Protein AF-A0A7V9RBT1-F1 (afdb_monomer_lite)

Foldseek 3Di:
DLQWWKKKKWWWAKDWDAPDPDDDFPVVLLVQLVVLLCVVFPWDQDDPDNQWIQTPQRKIWGWADDPPDDRGTTIMIMFHTDRALVRNLVRVVVVVVSSVVSQVVSQVVRRTHMDIHRWAADPVGHGHTMKMKIWAFFADDPLLVLLVVLLVVLVVLLVQLLVVVVVCCVVVVVVVVVVVVVLVVLCVDPVSVVVVPPPPPPCVVVVVCVVVVVVNQVSVCSRVQSVQVSCCRRTCVLVLQQCLLVLLLLLVQQAQWDADPNAIFSHSCLVFAPEQGDRGPDDGFHQWYCVQVVVLSCCVSVVNVVSVVCSSDRIDMTMGSPDIRDPDSSSSSCSRNLSVLSSVCSVVCVCVDRDGDDPSSVSSRVSRRPPNVSSVVNVVVSD

pLDDT: mean 89.79, std 10.11, range [48.28, 98.25]

Secondary structure (DSSP, 8-state):
---SEEEEEEEEEEEEEESSSSPPPHHHHHHHHHHHHHHHS-EEE-SS-TT-EEETTS-EEEEEE-TT-TT-EEEEEEPPPEESHHHHHHHHHHHHHHHHHHHHHHHHHTTEEEEEE-SSB-TT--B---EEEEEEE---HHHHHHHHHHHHHHHHHHHHHHHHHHHHHHHHHHHHHHHHHHHHHHHTSGGGTTTTTTTTTSSHHHHHHHHHHHHHHHHHHHHHHHHHHHHHHHTTHHHHHHHHHHHHHTHHHH---EEETTEEES-TTGGGEEEEE--SSS--EEEEE-HHHHHHHGGGGGT-HHHHHGGGSSEEEEEE---PPPSSHHHHHHHHHHHHHHHHHHHHT--SS----SSHHHHHHHHHTT-HHHHHHHHTTT-

Structure (mmCIF, N/CA/C/O backbone):
data_AF-A0A7V9RBT1-F1
#
_entry.id   AF-A0A7V9RBT1-F1
#
loop_
_atom_site.group_PDB
_atom_site.id
_atom_site.type_symbol
_atom_site.label_atom_id
_atom_site.label_alt_id
_atom_site.label_comp_id
_atom_site.label_asym_id
_atom_site.label_entity_id
_atom_site.label_seq_id
_atom_site.pdbx_PDB_ins_code
_atom_site.Cartn_x
_atom_site.Cartn_y
_atom_site.Cartn_z
_atom_site.occupancy
_atom_site.B_iso_or_equiv
_atom_site.auth_seq_id
_atom_site.auth_comp_id
_atom_site.auth_asym_id
_atom_site.auth_atom_id
_atom_site.pdbx_PDB_model_num
ATOM 1 N N . MET A 1 1 ? -22.708 0.827 7.005 1.00 68.75 1 MET A N 1
ATOM 2 C CA . MET A 1 1 ? -21.621 -0.171 7.068 1.00 68.75 1 MET A CA 1
ATOM 3 C C . MET A 1 1 ? -21.050 -0.279 5.662 1.00 68.75 1 MET A C 1
ATOM 5 O O . MET A 1 1 ? -21.849 -0.284 4.736 1.00 68.75 1 MET A O 1
ATOM 9 N N . PHE A 1 2 ? -19.728 -0.251 5.491 1.00 82.75 2 PHE A N 1
ATOM 10 C CA . PHE A 1 2 ? -19.035 -0.218 4.183 1.00 82.75 2 PHE A CA 1
ATOM 11 C C . PHE A 1 2 ? -19.177 1.056 3.333 1.00 82.75 2 PHE A C 1
ATOM 13 O O . PHE A 1 2 ? -18.767 1.063 2.176 1.00 82.75 2 PHE A O 1
ATOM 20 N N . ASP A 1 3 ? -19.667 2.159 3.898 1.00 84.88 3 ASP A N 1
ATOM 21 C CA . ASP A 1 3 ? -19.761 3.444 3.189 1.00 84.88 3 ASP A CA 1
ATOM 22 C C . ASP A 1 3 ? -18.487 4.290 3.378 1.00 84.88 3 ASP A C 1
ATOM 24 O O . ASP A 1 3 ? -18.515 5.418 3.870 1.00 84.88 3 ASP A O 1
ATOM 28 N N . ARG A 1 4 ? -17.329 3.701 3.062 1.00 93.19 4 ARG A N 1
ATOM 29 C CA . ARG A 1 4 ? -16.025 4.383 3.061 1.00 93.19 4 ARG A CA 1
ATOM 30 C C . ARG A 1 4 ? -15.315 4.129 1.743 1.00 93.19 4 ARG A C 1
ATOM 32 O O . ARG A 1 4 ? -15.460 3.050 1.170 1.00 93.19 4 ARG A O 1
ATOM 39 N N . LEU A 1 5 ? -14.517 5.097 1.299 1.00 96.44 5 LEU A N 1
ATOM 40 C CA . LEU A 1 5 ? -13.631 4.871 0.161 1.00 96.44 5 LEU A CA 1
ATOM 41 C C . LEU A 1 5 ? -12.523 3.895 0.556 1.00 96.44 5 LEU A C 1
ATOM 43 O O . LEU A 1 5 ? -11.929 4.012 1.633 1.00 96.44 5 LEU A O 1
ATOM 47 N N . LEU A 1 6 ? -12.231 2.943 -0.320 1.00 96.88 6 LEU A N 1
ATOM 48 C CA . LEU A 1 6 ? -11.135 2.001 -0.144 1.00 96.88 6 LEU A CA 1
ATOM 49 C C . LEU A 1 6 ? -10.519 1.600 -1.484 1.00 96.88 6 LEU A C 1
ATOM 51 O O . LEU A 1 6 ? -11.135 1.761 -2.535 1.00 96.88 6 LEU A O 1
ATOM 55 N N . GLY A 1 7 ? -9.291 1.094 -1.443 1.00 97.50 7 GLY A N 1
ATOM 56 C CA . GLY A 1 7 ? -8.581 0.640 -2.633 1.00 97.50 7 GLY A CA 1
ATOM 57 C C . GLY A 1 7 ? -7.401 -0.262 -2.296 1.00 97.50 7 GLY A C 1
ATOM 58 O O . GLY A 1 7 ? -6.869 -0.218 -1.183 1.00 97.50 7 GLY A O 1
ATOM 59 N N . LEU A 1 8 ? -6.991 -1.073 -3.264 1.00 97.25 8 LEU A N 1
ATOM 60 C CA . LEU A 1 8 ? -5.874 -2.007 -3.144 1.00 97.25 8 LEU A CA 1
ATOM 61 C C . LEU A 1 8 ? -4.762 -1.611 -4.113 1.00 97.25 8 LEU A C 1
ATOM 63 O O . LEU A 1 8 ? -5.028 -1.304 -5.273 1.00 97.25 8 LEU A O 1
ATOM 67 N N . GLU A 1 9 ? -3.523 -1.646 -3.636 1.00 96.25 9 GLU A N 1
ATOM 68 C CA . GLU A 1 9 ? -2.307 -1.551 -4.451 1.00 96.25 9 GLU A CA 1
ATOM 69 C C . GLU A 1 9 ? -1.670 -2.950 -4.424 1.00 96.25 9 GLU A C 1
ATOM 71 O O . GLU A 1 9 ? -1.458 -3.505 -3.350 1.00 96.25 9 GLU A O 1
ATOM 76 N N . THR A 1 10 ? -1.459 -3.583 -5.578 1.00 95.56 10 THR A N 1
ATOM 77 C CA . THR A 1 10 ? -0.919 -4.950 -5.696 1.00 95.56 10 THR A CA 1
ATOM 78 C C . THR A 1 10 ? 0.333 -4.920 -6.554 1.00 95.56 10 THR A C 1
ATOM 80 O O . THR A 1 10 ? 0.263 -4.536 -7.718 1.00 95.56 10 THR A O 1
ATOM 83 N N . GLU A 1 11 ? 1.459 -5.332 -5.983 1.00 94.81 11 GLU A N 1
ATOM 84 C CA . GLU A 1 11 ? 2.729 -5.472 -6.694 1.00 94.81 11 GLU A CA 1
ATOM 85 C C . GLU A 1 11 ? 2.916 -6.936 -7.122 1.00 94.81 11 GLU A C 1
ATOM 87 O O . GLU A 1 11 ? 2.595 -7.852 -6.362 1.00 94.81 11 GLU A O 1
ATOM 92 N N . TYR A 1 12 ? 3.435 -7.148 -8.329 1.00 95.06 12 TYR A N 1
ATOM 93 C CA . TYR A 1 12 ? 3.667 -8.451 -8.940 1.00 95.06 12 TYR A CA 1
ATOM 94 C C . TYR A 1 12 ? 5.139 -8.595 -9.310 1.00 95.06 12 TYR A C 1
ATOM 96 O O . TYR A 1 12 ? 5.696 -7.751 -10.025 1.00 95.06 12 TYR A O 1
ATOM 104 N N . ALA A 1 13 ? 5.754 -9.692 -8.871 1.00 93.31 13 ALA A N 1
ATOM 105 C CA . ALA A 1 13 ? 7.105 -10.034 -9.288 1.00 93.31 13 ALA A CA 1
ATOM 106 C C . ALA A 1 13 ? 7.115 -10.558 -10.723 1.00 93.31 13 ALA A C 1
ATOM 108 O O . ALA A 1 13 ? 6.221 -11.292 -11.150 1.00 93.31 13 ALA A O 1
ATOM 109 N N . ILE A 1 14 ? 8.135 -10.155 -11.476 1.00 93.12 14 ILE A N 1
ATOM 110 C CA . ILE A 1 14 ? 8.285 -10.507 -12.883 1.00 93.12 14 ILE A CA 1
ATOM 111 C C . ILE A 1 14 ? 9.183 -11.734 -12.979 1.00 93.12 14 ILE A C 1
ATOM 113 O O . ILE A 1 14 ? 10.349 -11.696 -12.596 1.00 93.12 14 ILE A O 1
ATOM 117 N N . ARG A 1 15 ? 8.658 -12.815 -13.551 1.00 92.56 15 ARG A N 1
ATOM 118 C CA . ARG A 1 15 ? 9.449 -13.957 -14.005 1.00 92.56 15 ARG A CA 1
ATOM 119 C C . ARG A 1 15 ? 9.447 -13.956 -15.525 1.00 92.56 15 ARG A C 1
ATOM 121 O O . ARG A 1 15 ? 8.386 -13.998 -16.142 1.00 92.56 15 ARG A O 1
ATOM 128 N N . PHE A 1 16 ? 10.631 -13.934 -16.125 1.00 93.25 16 PHE A N 1
ATOM 129 C CA . PHE A 1 16 ? 10.784 -14.004 -17.573 1.00 93.25 16 PHE A CA 1
ATOM 130 C C . PHE A 1 16 ? 11.716 -15.150 -17.951 1.00 93.25 16 PHE A C 1
ATOM 132 O O . PHE A 1 16 ? 12.832 -15.240 -17.443 1.00 93.25 16 PHE A O 1
ATOM 139 N N . VAL A 1 17 ? 11.257 -16.021 -18.846 1.00 92.81 17 VAL A N 1
ATOM 140 C CA . VAL A 1 17 ? 12.057 -17.105 -19.422 1.00 92.81 17 VAL A CA 1
ATOM 141 C C . VAL A 1 17 ? 12.370 -16.721 -20.858 1.00 92.81 17 VAL A C 1
ATOM 143 O O . VAL A 1 17 ? 11.496 -16.731 -21.719 1.00 92.81 17 VAL A O 1
ATOM 146 N N . SER A 1 18 ? 13.612 -16.321 -21.110 1.00 90.06 18 SER A N 1
ATOM 147 C CA . SER A 1 18 ? 14.052 -15.894 -22.437 1.00 90.06 18 SER A CA 1
ATOM 148 C C . SER A 1 18 ? 14.423 -17.097 -23.299 1.00 90.06 18 SER A C 1
ATOM 150 O O . SER A 1 18 ? 15.162 -17.968 -22.850 1.00 90.06 18 SER A O 1
ATOM 152 N N . ALA A 1 19 ? 13.970 -17.112 -24.556 1.00 86.00 19 ALA A N 1
ATOM 153 C CA . ALA A 1 19 ? 14.481 -18.041 -25.569 1.00 86.00 19 ALA A CA 1
ATOM 154 C C . ALA A 1 19 ? 15.833 -17.580 -26.156 1.00 86.00 19 ALA A C 1
ATOM 156 O O . ALA A 1 19 ? 16.440 -18.277 -26.964 1.00 86.00 19 ALA A O 1
ATOM 157 N N . ARG A 1 20 ? 16.289 -16.379 -25.779 1.00 83.69 20 ARG A N 1
ATOM 158 C CA . ARG A 1 20 ? 17.568 -15.765 -26.164 1.00 83.69 20 ARG A CA 1
ATOM 159 C C . ARG A 1 20 ? 18.547 -15.790 -24.990 1.00 83.69 20 ARG A C 1
ATOM 161 O O . ARG A 1 20 ? 18.115 -15.719 -23.841 1.00 83.69 20 ARG A O 1
ATOM 168 N N . ASP A 1 21 ? 19.846 -15.715 -25.275 1.00 79.38 21 ASP A N 1
ATOM 169 C CA . ASP A 1 21 ? 20.905 -15.714 -24.248 1.00 79.38 21 ASP A CA 1
ATOM 170 C C . ASP A 1 21 ? 20.832 -14.536 -23.261 1.00 79.38 21 ASP A C 1
ATOM 172 O O . ASP A 1 21 ? 21.331 -14.625 -22.140 1.00 79.38 21 ASP A O 1
ATOM 176 N N . LYS A 1 22 ? 20.221 -13.409 -23.656 1.00 84.56 22 LYS A N 1
ATOM 177 C CA . LYS A 1 22 ? 20.141 -12.200 -22.826 1.00 84.56 22 LYS A CA 1
ATOM 178 C C . LYS A 1 22 ? 18.721 -11.937 -22.336 1.00 84.56 22 LYS A C 1
ATOM 180 O O . LYS A 1 22 ? 17.819 -11.710 -23.140 1.00 84.56 22 LYS A O 1
ATOM 185 N N . LEU A 1 23 ? 18.562 -11.873 -21.014 1.00 87.69 23 LEU A N 1
ATOM 186 C CA . LEU A 1 23 ? 17.312 -11.481 -20.363 1.00 87.69 23 LEU A CA 1
ATOM 187 C C . LEU A 1 23 ? 17.017 -9.979 -20.566 1.00 87.69 23 LEU A C 1
ATOM 189 O O . LEU A 1 23 ? 17.927 -9.151 -20.422 1.00 87.69 23 LEU A O 1
ATOM 193 N N . PRO A 1 24 ? 15.764 -9.603 -20.885 1.00 89.88 24 PRO A N 1
ATOM 194 C CA . PRO A 1 24 ? 15.337 -8.209 -20.854 1.00 89.88 24 PRO A CA 1
ATOM 195 C C . PRO A 1 24 ? 15.298 -7.683 -19.412 1.00 89.88 24 PRO A C 1
ATOM 197 O O . PRO A 1 24 ? 15.112 -8.441 -18.463 1.00 89.88 24 PRO A O 1
ATOM 200 N N . THR A 1 25 ? 15.462 -6.370 -19.239 1.00 90.38 25 THR A N 1
ATOM 201 C CA . THR A 1 25 ? 15.338 -5.736 -17.918 1.00 90.38 25 THR A CA 1
ATOM 202 C C . THR A 1 25 ? 13.875 -5.679 -17.479 1.00 90.38 25 THR A C 1
ATOM 204 O O . THR A 1 25 ? 12.984 -5.540 -18.323 1.00 90.38 25 THR A O 1
ATOM 207 N N . SER A 1 26 ? 13.613 -5.683 -16.168 1.00 90.88 26 SER A N 1
ATOM 208 C CA . SER A 1 26 ? 12.257 -5.546 -15.606 1.00 90.88 26 SER A CA 1
ATOM 209 C C . SER A 1 26 ? 11.557 -4.282 -16.116 1.00 90.88 26 SER A C 1
ATOM 211 O O . SER A 1 26 ? 10.374 -4.295 -16.451 1.00 90.88 26 SER A O 1
ATOM 213 N N . SER A 1 27 ? 12.321 -3.203 -16.289 1.00 90.69 27 SER A N 1
ATOM 214 C CA . SER A 1 27 ? 11.844 -1.954 -16.881 1.00 90.69 27 SER A CA 1
ATOM 215 C C . SER A 1 27 ? 11.438 -2.078 -18.354 1.00 90.69 27 SER A C 1
ATOM 217 O O . SER A 1 27 ? 10.425 -1.505 -18.742 1.00 90.69 27 SER A O 1
ATOM 219 N N . ALA A 1 28 ? 12.180 -2.834 -19.169 1.00 91.81 28 ALA A N 1
ATOM 220 C CA . ALA A 1 28 ? 11.839 -3.060 -20.573 1.00 91.81 28 ALA A CA 1
ATOM 221 C C . ALA A 1 28 ? 10.601 -3.957 -20.704 1.00 91.81 28 ALA A C 1
ATOM 223 O O . ALA A 1 28 ? 9.736 -3.686 -21.535 1.00 91.81 28 ALA A O 1
ATOM 224 N N . ILE A 1 29 ? 10.491 -4.977 -19.844 1.00 94.62 29 ILE A N 1
ATOM 225 C CA . ILE A 1 29 ? 9.296 -5.825 -19.747 1.00 94.62 29 ILE A CA 1
ATOM 226 C C . ILE A 1 29 ? 8.075 -4.975 -19.389 1.00 94.62 29 ILE A C 1
ATOM 228 O O . ILE A 1 29 ? 7.046 -5.068 -20.055 1.00 94.62 29 ILE A O 1
ATOM 232 N N . TYR A 1 30 ? 8.191 -4.106 -18.382 1.00 95.50 30 TYR A N 1
ATOM 233 C CA . TYR A 1 30 ? 7.116 -3.192 -18.004 1.00 95.50 30 TYR A CA 1
ATOM 234 C C . TYR A 1 30 ? 6.744 -2.223 -19.130 1.00 95.50 30 TYR A C 1
ATOM 236 O O . TYR A 1 30 ? 5.563 -2.015 -19.401 1.00 95.50 30 TYR A O 1
ATOM 244 N N . ASP A 1 31 ? 7.738 -1.617 -19.782 1.00 94.75 31 ASP A N 1
ATOM 245 C CA . ASP A 1 31 ? 7.496 -0.645 -20.845 1.00 94.75 31 ASP A CA 1
ATOM 246 C C . ASP A 1 31 ? 6.751 -1.306 -22.026 1.00 94.75 31 ASP A C 1
ATOM 248 O O . ASP A 1 31 ? 5.891 -0.667 -22.633 1.00 94.75 31 ASP A O 1
ATOM 252 N N . GLU A 1 32 ? 7.007 -2.588 -22.319 1.00 96.62 32 GLU A N 1
ATOM 253 C CA . GLU A 1 32 ? 6.244 -3.363 -23.308 1.00 96.62 32 GLU A CA 1
ATOM 254 C C . GLU A 1 32 ? 4.847 -3.753 -22.804 1.00 96.62 32 GLU A C 1
ATOM 256 O O . GLU A 1 32 ? 3.857 -3.557 -23.510 1.00 96.62 32 GLU A O 1
ATOM 261 N N . LEU A 1 33 ? 4.732 -4.201 -21.551 1.00 97.38 33 LEU A N 1
ATOM 262 C CA . LEU A 1 33 ? 3.447 -4.479 -20.904 1.00 97.38 33 LEU A CA 1
ATOM 263 C C . LEU A 1 33 ? 2.515 -3.263 -20.942 1.00 97.38 33 LEU A C 1
ATOM 265 O O . LEU A 1 33 ? 1.349 -3.390 -21.308 1.00 97.38 33 LEU A O 1
ATOM 269 N N . ALA A 1 34 ? 3.023 -2.074 -20.623 1.00 96.81 34 ALA A N 1
ATOM 270 C CA . ALA A 1 34 ? 2.248 -0.841 -20.639 1.00 96.81 34 ALA A CA 1
ATOM 271 C C . ALA A 1 34 ? 1.763 -0.465 -22.052 1.00 96.81 34 ALA A C 1
ATOM 273 O O . ALA A 1 34 ? 0.676 0.104 -22.187 1.00 96.81 34 ALA A O 1
ATOM 274 N N . LYS A 1 35 ? 2.532 -0.786 -23.107 1.00 96.69 35 LYS A N 1
ATOM 275 C CA . LYS A 1 35 ? 2.088 -0.604 -24.500 1.00 96.69 35 LYS A CA 1
ATOM 276 C C . LYS A 1 35 ? 0.953 -1.559 -24.840 1.00 96.69 35 LYS A C 1
ATOM 278 O O . LYS A 1 35 ? -0.075 -1.093 -25.319 1.00 96.69 35 LYS A O 1
ATOM 283 N N . VAL A 1 36 ? 1.118 -2.853 -24.556 1.00 97.69 36 VAL A N 1
ATOM 284 C CA . VAL A 1 36 ? 0.092 -3.878 -24.811 1.00 97.69 36 VAL A CA 1
ATOM 285 C C . VAL A 1 36 ? -1.188 -3.568 -24.038 1.00 97.69 36 VAL A C 1
ATOM 287 O O . VAL A 1 36 ? -2.277 -3.591 -24.597 1.00 97.69 36 VAL A O 1
ATOM 290 N N . VAL A 1 37 ? -1.092 -3.185 -22.765 1.00 97.88 37 VAL A N 1
ATOM 291 C CA . VAL A 1 37 ? -2.268 -2.748 -21.998 1.00 97.88 37 VAL A CA 1
ATOM 292 C C . VAL A 1 37 ? -2.958 -1.556 -22.672 1.00 97.88 37 VAL A C 1
ATOM 294 O O . VAL A 1 37 ? -4.184 -1.523 -22.741 1.00 97.88 37 VAL A O 1
ATOM 297 N N . GLY A 1 38 ? -2.191 -0.617 -23.232 1.00 97.19 38 GLY A N 1
ATOM 298 C CA . GLY A 1 38 ? -2.718 0.516 -23.994 1.00 97.19 38 GLY A CA 1
ATOM 299 C C . GLY A 1 38 ? -3.403 0.158 -25.319 1.00 97.19 38 GLY A C 1
ATOM 300 O O . GLY A 1 38 ? -4.153 0.990 -25.827 1.00 97.19 38 GLY A O 1
ATOM 301 N N . THR A 1 39 ? -3.179 -1.039 -25.876 1.00 97.50 39 THR A N 1
ATOM 302 C CA . THR A 1 39 ? -3.941 -1.544 -27.036 1.00 97.50 39 THR A CA 1
ATOM 303 C C . THR A 1 39 ? -5.214 -2.276 -26.614 1.00 97.50 39 THR A C 1
ATOM 305 O O . THR A 1 39 ? -6.186 -2.285 -27.364 1.00 97.50 39 THR A O 1
ATOM 308 N N . LEU A 1 40 ? -5.231 -2.857 -25.409 1.00 97.38 40 LEU A N 1
ATOM 309 C CA . LEU A 1 40 ? -6.379 -3.581 -24.859 1.00 97.38 40 LEU A CA 1
ATOM 310 C C . LEU A 1 40 ? -7.431 -2.655 -24.239 1.00 97.38 40 LEU A C 1
ATOM 312 O O . LEU A 1 40 ? -8.627 -2.918 -24.355 1.00 97.38 40 LEU A O 1
ATOM 316 N N . VAL A 1 41 ? -7.001 -1.589 -23.560 1.00 97.50 41 VAL A N 1
ATOM 317 C CA . VAL A 1 41 ? -7.886 -0.620 -22.900 1.00 97.50 41 VAL A CA 1
ATOM 318 C C . VAL A 1 41 ? -7.375 0.805 -23.078 1.00 97.50 41 VAL A C 1
ATOM 320 O O . VAL A 1 41 ? -6.178 1.049 -23.226 1.00 97.50 41 VAL A O 1
ATOM 323 N N . ALA A 1 42 ? -8.283 1.782 -23.006 1.00 97.44 42 ALA A N 1
ATOM 324 C CA . ALA A 1 42 ? -7.879 3.181 -23.005 1.00 97.44 42 ALA A CA 1
ATOM 325 C C . ALA A 1 42 ? -7.037 3.489 -21.757 1.00 97.44 42 ALA A C 1
ATOM 327 O O . ALA A 1 42 ? -7.397 3.116 -20.638 1.00 97.44 42 ALA A O 1
ATOM 328 N N . THR A 1 43 ? -5.923 4.196 -21.954 1.00 96.88 43 THR A N 1
ATOM 329 C CA . THR A 1 43 ? -5.038 4.612 -20.863 1.00 96.88 43 THR A CA 1
ATOM 330 C C . THR A 1 43 ? -4.703 6.096 -20.937 1.00 96.88 43 THR A C 1
ATOM 332 O O . THR A 1 43 ? -4.680 6.710 -22.008 1.00 96.88 43 THR A O 1
ATOM 335 N N . ARG A 1 44 ? -4.416 6.695 -19.781 1.00 95.50 44 ARG A N 1
ATOM 336 C CA . ARG A 1 44 ? -3.897 8.061 -19.657 1.00 95.50 44 ARG A CA 1
ATOM 337 C C . ARG A 1 44 ? -2.606 8.053 -18.843 1.00 95.50 44 ARG A C 1
ATOM 339 O O . ARG A 1 44 ? -2.521 7.313 -17.870 1.00 95.50 44 ARG A O 1
ATOM 346 N N . PRO A 1 45 ? -1.591 8.853 -19.205 1.00 93.00 45 PRO A N 1
ATOM 347 C CA . PRO A 1 45 ? -0.391 8.961 -18.387 1.00 93.00 45 PRO A CA 1
ATOM 348 C C . PRO A 1 45 ? -0.732 9.549 -17.014 1.00 93.00 45 PRO A C 1
ATOM 350 O O . PRO A 1 45 ? -1.514 10.497 -16.906 1.00 93.00 45 PRO A O 1
ATOM 353 N N . GLY A 1 46 ? -0.137 8.979 -15.971 1.00 86.50 46 GLY A N 1
ATOM 354 C CA . GLY A 1 46 ? -0.196 9.518 -14.623 1.00 86.50 46 GLY A CA 1
ATOM 355 C C . GLY A 1 46 ? 0.671 10.763 -14.456 1.00 86.50 46 GLY A C 1
ATOM 356 O O . GLY A 1 46 ? 1.463 11.133 -15.325 1.00 86.50 46 GLY A O 1
ATOM 357 N N . ARG A 1 47 ? 0.512 11.439 -13.315 1.00 77.81 47 ARG A N 1
ATOM 358 C CA . ARG A 1 47 ? 1.256 12.678 -13.009 1.00 77.81 47 ARG A CA 1
ATOM 359 C C . ARG A 1 47 ? 2.515 12.427 -12.181 1.00 77.81 47 ARG A C 1
ATOM 361 O O . ARG A 1 47 ? 3.354 13.317 -12.075 1.00 77.81 47 ARG A O 1
ATOM 368 N N . ARG A 1 48 ? 2.630 11.255 -11.542 1.00 67.69 48 ARG A N 1
ATOM 369 C CA . ARG A 1 48 ? 3.695 10.964 -10.569 1.00 67.69 48 ARG A CA 1
ATOM 370 C C . ARG A 1 48 ? 5.005 10.581 -11.242 1.00 67.69 48 ARG A C 1
ATOM 372 O O . ARG A 1 48 ? 6.053 11.098 -10.865 1.00 67.69 48 ARG A O 1
ATOM 379 N N . THR A 1 49 ? 4.943 9.665 -12.203 1.00 73.94 49 THR A N 1
ATOM 380 C CA . THR A 1 49 ? 6.104 9.132 -12.920 1.00 73.94 49 THR A CA 1
ATOM 381 C C . THR A 1 49 ? 5.762 8.950 -14.396 1.00 73.94 49 THR A C 1
ATOM 383 O O . THR A 1 49 ? 4.596 8.826 -14.768 1.00 73.94 49 THR A O 1
ATOM 386 N N . LYS A 1 50 ? 6.787 8.889 -15.257 1.00 76.62 50 LYS A N 1
ATOM 387 C CA . LYS A 1 50 ? 6.605 8.589 -16.691 1.00 76.62 50 LYS A CA 1
ATOM 388 C C . LYS A 1 50 ? 6.046 7.181 -16.942 1.00 76.62 50 LYS A C 1
ATOM 390 O O . LYS A 1 50 ? 5.530 6.916 -18.022 1.00 76.62 50 LYS A O 1
ATOM 395 N N . ARG A 1 51 ? 6.168 6.295 -15.951 1.00 86.88 51 ARG A N 1
ATOM 396 C CA . ARG A 1 51 ? 5.729 4.899 -15.993 1.00 86.88 51 ARG A CA 1
ATOM 397 C C . ARG A 1 51 ? 4.395 4.678 -15.291 1.00 86.88 51 ARG A C 1
ATOM 399 O O . ARG A 1 51 ? 4.046 3.541 -15.042 1.00 86.88 51 ARG A O 1
ATOM 406 N N . GLU A 1 52 ? 3.641 5.723 -14.975 1.00 92.75 52 GLU A N 1
ATOM 407 C CA . GLU A 1 52 ? 2.298 5.593 -14.409 1.00 92.75 52 GLU A CA 1
ATOM 408 C C . GLU A 1 52 ? 1.244 5.701 -15.522 1.00 92.75 52 GLU A C 1
ATOM 410 O O . GLU A 1 52 ? 1.316 6.592 -16.375 1.00 92.75 52 GLU A O 1
ATOM 415 N N . ARG A 1 53 ? 0.262 4.798 -15.527 1.00 95.38 53 ARG A N 1
ATOM 416 C CA . ARG A 1 53 ? -0.851 4.758 -16.481 1.00 95.38 53 ARG A CA 1
ATOM 417 C C . ARG A 1 53 ? -2.164 4.567 -15.725 1.00 95.38 53 ARG A C 1
ATOM 419 O O . ARG A 1 53 ? -2.365 3.543 -15.087 1.00 95.38 53 ARG A O 1
ATOM 426 N N . PHE A 1 54 ? -3.070 5.530 -15.830 1.00 97.19 54 PHE A N 1
ATOM 427 C CA . PHE A 1 54 ? -4.463 5.351 -15.436 1.00 97.19 54 PHE A CA 1
ATOM 428 C C . PHE A 1 54 ? -5.203 4.568 -16.514 1.00 97.19 54 PHE A C 1
ATOM 430 O O . PHE A 1 54 ? -5.040 4.845 -17.705 1.00 97.19 54 PHE A O 1
ATOM 437 N N . LEU A 1 55 ? -6.007 3.603 -16.091 1.00 97.44 55 LEU A N 1
ATOM 438 C CA . LEU A 1 55 ? -6.801 2.722 -16.935 1.00 97.44 55 LEU A CA 1
ATOM 439 C C . LEU A 1 55 ? -8.222 3.283 -17.109 1.00 97.44 55 LEU A C 1
ATOM 441 O O . LEU A 1 55 ? -8.700 4.065 -16.288 1.00 97.44 55 LEU A O 1
ATOM 445 N N . ALA A 1 56 ? -8.926 2.856 -18.159 1.00 96.19 56 ALA A N 1
ATOM 446 C CA . ALA A 1 56 ? -10.302 3.282 -18.447 1.00 96.19 56 ALA A CA 1
ATOM 447 C C . ALA A 1 56 ? -11.292 3.004 -17.301 1.00 96.19 56 ALA A C 1
ATOM 449 O O . ALA A 1 56 ? -12.279 3.716 -17.150 1.00 96.19 56 ALA A O 1
ATOM 450 N N . ASN A 1 57 ? -11.014 1.981 -16.491 1.00 95.50 57 ASN A N 1
ATOM 451 C CA . ASN A 1 57 ? -11.806 1.604 -15.323 1.00 95.50 57 ASN A CA 1
ATOM 452 C C . ASN A 1 57 ? -11.470 2.434 -14.061 1.00 95.50 57 ASN A C 1
ATOM 454 O O . ASN A 1 57 ? -11.954 2.112 -12.983 1.00 95.50 57 ASN A O 1
ATOM 458 N N . GLY A 1 58 ? -10.612 3.456 -14.172 1.00 95.94 58 GLY A N 1
ATOM 459 C CA . GLY A 1 58 ? -10.132 4.282 -13.057 1.00 95.94 58 GLY A CA 1
ATOM 460 C C . GLY A 1 58 ? -8.967 3.675 -12.266 1.00 95.94 58 GLY A C 1
ATOM 461 O O . GLY A 1 58 ? -8.400 4.351 -11.411 1.00 95.94 58 GLY A O 1
ATOM 462 N N . GLY A 1 59 ? -8.581 2.430 -12.555 1.00 96.62 59 GLY A N 1
ATOM 463 C CA . GLY A 1 59 ? -7.425 1.781 -11.949 1.00 96.62 59 GLY A CA 1
ATOM 464 C C . GLY A 1 59 ? -6.089 2.370 -12.405 1.00 96.62 59 GLY A C 1
ATOM 465 O O . GLY A 1 59 ? -6.010 3.224 -13.291 1.00 96.62 59 GLY A O 1
ATOM 466 N N . LEU A 1 60 ? -5.018 1.871 -11.802 1.00 96.38 60 LEU A N 1
ATOM 467 C CA . LEU A 1 60 ? -3.644 2.289 -12.049 1.00 96.38 60 LEU A CA 1
ATOM 468 C C . LEU A 1 60 ? -2.800 1.096 -12.493 1.00 96.38 60 LEU A C 1
ATOM 470 O O . LEU A 1 60 ? -2.939 0.010 -11.941 1.00 96.38 60 LEU A O 1
ATOM 474 N N . LEU A 1 61 ? -1.894 1.327 -13.436 1.00 97.19 61 LEU A N 1
ATOM 475 C CA . LEU A 1 61 ? -0.752 0.477 -13.751 1.00 97.19 61 LEU A CA 1
ATOM 476 C C . LEU A 1 61 ? 0.523 1.314 -13.576 1.00 97.19 61 LEU A C 1
ATOM 478 O O . LEU A 1 61 ? 0.637 2.407 -14.142 1.00 97.19 61 LEU A O 1
ATOM 482 N N . SER A 1 62 ? 1.473 0.828 -12.785 1.00 95.31 62 SER A N 1
ATOM 483 C CA . SER A 1 62 ? 2.743 1.503 -12.517 1.00 95.31 62 SER A CA 1
ATOM 484 C C . SER A 1 62 ? 3.917 0.533 -12.452 1.00 95.31 62 SER A C 1
ATOM 486 O O . SER A 1 62 ? 3.754 -0.676 -12.313 1.00 95.31 62 SER A O 1
ATOM 488 N N . TYR A 1 63 ? 5.119 1.090 -12.578 1.00 93.38 63 TYR A N 1
ATOM 489 C CA . TYR A 1 63 ? 6.371 0.392 -12.312 1.00 93.38 63 TYR A CA 1
ATOM 490 C C . TYR A 1 63 ? 6.918 0.848 -10.964 1.00 93.38 63 TYR A C 1
ATOM 492 O O . TYR A 1 63 ? 7.144 2.051 -10.786 1.00 93.38 63 TYR A O 1
ATOM 500 N N . GLU A 1 64 ? 7.140 -0.095 -10.052 1.00 88.06 64 GLU A N 1
ATOM 501 C CA . GLU A 1 64 ? 7.724 0.172 -8.737 1.00 88.06 64 GLU A CA 1
ATOM 502 C C . GLU A 1 64 ? 9.187 -0.288 -8.722 1.00 88.06 64 GLU A C 1
ATOM 504 O O . GLU A 1 64 ? 9.500 -1.462 -8.922 1.00 88.06 64 GLU A O 1
ATOM 509 N N . GLU A 1 65 ? 10.106 0.656 -8.522 1.00 81.81 65 GLU A N 1
ATOM 510 C CA . GLU A 1 65 ? 11.549 0.396 -8.537 1.00 81.81 65 GLU A CA 1
ATOM 511 C C . GLU A 1 65 ? 12.019 -0.238 -7.221 1.00 81.81 65 GLU A C 1
ATOM 513 O O . GLU A 1 65 ? 11.848 0.338 -6.139 1.00 81.81 65 GLU A O 1
ATOM 518 N N . GLN A 1 66 ? 12.693 -1.389 -7.309 1.00 70.75 66 GLN A N 1
ATOM 519 C CA . GLN A 1 66 ? 13.279 -2.030 -6.134 1.00 70.75 66 GLN A CA 1
ATOM 520 C C . GLN A 1 66 ? 14.648 -1.406 -5.797 1.00 70.75 66 GLN A C 1
ATOM 522 O O . GLN A 1 66 ? 15.482 -1.194 -6.677 1.00 70.75 66 GLN A O 1
ATOM 527 N N . PRO A 1 67 ? 14.929 -1.085 -4.520 1.00 54.12 67 PRO A N 1
ATOM 528 C CA . PRO A 1 67 ? 16.199 -0.482 -4.107 1.00 54.12 67 PRO A CA 1
ATOM 529 C C . PRO A 1 67 ? 17.436 -1.355 -4.337 1.00 54.12 67 PRO A C 1
ATOM 531 O O . PRO A 1 67 ? 18.547 -0.827 -4.305 1.00 54.12 67 PRO A O 1
ATOM 534 N N . GLN A 1 68 ? 17.265 -2.670 -4.465 1.00 54.19 68 GLN A N 1
ATOM 535 C CA . GLN A 1 68 ? 18.353 -3.644 -4.463 1.00 54.19 68 GLN A CA 1
ATOM 536 C C . GLN A 1 68 ? 19.041 -3.784 -5.829 1.00 54.19 68 GLN A C 1
ATOM 538 O O . GLN A 1 68 ? 20.154 -4.302 -5.875 1.00 54.19 68 GLN A O 1
ATOM 543 N N . GLY A 1 69 ? 18.454 -3.267 -6.917 1.00 51.53 69 GLY A N 1
ATOM 544 C CA . GLY A 1 69 ? 19.032 -3.393 -8.255 1.00 51.53 69 GLY A CA 1
ATOM 545 C C . GLY A 1 69 ? 18.618 -2.281 -9.216 1.00 51.53 69 GLY A C 1
ATOM 546 O O . GLY A 1 69 ? 17.437 -2.007 -9.412 1.00 51.53 69 GLY A O 1
ATOM 547 N N . ILE A 1 70 ? 19.599 -1.655 -9.876 1.00 48.28 70 ILE A N 1
ATOM 548 C CA . ILE A 1 70 ? 19.332 -0.769 -11.016 1.00 48.28 70 ILE A CA 1
ATOM 549 C C . ILE A 1 70 ? 18.768 -1.633 -12.149 1.00 48.28 70 ILE A C 1
ATOM 551 O O . ILE A 1 70 ? 19.485 -2.452 -12.716 1.00 48.28 70 ILE A O 1
ATOM 555 N N . GLY A 1 71 ? 17.494 -1.433 -12.486 1.00 54.75 71 GLY A N 1
ATOM 556 C CA . GLY A 1 71 ? 16.811 -2.188 -13.541 1.00 54.75 71 GLY A CA 1
ATOM 557 C C . GLY A 1 71 ? 15.954 -3.353 -13.048 1.00 54.75 71 GLY A C 1
ATOM 558 O O . GLY A 1 71 ? 15.315 -3.986 -13.887 1.00 54.75 71 GLY A O 1
ATOM 559 N N . ASP A 1 72 ? 15.896 -3.574 -11.731 1.00 73.50 72 ASP A N 1
ATOM 560 C CA . ASP A 1 72 ? 14.949 -4.484 -11.093 1.00 73.50 72 ASP A CA 1
ATOM 561 C C . ASP A 1 72 ? 13.742 -3.711 -10.531 1.00 73.50 72 ASP A C 1
ATOM 563 O O . ASP A 1 72 ? 13.827 -2.527 -10.183 1.00 73.50 72 ASP A O 1
ATOM 567 N N . GLY A 1 73 ? 12.577 -4.342 -10.521 1.00 86.56 73 GLY A N 1
ATOM 568 C CA . GLY A 1 73 ? 11.324 -3.684 -10.185 1.00 86.56 73 GLY A CA 1
ATOM 569 C C . GLY A 1 73 ? 10.110 -4.559 -10.425 1.00 86.56 73 GLY A C 1
ATOM 570 O O . GLY A 1 73 ? 10.183 -5.623 -11.038 1.00 86.56 73 GLY A O 1
ATOM 571 N N . LEU A 1 74 ? 8.979 -4.082 -9.924 1.00 92.25 74 LEU A N 1
ATOM 572 C CA . LEU A 1 74 ? 7.715 -4.798 -9.927 1.00 92.25 74 LEU A CA 1
ATOM 573 C C . LEU A 1 74 ? 6.711 -4.103 -10.838 1.00 92.25 74 LEU A C 1
ATOM 575 O O . LEU A 1 74 ? 6.725 -2.879 -11.005 1.00 92.25 74 LEU A O 1
ATOM 579 N N . VAL A 1 75 ? 5.800 -4.898 -11.391 1.00 95.62 75 VAL A N 1
ATOM 580 C CA . VAL A 1 75 ? 4.554 -4.362 -11.941 1.00 95.62 75 VAL A CA 1
ATOM 581 C C . VAL A 1 75 ? 3.642 -4.067 -10.761 1.00 95.62 75 VAL A C 1
ATOM 583 O O . VAL A 1 75 ? 3.446 -4.931 -9.920 1.00 95.62 75 VAL A O 1
ATOM 586 N N . GLU A 1 76 ? 3.059 -2.882 -10.687 1.00 96.06 76 GLU A N 1
ATOM 587 C CA . GLU A 1 76 ? 2.082 -2.530 -9.659 1.00 96.06 76 GLU A CA 1
ATOM 588 C C . GLU A 1 76 ? 0.748 -2.188 -10.322 1.00 96.06 76 GLU A C 1
ATOM 590 O O . GLU A 1 76 ? 0.703 -1.482 -11.332 1.00 96.06 76 GLU A O 1
ATOM 595 N N . THR A 1 77 ? -0.350 -2.674 -9.747 1.00 97.06 77 THR A N 1
ATOM 596 C CA . THR A 1 77 ? -1.698 -2.236 -10.112 1.00 97.06 77 THR A CA 1
ATOM 597 C C . THR A 1 77 ? -2.429 -1.650 -8.919 1.00 97.06 77 THR A C 1
ATOM 599 O O . THR A 1 77 ? -2.425 -2.251 -7.847 1.00 97.06 77 THR A O 1
ATOM 602 N N . GLY A 1 78 ? -3.130 -0.539 -9.127 1.00 96.94 78 GLY A N 1
ATOM 603 C CA . GLY A 1 78 ? -4.062 0.042 -8.164 1.00 96.94 78 GLY A CA 1
ATOM 604 C C . GLY A 1 78 ? -5.509 -0.141 -8.617 1.00 96.94 78 GLY A C 1
ATOM 605 O O . GLY A 1 78 ? -5.816 0.032 -9.798 1.00 96.94 78 GLY A O 1
ATOM 606 N N . THR A 1 79 ? -6.416 -0.481 -7.706 1.00 98.25 79 THR A N 1
ATOM 607 C CA . THR A 1 79 ? -7.858 -0.371 -7.986 1.00 98.25 79 THR A CA 1
ATOM 608 C C . THR A 1 79 ? -8.267 1.108 -8.047 1.00 98.25 79 THR A C 1
ATOM 610 O O . THR A 1 79 ? -7.607 1.934 -7.408 1.00 98.25 79 THR A O 1
ATOM 613 N N . PRO A 1 80 ? -9.358 1.466 -8.752 1.00 97.44 80 PRO A N 1
ATOM 614 C CA . PRO A 1 80 ? -10.010 2.751 -8.514 1.00 97.44 80 PRO A CA 1
ATOM 615 C C . PRO A 1 80 ? -10.471 2.861 -7.053 1.00 97.44 80 PRO A C 1
ATOM 617 O O . PRO A 1 80 ? -10.498 1.872 -6.306 1.00 97.44 80 PRO A O 1
ATOM 620 N N . GLU A 1 81 ? -10.865 4.062 -6.641 1.00 97.00 81 GLU A N 1
ATOM 621 C CA . GLU A 1 81 ? -11.571 4.257 -5.381 1.00 97.00 81 GLU A CA 1
ATOM 622 C C . GLU A 1 81 ? -12.918 3.522 -5.408 1.00 97.00 81 GLU A C 1
ATOM 624 O O . GLU A 1 81 ? -13.791 3.824 -6.217 1.00 97.00 81 GLU A O 1
ATOM 629 N N . CYS A 1 82 ? -13.086 2.562 -4.501 1.00 97.31 82 CYS A N 1
ATOM 630 C CA . CYS A 1 82 ? -14.277 1.723 -4.397 1.00 97.31 82 CYS A CA 1
ATOM 631 C C . CYS A 1 82 ? -15.072 2.050 -3.125 1.00 97.31 82 CYS A C 1
ATOM 633 O O . CYS A 1 82 ? -14.509 2.503 -2.122 1.00 97.31 82 CYS A O 1
ATOM 635 N N . ARG A 1 83 ? -16.372 1.756 -3.138 1.00 95.06 83 ARG A N 1
ATOM 636 C CA . ARG A 1 83 ? -17.276 1.750 -1.984 1.00 95.06 83 ARG A CA 1
ATOM 637 C C . ARG A 1 83 ? -17.679 0.319 -1.652 1.00 95.06 83 ARG A C 1
ATOM 639 O O . ARG A 1 83 ? -18.706 -0.201 -2.079 1.00 95.06 83 ARG A O 1
ATOM 646 N N . GLY A 1 84 ? -16.854 -0.298 -0.817 1.00 93.00 84 GLY A N 1
ATOM 647 C CA . GLY A 1 84 ? -17.133 -1.589 -0.206 1.00 93.00 84 GLY A CA 1
ATOM 648 C C . GLY A 1 84 ? -16.309 -2.754 -0.770 1.00 93.00 84 GLY A C 1
ATOM 649 O O . GLY A 1 84 ? -15.645 -2.629 -1.802 1.00 93.00 84 GLY A O 1
ATOM 650 N N . PRO A 1 85 ? -16.315 -3.902 -0.069 1.00 95.44 85 PRO A N 1
ATOM 651 C CA . PRO A 1 85 ? -15.409 -5.007 -0.371 1.00 95.44 85 PRO A CA 1
ATOM 652 C C . PRO A 1 85 ? -15.679 -5.662 -1.731 1.00 95.44 85 PRO A C 1
ATOM 654 O O . PRO A 1 85 ? -14.745 -5.886 -2.490 1.00 95.44 85 PRO A O 1
ATOM 657 N N . SER A 1 86 ? -16.938 -5.927 -2.091 1.00 95.81 86 SER A N 1
ATOM 658 C CA . SER A 1 86 ? -17.261 -6.602 -3.361 1.00 95.81 86 SER A CA 1
ATOM 659 C C . SER A 1 86 ? -16.759 -5.831 -4.582 1.00 95.81 86 SER A C 1
ATOM 661 O O . SER A 1 86 ? -16.234 -6.430 -5.517 1.00 95.81 86 SER A O 1
ATOM 663 N N . GLU A 1 87 ? -16.888 -4.503 -4.558 1.00 96.75 87 GLU A N 1
ATOM 664 C CA . GLU A 1 87 ? -16.454 -3.642 -5.656 1.00 96.75 87 GLU A CA 1
ATOM 665 C C . GLU A 1 87 ? -14.927 -3.637 -5.796 1.00 96.75 87 GLU A C 1
ATOM 667 O O . GLU A 1 87 ? -14.412 -3.803 -6.901 1.00 96.75 87 GLU A O 1
ATOM 672 N N . VAL A 1 88 ? -14.178 -3.540 -4.690 1.00 97.19 88 VAL A N 1
ATOM 673 C CA . VAL A 1 88 ? -12.710 -3.554 -4.788 1.00 97.19 88 VAL A CA 1
ATOM 674 C C . VAL A 1 88 ? -12.173 -4.898 -5.267 1.00 97.19 88 VAL A C 1
ATOM 676 O O . VAL A 1 88 ? -11.223 -4.929 -6.050 1.00 97.19 88 VAL A O 1
ATOM 679 N N . ILE A 1 89 ? -12.802 -6.008 -4.861 1.00 97.00 89 ILE A N 1
ATOM 680 C CA . ILE A 1 89 ? -12.438 -7.338 -5.360 1.00 97.00 89 ILE A CA 1
ATOM 681 C C . ILE A 1 89 ? -12.738 -7.439 -6.856 1.00 97.00 89 ILE A C 1
ATOM 683 O O . ILE A 1 89 ? -11.888 -7.918 -7.604 1.00 97.00 89 ILE A O 1
ATOM 687 N N . LEU A 1 90 ? -13.887 -6.935 -7.318 1.00 97.62 90 LEU A N 1
ATOM 688 C CA . LEU A 1 90 ? -14.224 -6.897 -8.743 1.00 97.62 90 LEU A CA 1
ATOM 689 C C . LEU A 1 90 ? -13.140 -6.175 -9.556 1.00 97.62 90 LEU A C 1
ATOM 691 O O . LEU A 1 90 ? -12.653 -6.722 -10.546 1.00 97.62 90 LEU A O 1
ATOM 695 N N . TYR A 1 91 ? -12.715 -4.984 -9.127 1.00 98.12 91 TYR A N 1
ATOM 696 C CA . TYR A 1 91 ? -11.682 -4.235 -9.844 1.00 98.12 91 TYR A CA 1
ATOM 697 C C . TYR A 1 91 ? -10.287 -4.856 -9.735 1.00 98.12 91 TYR A C 1
ATOM 699 O O . TYR A 1 91 ? -9.542 -4.821 -10.714 1.00 98.12 91 TYR A O 1
ATOM 707 N N . GLN A 1 92 ? -9.928 -5.468 -8.601 1.00 96.94 92 GLN A N 1
ATOM 708 C CA . GLN A 1 92 ? -8.672 -6.216 -8.500 1.00 96.94 92 GLN A CA 1
ATOM 709 C C . GLN A 1 92 ? -8.659 -7.375 -9.509 1.00 96.94 92 GLN A C 1
ATOM 711 O O . GLN A 1 92 ? -7.692 -7.529 -10.254 1.00 96.94 92 GLN A O 1
ATOM 716 N N . ARG A 1 93 ? -9.761 -8.131 -9.614 1.00 96.88 93 ARG A N 1
ATOM 717 C CA . ARG A 1 93 ? -9.908 -9.212 -10.602 1.00 96.88 93 ARG A CA 1
ATOM 718 C C . ARG A 1 93 ? -9.878 -8.702 -12.038 1.00 96.88 93 ARG A C 1
ATOM 720 O O . ARG A 1 93 ? -9.261 -9.345 -12.880 1.00 96.88 93 ARG A O 1
ATOM 727 N N . ALA A 1 94 ? -10.502 -7.559 -12.315 1.00 97.56 94 ALA A N 1
ATOM 728 C CA . ALA A 1 94 ? -10.463 -6.942 -13.637 1.00 97.56 94 ALA A CA 1
ATOM 729 C C . ALA A 1 94 ? -9.032 -6.541 -14.037 1.00 97.56 94 ALA A C 1
ATOM 731 O O . ALA A 1 94 ? -8.624 -6.767 -15.175 1.00 97.56 94 ALA A O 1
ATOM 732 N N . ASN A 1 95 ? -8.254 -5.992 -13.098 1.00 97.00 95 ASN A N 1
ATOM 733 C CA . ASN A 1 95 ? -6.851 -5.653 -13.326 1.00 97.00 95 ASN A CA 1
ATOM 734 C C . ASN A 1 95 ? -5.995 -6.910 -13.559 1.00 97.00 95 ASN A C 1
ATOM 736 O O . ASN A 1 95 ? -5.196 -6.933 -14.491 1.00 97.00 95 ASN A O 1
ATOM 740 N N . GLU A 1 96 ? -6.176 -7.965 -12.761 1.00 96.12 96 GLU A N 1
ATOM 741 C CA . GLU A 1 96 ? -5.462 -9.237 -12.944 1.00 96.12 96 GLU A CA 1
ATOM 742 C C . GLU A 1 96 ? -5.767 -9.885 -14.294 1.00 96.12 96 GLU A C 1
ATOM 744 O O . GLU A 1 96 ? -4.861 -10.332 -14.993 1.00 96.12 96 GLU A O 1
ATOM 749 N N . ASP A 1 97 ? -7.037 -9.910 -14.687 1.00 97.00 97 ASP A N 1
ATOM 750 C CA . ASP A 1 97 ? -7.450 -10.475 -15.965 1.00 97.00 97 ASP A CA 1
ATOM 751 C C . ASP A 1 97 ? -6.875 -9.677 -17.152 1.00 97.00 97 ASP A C 1
ATOM 753 O O . ASP A 1 97 ? -6.363 -10.259 -18.110 1.00 97.00 97 ASP A O 1
ATOM 757 N N . LEU A 1 98 ? -6.838 -8.344 -17.051 1.00 98.06 98 LEU A N 1
ATOM 758 C CA . LEU A 1 98 ? -6.154 -7.489 -18.024 1.00 98.06 98 LEU A CA 1
ATOM 759 C C . LEU A 1 98 ? -4.653 -7.807 -18.119 1.00 98.06 98 LEU A C 1
ATOM 761 O O . LEU A 1 98 ? -4.119 -7.897 -19.227 1.00 98.06 98 LEU A O 1
ATOM 765 N N . LEU A 1 99 ? -3.977 -8.008 -16.983 1.00 97.81 99 LEU A N 1
ATOM 766 C CA . LEU A 1 99 ? -2.568 -8.406 -16.957 1.00 97.81 99 LEU A CA 1
ATOM 767 C C . LEU A 1 99 ? -2.355 -9.774 -17.615 1.00 97.81 99 LEU A C 1
ATOM 769 O O . LEU A 1 99 ? -1.433 -9.913 -18.413 1.00 97.81 99 LEU A O 1
ATOM 773 N N . VAL A 1 100 ? -3.217 -10.760 -17.349 1.00 96.94 100 VAL A N 1
ATOM 774 C CA . VAL A 1 100 ? -3.159 -12.090 -17.985 1.00 96.94 100 VAL A CA 1
ATOM 775 C C . VAL A 1 100 ? -3.266 -11.987 -19.502 1.00 96.94 100 VAL A C 1
ATOM 777 O O . VAL A 1 100 ? -2.428 -12.540 -20.219 1.00 96.94 100 VAL A O 1
ATOM 780 N N . ARG A 1 101 ? -4.236 -11.216 -20.005 1.00 97.06 101 ARG A N 1
ATOM 781 C CA . ARG A 1 101 ? -4.375 -10.969 -21.446 1.00 97.06 101 ARG A CA 1
ATOM 782 C C . ARG A 1 101 ? -3.134 -10.289 -22.023 1.00 97.06 101 ARG A C 1
ATOM 784 O O . ARG A 1 101 ? -2.665 -10.688 -23.087 1.00 97.06 101 ARG A O 1
ATOM 791 N N . ALA A 1 102 ? -2.573 -9.304 -21.323 1.00 97.75 102 ALA A N 1
ATOM 792 C CA . ALA A 1 102 ? -1.396 -8.582 -21.791 1.00 97.75 102 ALA A CA 1
ATOM 793 C C . ALA A 1 102 ? -0.127 -9.459 -21.808 1.00 97.75 102 ALA A C 1
ATOM 795 O O . ALA A 1 102 ? 0.605 -9.449 -22.798 1.00 97.75 102 ALA A O 1
ATOM 796 N N . MET A 1 103 ? 0.107 -10.277 -20.773 1.00 96.25 103 MET A N 1
ATOM 797 C CA . MET A 1 103 ? 1.266 -11.183 -20.688 1.00 96.25 103 MET A CA 1
ATOM 798 C C . MET A 1 103 ? 1.370 -12.122 -21.895 1.00 96.25 103 MET A C 1
ATOM 800 O O . MET A 1 103 ? 2.476 -12.357 -22.385 1.00 96.25 103 MET A O 1
ATOM 804 N N . SER A 1 104 ? 0.227 -12.600 -22.405 1.00 93.94 104 SER A N 1
ATOM 805 C CA . SER A 1 104 ? 0.171 -13.492 -23.574 1.00 93.94 104 SER A CA 1
ATOM 806 C C . SER A 1 104 ? 0.754 -12.876 -24.853 1.00 93.94 104 SER A C 1
ATOM 808 O O . SER A 1 104 ? 1.180 -13.606 -25.744 1.00 93.94 104 SER A O 1
ATOM 810 N N . GLN A 1 105 ? 0.819 -11.542 -24.932 1.00 96.00 105 GLN A N 1
ATOM 811 C CA . GLN A 1 105 ? 1.398 -10.811 -26.062 1.00 96.00 105 GLN A CA 1
ATOM 812 C C . GLN A 1 105 ? 2.822 -10.322 -25.760 1.00 96.00 105 GLN A C 1
ATOM 814 O O . GLN A 1 105 ? 3.680 -10.349 -26.640 1.00 96.00 105 GLN A O 1
ATOM 819 N N . VAL A 1 106 ? 3.097 -9.915 -24.513 1.00 96.31 106 VAL A N 1
ATOM 820 C CA . VAL A 1 106 ? 4.408 -9.377 -24.103 1.00 96.31 106 VAL A CA 1
ATOM 821 C C . VAL A 1 106 ? 5.512 -10.427 -24.186 1.00 96.31 106 VAL A C 1
ATOM 823 O O . VAL A 1 106 ? 6.589 -10.128 -24.698 1.00 96.31 106 VAL A O 1
ATOM 826 N N . GLY A 1 107 ? 5.258 -11.648 -23.700 1.00 93.25 107 GLY A N 1
ATOM 827 C CA . GLY A 1 107 ? 6.240 -12.735 -23.745 1.00 93.25 107 GLY A CA 1
ATOM 828 C C . GLY A 1 107 ? 6.783 -12.951 -25.164 1.00 93.25 107 GLY A C 1
ATOM 829 O O . GLY A 1 107 ? 7.977 -12.722 -25.397 1.00 93.25 107 GLY A O 1
ATOM 830 N N . PRO A 1 108 ? 5.915 -13.293 -26.137 1.00 93.69 108 PRO A N 1
ATOM 831 C CA . PRO A 1 108 ? 6.317 -13.477 -27.529 1.00 93.69 108 PRO A CA 1
ATOM 832 C C . PRO A 1 108 ? 6.997 -12.247 -28.141 1.00 93.69 108 PRO A C 1
ATOM 834 O O . PRO A 1 108 ? 8.013 -12.393 -28.821 1.00 93.69 108 PRO A O 1
ATOM 837 N N . ALA A 1 109 ? 6.499 -11.035 -27.863 1.00 93.06 109 ALA A N 1
ATOM 838 C CA . ALA A 1 109 ? 7.084 -9.792 -28.377 1.00 93.06 109 ALA A CA 1
ATOM 839 C C . ALA A 1 109 ? 8.539 -9.581 -27.918 1.00 93.06 109 ALA A C 1
ATOM 841 O O . ALA A 1 109 ? 9.365 -9.053 -28.664 1.00 93.06 109 ALA A O 1
ATOM 842 N N . LEU A 1 110 ? 8.874 -10.039 -26.710 1.00 93.81 110 LEU A N 1
ATOM 843 C CA . LEU A 1 110 ? 10.225 -9.971 -26.152 1.00 93.81 110 LEU A CA 1
ATOM 844 C C . LEU A 1 110 ? 11.053 -11.245 -26.397 1.00 93.81 110 LEU A C 1
ATOM 846 O O . LEU A 1 110 ? 12.214 -11.304 -25.992 1.00 93.81 110 LEU A O 1
ATOM 850 N N . GLY A 1 111 ? 10.507 -12.236 -27.109 1.00 93.75 111 GLY A N 1
ATOM 851 C CA . GLY A 1 111 ? 11.197 -13.482 -27.442 1.00 93.75 111 GLY A CA 1
ATOM 852 C C . GLY A 1 111 ? 11.327 -14.448 -26.262 1.00 93.75 111 GLY A C 1
ATOM 853 O O . GLY A 1 111 ? 12.382 -15.060 -26.090 1.00 93.75 111 GLY A O 1
ATOM 854 N N . GLY A 1 112 ? 10.286 -14.569 -25.439 1.00 94.06 112 GLY A N 1
ATOM 855 C CA . GLY A 1 112 ? 10.261 -15.490 -24.306 1.00 94.06 112 GLY A CA 1
ATOM 856 C C . GLY A 1 112 ? 8.866 -15.703 -23.723 1.00 94.06 112 GLY A C 1
ATOM 857 O O . GLY A 1 112 ? 7.852 -15.442 -24.365 1.00 94.06 112 GLY A O 1
ATOM 858 N N . GLU A 1 113 ? 8.819 -16.162 -22.480 1.00 94.31 113 GLU A N 1
ATOM 859 C CA . GLU A 1 113 ? 7.593 -16.315 -21.702 1.00 94.31 113 GLU A CA 1
ATOM 860 C C . GLU A 1 113 ? 7.633 -15.410 -20.475 1.00 94.31 113 GLU A C 1
ATOM 862 O O . GLU A 1 113 ? 8.625 -15.365 -19.746 1.00 94.31 113 GLU A O 1
ATOM 867 N N . MET A 1 114 ? 6.534 -14.696 -20.237 1.00 94.44 114 MET A N 1
ATOM 868 C CA . MET A 1 114 ? 6.371 -13.807 -19.093 1.00 94.44 114 MET A CA 1
ATOM 869 C C . MET A 1 114 ? 5.357 -14.397 -18.116 1.00 94.44 114 MET A C 1
ATOM 871 O O . MET A 1 114 ? 4.274 -14.827 -18.505 1.00 94.44 114 MET A O 1
ATOM 875 N N . THR A 1 115 ? 5.684 -14.361 -16.830 1.00 95.12 115 THR A N 1
ATOM 876 C CA . THR A 1 115 ? 4.768 -14.680 -15.736 1.00 95.12 115 THR A CA 1
ATOM 877 C C . THR A 1 115 ? 4.837 -13.574 -14.692 1.00 95.12 115 THR A C 1
ATOM 879 O O . THR A 1 115 ? 5.922 -13.132 -14.316 1.00 95.12 115 THR A O 1
ATOM 882 N N . LEU A 1 116 ? 3.677 -13.145 -14.206 1.00 95.62 116 LEU A N 1
ATOM 883 C CA . LEU A 1 116 ? 3.556 -12.246 -13.066 1.00 95.62 116 LEU A CA 1
ATOM 884 C C . LEU A 1 116 ? 3.145 -13.050 -11.837 1.00 95.62 116 LEU A C 1
ATOM 886 O O . LEU A 1 116 ? 2.153 -13.778 -11.862 1.00 95.62 116 LEU A O 1
ATOM 890 N N . LEU A 1 117 ? 3.925 -12.928 -10.770 1.00 94.31 117 LEU A N 1
ATOM 891 C CA . LEU A 1 117 ? 3.699 -13.620 -9.510 1.00 94.31 117 LEU A CA 1
ATOM 892 C C . LEU A 1 117 ? 2.979 -12.672 -8.553 1.00 94.31 117 LEU A C 1
ATOM 894 O O . LEU A 1 117 ? 3.523 -11.639 -8.164 1.00 94.31 117 LEU A O 1
ATOM 898 N N . LYS A 1 118 ? 1.740 -13.018 -8.192 1.00 95.25 118 LYS A N 1
ATOM 899 C CA . LYS A 1 118 ? 0.970 -12.320 -7.158 1.00 95.25 118 LYS A CA 1
ATOM 900 C C . LYS A 1 118 ? 1.293 -12.940 -5.800 1.00 95.25 118 LYS A C 1
ATOM 902 O O . LYS A 1 118 ? 0.599 -13.839 -5.335 1.00 95.25 118 LYS A O 1
ATOM 907 N N . ASN A 1 119 ? 2.361 -12.456 -5.189 1.00 93.06 119 ASN A N 1
ATOM 908 C CA . ASN A 1 119 ? 2.819 -12.854 -3.865 1.00 93.06 119 ASN A CA 1
ATOM 909 C C . ASN A 1 119 ? 3.475 -11.652 -3.161 1.00 93.06 119 ASN A C 1
ATOM 911 O O . ASN A 1 119 ? 3.390 -10.518 -3.642 1.00 93.06 119 ASN A O 1
ATOM 915 N N . CYS A 1 120 ? 4.074 -11.873 -1.996 1.00 92.12 120 CYS A N 1
ATOM 916 C CA . CYS A 1 120 ? 4.711 -10.825 -1.200 1.00 92.12 120 CYS A CA 1
ATOM 917 C C . CYS A 1 120 ? 6.188 -11.089 -0.906 1.00 92.12 120 CYS A C 1
ATOM 919 O O . CYS A 1 120 ? 6.814 -10.245 -0.263 1.00 92.12 120 CYS A O 1
ATOM 921 N N . ARG A 1 121 ? 6.757 -12.231 -1.308 1.00 88.44 121 ARG A N 1
ATOM 922 C CA . ARG A 1 121 ? 8.137 -12.590 -0.965 1.00 88.44 121 ARG A CA 1
ATOM 923 C C . ARG A 1 121 ? 8.826 -13.411 -2.053 1.00 88.44 121 ARG A C 1
ATOM 925 O O . ARG A 1 121 ? 8.245 -14.355 -2.570 1.00 88.44 121 ARG A O 1
ATOM 932 N N . ASP A 1 122 ? 10.078 -13.093 -2.372 1.00 87.94 122 ASP A N 1
ATOM 933 C CA . ASP A 1 122 ? 10.894 -13.911 -3.281 1.00 87.94 122 ASP A CA 1
ATOM 934 C C . ASP A 1 122 ? 11.764 -14.950 -2.545 1.00 87.94 122 ASP A C 1
ATOM 936 O O . ASP A 1 122 ? 11.825 -15.006 -1.312 1.00 87.94 122 ASP A O 1
ATOM 940 N N . ALA A 1 123 ? 12.456 -15.782 -3.327 1.00 84.94 123 ALA A N 1
ATOM 941 C CA . ALA A 1 123 ? 13.356 -16.813 -2.815 1.00 84.94 123 ALA A CA 1
ATOM 942 C C . ALA A 1 123 ? 14.580 -16.244 -2.071 1.00 84.94 123 ALA A C 1
ATOM 944 O O . ALA A 1 123 ? 15.152 -16.929 -1.228 1.00 84.94 123 ALA A O 1
ATOM 945 N N . GLU A 1 124 ? 14.964 -14.993 -2.341 1.00 84.31 124 GLU A N 1
ATOM 946 C CA . GLU A 1 124 ? 16.071 -14.299 -1.668 1.00 84.31 124 GLU A CA 1
ATOM 947 C C . GLU A 1 124 ? 15.629 -13.656 -0.340 1.00 84.31 124 GLU A C 1
ATOM 949 O O . GLU A 1 124 ? 16.444 -13.168 0.446 1.00 84.31 124 GLU A O 1
ATOM 954 N N . GLY A 1 125 ? 14.328 -13.697 -0.045 1.00 82.69 125 GLY A N 1
ATOM 955 C CA . GLY A 1 125 ? 13.741 -13.153 1.169 1.00 82.69 125 GLY A CA 1
ATOM 956 C C . GLY A 1 125 ? 13.414 -11.666 1.091 1.00 82.69 125 GLY A C 1
ATOM 957 O O . GLY A 1 125 ? 13.068 -11.075 2.120 1.00 82.69 125 GLY A O 1
ATOM 958 N N . HIS A 1 126 ? 13.472 -11.051 -0.090 1.00 85.56 126 HIS A N 1
ATOM 959 C CA . HIS A 1 126 ? 12.932 -9.713 -0.281 1.00 85.56 126 HIS A CA 1
ATOM 960 C C . HIS A 1 126 ? 11.417 -9.742 -0.155 1.00 85.56 126 HIS A C 1
ATOM 962 O O . HIS A 1 126 ? 10.758 -10.709 -0.530 1.00 85.56 126 HIS A O 1
ATOM 968 N N . THR A 1 127 ? 10.856 -8.670 0.399 1.00 87.12 127 THR A N 1
ATOM 969 C CA . THR A 1 127 ? 9.421 -8.569 0.658 1.00 87.12 127 THR A CA 1
ATOM 970 C C . THR A 1 127 ? 8.839 -7.357 -0.053 1.00 87.12 127 THR A C 1
ATOM 972 O O . THR A 1 127 ? 9.380 -6.255 0.047 1.00 87.12 127 THR A O 1
ATOM 975 N N . TYR A 1 128 ? 7.717 -7.574 -0.721 1.00 86.69 128 TYR A N 1
ATOM 976 C CA . TYR A 1 128 ? 6.973 -6.620 -1.537 1.00 86.69 128 TYR A CA 1
ATOM 977 C C . TYR A 1 128 ? 5.470 -6.922 -1.425 1.00 86.69 128 TYR A C 1
ATOM 979 O O . TYR A 1 128 ? 5.039 -7.617 -0.501 1.00 86.69 128 TYR A O 1
ATOM 987 N N . GLY A 1 129 ? 4.642 -6.385 -2.315 1.00 75.69 129 GLY A N 1
ATOM 988 C CA . GLY A 1 129 ? 3.272 -6.864 -2.506 1.00 75.69 129 GLY A CA 1
ATOM 989 C C . GLY A 1 129 ? 2.204 -5.984 -1.862 1.00 75.69 129 GLY A C 1
ATOM 990 O O . GLY A 1 129 ? 2.435 -4.820 -1.548 1.00 75.69 129 GLY A O 1
ATOM 991 N N . ALA A 1 130 ? 1.027 -6.559 -1.612 1.00 84.62 130 ALA A N 1
ATOM 992 C CA . ALA A 1 130 ? -0.221 -5.820 -1.428 1.00 84.62 130 ALA A CA 1
ATOM 993 C C . ALA A 1 130 ? -0.233 -4.751 -0.318 1.00 84.62 130 ALA A C 1
ATOM 995 O O . ALA A 1 130 ? 0.268 -4.952 0.793 1.00 84.62 130 ALA A O 1
ATOM 996 N N . GLN A 1 131 ? -0.880 -3.626 -0.603 1.00 94.88 131 GLN A N 1
ATOM 997 C CA . GLN A 1 131 ? -1.170 -2.559 0.347 1.00 94.88 131 GLN A CA 1
ATOM 998 C C . GLN A 1 131 ? -2.672 -2.276 0.321 1.00 94.88 131 GLN A C 1
ATOM 1000 O O . GLN A 1 131 ? -3.302 -2.265 -0.739 1.00 94.88 131 GLN A O 1
ATOM 1005 N N . GLU A 1 132 ? -3.251 -2.026 1.492 1.00 97.31 132 GLU A N 1
ATOM 1006 C CA . GLU A 1 132 ? -4.672 -1.697 1.614 1.00 97.31 132 GLU A CA 1
ATOM 1007 C C . GLU A 1 132 ? -4.826 -0.224 1.977 1.00 97.31 132 GLU A C 1
ATOM 1009 O O . GLU A 1 132 ? -4.141 0.282 2.866 1.00 97.31 132 GLU A O 1
ATOM 1014 N N . ASN A 1 133 ? -5.743 0.472 1.318 1.00 97.81 133 ASN A N 1
ATOM 1015 C CA . ASN A 1 133 ? -6.037 1.871 1.580 1.00 97.81 133 ASN A CA 1
ATOM 1016 C C . ASN A 1 133 ? -7.488 2.011 2.034 1.00 97.81 133 ASN A C 1
ATOM 1018 O O . ASN A 1 133 ? -8.397 1.579 1.333 1.00 97.81 133 ASN A O 1
ATOM 1022 N N . TYR A 1 134 ? -7.698 2.670 3.171 1.00 97.88 134 TYR A N 1
ATOM 1023 C CA . TYR A 1 134 ? -9.023 2.952 3.717 1.00 97.88 134 TYR A CA 1
ATOM 1024 C C . TYR A 1 134 ? -9.155 4.442 4.021 1.00 97.88 134 TYR A C 1
ATOM 1026 O O . TYR A 1 134 ? -8.276 5.039 4.645 1.00 97.88 134 TYR A O 1
ATOM 1034 N N . GLU A 1 135 ? -10.265 5.057 3.627 1.00 97.50 135 GLU A N 1
ATOM 1035 C CA . GLU A 1 135 ? -10.651 6.368 4.130 1.00 97.50 135 GLU A CA 1
ATOM 1036 C C . GLU A 1 135 ? -11.104 6.229 5.581 1.00 97.50 135 GLU A C 1
ATOM 1038 O O . GLU A 1 135 ? -12.080 5.545 5.892 1.00 97.50 135 GLU A O 1
ATOM 1043 N N . VAL A 1 136 ? -10.394 6.898 6.482 1.00 96.94 136 VAL A N 1
ATOM 1044 C CA . VAL A 1 136 ? -10.596 6.781 7.925 1.00 96.94 136 VAL A CA 1
ATOM 1045 C C . VAL A 1 136 ? -10.587 8.161 8.552 1.00 96.94 136 VAL A C 1
ATOM 1047 O O . VAL A 1 136 ? -9.890 9.074 8.105 1.00 96.94 136 VAL A O 1
ATOM 1050 N N . GLU A 1 137 ? -11.342 8.323 9.627 1.00 95.69 137 GLU A N 1
ATOM 1051 C CA . GLU A 1 137 ? -11.217 9.492 10.471 1.00 95.69 137 GLU A CA 1
ATOM 1052 C C . GLU A 1 137 ? -9.819 9.598 11.097 1.00 95.69 137 GLU A C 1
ATOM 1054 O O . GLU A 1 137 ? -9.371 8.758 11.881 1.00 95.69 137 GLU A O 1
ATOM 1059 N N . LEU A 1 138 ? -9.132 10.691 10.779 1.00 96.62 138 LEU A N 1
ATOM 1060 C CA . LEU A 1 138 ? -7.784 10.956 11.249 1.00 96.62 138 LEU A CA 1
ATOM 1061 C C . LEU A 1 138 ? -7.752 11.186 12.765 1.00 96.62 138 LEU A C 1
ATOM 1063 O O . LEU A 1 138 ? -6.960 10.566 13.471 1.00 96.62 138 LEU A O 1
ATOM 1067 N N . ALA A 1 139 ? -8.569 12.111 13.266 1.00 95.44 139 ALA A N 1
ATOM 1068 C CA . ALA A 1 139 ? -8.618 12.501 14.672 1.00 95.44 139 ALA A CA 1
ATOM 1069 C C . ALA A 1 139 ? -9.898 13.300 14.983 1.00 95.44 139 ALA A C 1
ATOM 1071 O O . ALA A 1 139 ? -10.525 13.857 14.081 1.00 95.44 139 ALA A O 1
ATOM 1072 N N . ARG A 1 140 ? -10.243 13.414 16.275 1.00 93.31 140 ARG A N 1
ATOM 1073 C CA . ARG A 1 140 ? -11.343 14.246 16.803 1.00 93.31 140 ARG A CA 1
ATOM 1074 C C . ARG A 1 140 ? -10.842 15.214 17.878 1.00 93.31 140 ARG A C 1
ATOM 1076 O O . ARG A 1 140 ? -9.839 14.942 18.544 1.00 93.31 140 ARG A O 1
ATOM 1083 N N . GLY A 1 141 ? -11.568 16.317 18.068 1.00 95.19 141 GLY A N 1
ATOM 1084 C CA . GLY A 1 141 ? -11.356 17.272 19.163 1.00 95.19 141 GLY A CA 1
ATOM 1085 C C . GLY A 1 141 ? -9.919 17.795 19.242 1.00 95.19 141 GLY A C 1
ATOM 1086 O O . GLY A 1 141 ? -9.323 18.153 18.225 1.00 95.19 141 GLY A O 1
ATOM 1087 N N . GLY A 1 142 ? -9.343 17.788 20.448 1.00 96.75 142 GLY A N 1
ATOM 1088 C CA . GLY A 1 142 ? -7.988 18.289 20.700 1.00 96.75 142 GLY A CA 1
ATOM 1089 C C . GLY A 1 142 ? -6.894 17.613 19.865 1.00 96.75 142 GLY A C 1
ATOM 1090 O O . GLY A 1 142 ? -5.937 18.271 19.473 1.00 96.75 142 GLY A O 1
ATOM 1091 N N . TRP A 1 143 ? -7.052 16.335 19.499 1.00 96.75 143 TRP A N 1
ATOM 1092 C CA . TRP A 1 143 ? -6.079 15.643 18.642 1.00 96.75 143 TRP A CA 1
ATOM 1093 C C . TRP A 1 143 ? -6.105 16.135 17.192 1.00 96.75 143 TRP A C 1
ATOM 1095 O O . TRP A 1 143 ? -5.059 16.184 16.549 1.00 96.75 143 TRP A O 1
ATOM 1105 N N . LEU A 1 144 ? -7.276 16.526 16.675 1.00 97.25 144 LEU A N 1
ATOM 1106 C CA . LEU A 1 144 ? -7.382 17.126 15.341 1.00 97.25 144 LEU A CA 1
ATOM 1107 C C . LEU A 1 144 ? -6.791 18.538 15.330 1.00 97.25 144 LEU A C 1
ATOM 1109 O O . LEU A 1 144 ? -6.107 18.910 14.378 1.00 97.25 144 LEU A O 1
ATOM 1113 N N . PHE A 1 145 ? -7.011 19.304 16.402 1.00 97.88 145 PHE A N 1
ATOM 1114 C CA . PHE A 1 145 ? -6.355 20.596 16.586 1.00 97.88 145 PHE A CA 1
ATOM 1115 C C . PHE A 1 145 ? -4.829 20.441 16.639 1.00 97.88 145 PHE A C 1
ATOM 1117 O O . PHE A 1 145 ? -4.131 21.092 15.867 1.00 97.88 145 PHE A O 1
ATOM 1124 N N . ALA A 1 146 ? -4.316 19.523 17.467 1.00 98.00 146 ALA A N 1
ATOM 1125 C CA . ALA A 1 146 ? -2.884 19.249 17.582 1.00 98.00 146 ALA A CA 1
ATOM 1126 C C . ALA A 1 146 ? -2.260 18.811 16.247 1.00 98.00 146 ALA A C 1
ATOM 1128 O O . ALA A 1 146 ? -1.170 19.261 15.905 1.00 98.00 146 ALA A O 1
ATOM 1129 N N . TRP A 1 147 ? -2.965 17.990 15.459 1.00 97.94 147 TRP A N 1
ATOM 1130 C CA . TRP A 1 147 ? -2.543 17.632 14.103 1.00 97.94 147 TRP A CA 1
ATOM 1131 C C . TRP A 1 147 ? -2.394 18.865 13.205 1.00 97.94 147 TRP A C 1
ATOM 1133 O O . TRP A 1 147 ? -1.331 19.075 12.626 1.00 97.94 147 TRP A O 1
ATOM 1143 N N . ARG A 1 148 ? -3.432 19.706 13.118 1.00 98.06 148 ARG A N 1
ATOM 1144 C CA . ARG A 1 148 ? -3.434 20.909 12.267 1.00 98.06 148 ARG A CA 1
ATOM 1145 C C . ARG A 1 148 ? -2.380 21.927 12.704 1.00 98.06 148 ARG A C 1
ATOM 1147 O O . ARG A 1 148 ? -1.646 22.436 11.863 1.00 98.06 148 ARG A O 1
ATOM 1154 N N . ALA A 1 149 ? -2.272 22.181 14.006 1.00 98.25 149 ALA A N 1
ATOM 1155 C CA . ALA A 1 149 ? -1.244 23.050 14.571 1.00 98.25 149 ALA A CA 1
ATOM 1156 C C . ALA A 1 149 ? 0.164 22.503 14.285 1.00 98.25 149 ALA A C 1
ATOM 1158 O O . ALA A 1 149 ? 1.046 23.251 13.870 1.00 98.25 149 ALA A O 1
ATOM 1159 N N . GLY A 1 150 ? 0.357 21.188 14.420 1.00 97.88 150 GLY A N 1
ATOM 1160 C CA . GLY A 1 150 ? 1.607 20.518 14.074 1.00 97.88 150 GLY A CA 1
ATOM 1161 C C . GLY A 1 150 ? 1.968 20.647 12.593 1.00 97.88 150 GLY A C 1
ATOM 1162 O O . GLY A 1 150 ? 3.124 20.907 12.283 1.00 97.88 150 GLY A O 1
ATOM 1163 N N . LEU A 1 151 ? 1.001 20.534 11.675 1.00 97.06 151 LEU A N 1
ATOM 1164 C CA . LEU A 1 151 ? 1.239 20.756 10.242 1.00 97.06 151 LEU A CA 1
ATOM 1165 C C . LEU A 1 151 ? 1.706 22.184 9.947 1.00 97.06 151 LEU A C 1
ATOM 1167 O O . LEU A 1 151 ? 2.623 22.363 9.154 1.00 97.06 151 LEU A O 1
ATOM 1171 N N . ILE A 1 152 ? 1.113 23.188 10.599 1.00 96.94 152 ILE A N 1
ATOM 1172 C CA . ILE A 1 152 ? 1.539 24.590 10.465 1.00 96.94 152 ILE A CA 1
ATOM 1173 C C . ILE A 1 152 ? 2.962 24.764 11.008 1.00 96.94 152 ILE A C 1
ATOM 1175 O O . ILE A 1 152 ? 3.809 25.350 10.338 1.00 96.94 152 ILE A O 1
ATOM 1179 N N . ALA A 1 153 ? 3.256 24.190 12.177 1.00 96.81 153 ALA A N 1
ATOM 1180 C CA . ALA A 1 153 ? 4.586 24.232 12.783 1.00 96.81 153 ALA A CA 1
ATOM 1181 C C . ALA A 1 153 ? 5.664 23.508 11.948 1.00 96.81 153 ALA A C 1
ATOM 1183 O O . ALA A 1 153 ? 6.846 23.821 12.069 1.00 96.81 153 ALA A O 1
ATOM 1184 N N . LEU A 1 154 ? 5.276 22.567 11.080 1.00 96.00 154 LEU A N 1
ATOM 1185 C CA . LEU A 1 154 ? 6.185 21.908 10.138 1.00 96.00 154 LEU A CA 1
ATOM 1186 C C . LEU A 1 154 ? 6.562 22.795 8.943 1.00 96.00 154 LEU A C 1
ATOM 1188 O O . LEU A 1 154 ? 7.605 22.554 8.340 1.00 96.00 154 LEU A O 1
ATOM 1192 N N . VAL A 1 155 ? 5.764 23.811 8.588 1.00 94.88 155 VAL A N 1
ATOM 1193 C CA . VAL A 1 155 ? 6.010 24.636 7.389 1.00 94.88 155 VAL A CA 1
ATOM 1194 C C . VAL A 1 155 ? 7.379 25.333 7.428 1.00 94.88 155 VAL A C 1
ATOM 1196 O O . VAL A 1 155 ? 8.119 25.186 6.454 1.00 94.88 155 VAL A O 1
ATOM 1199 N N . PRO A 1 156 ? 7.797 26.009 8.519 1.00 95.06 156 PRO A N 1
ATOM 1200 C CA . PRO A 1 156 ? 9.134 26.601 8.590 1.00 95.06 156 PRO A CA 1
ATOM 1201 C C . PRO A 1 156 ? 10.254 25.568 8.419 1.00 95.06 156 PRO A C 1
ATOM 1203 O O . PRO A 1 156 ? 11.229 25.834 7.722 1.00 95.06 156 PRO A O 1
ATOM 1206 N N . LEU A 1 157 ? 10.098 24.366 8.988 1.00 93.94 157 LEU A N 1
ATOM 1207 C CA . LEU A 1 157 ? 11.079 23.284 8.842 1.00 93.94 157 LEU A CA 1
ATOM 1208 C C . LEU A 1 157 ? 11.166 22.796 7.392 1.00 93.94 157 LEU A C 1
ATOM 1210 O O . LEU A 1 157 ? 12.263 22.557 6.898 1.00 93.94 157 LEU A O 1
ATOM 1214 N N . MET A 1 158 ? 10.032 22.700 6.692 1.00 92.56 158 MET A N 1
ATOM 1215 C CA . MET A 1 158 ? 10.005 22.377 5.263 1.00 92.56 158 MET A CA 1
ATOM 1216 C C . MET A 1 158 ? 10.722 23.445 4.430 1.00 92.56 158 MET A C 1
ATOM 1218 O O . MET A 1 158 ? 11.511 23.099 3.553 1.00 92.56 158 MET A O 1
ATOM 1222 N N . VAL A 1 159 ? 10.486 24.732 4.712 1.00 92.88 159 VAL A N 1
ATOM 1223 C CA . VAL A 1 159 ? 11.158 25.845 4.019 1.00 92.88 159 VAL A CA 1
ATOM 1224 C C . VAL A 1 159 ? 12.668 25.780 4.242 1.00 92.88 159 VAL A C 1
ATOM 1226 O O . VAL A 1 159 ? 13.425 25.842 3.276 1.00 92.88 159 VAL A O 1
ATOM 1229 N N . VAL A 1 160 ? 13.110 25.574 5.486 1.00 94.19 160 VAL A N 1
ATOM 1230 C CA . VAL A 1 160 ? 14.533 25.408 5.815 1.00 94.19 160 VAL A CA 1
ATOM 1231 C C . VAL A 1 160 ? 15.132 24.208 5.078 1.00 94.19 160 VAL A C 1
ATOM 1233 O O . VAL A 1 160 ? 16.174 24.361 4.444 1.00 94.19 160 VAL A O 1
ATOM 1236 N N . SER A 1 161 ? 14.473 23.041 5.082 1.00 92.44 161 SER A N 1
ATOM 1237 C CA . SER A 1 161 ? 14.935 21.860 4.334 1.00 92.44 161 SER A CA 1
ATOM 1238 C C . SER A 1 161 ? 15.099 22.155 2.837 1.00 92.44 161 SER A C 1
ATOM 1240 O O . SER A 1 161 ? 16.105 21.768 2.248 1.00 92.44 161 SER A O 1
ATOM 1242 N N . VAL A 1 162 ? 14.151 22.868 2.218 1.00 92.00 162 VAL A N 1
ATOM 1243 C CA . VAL A 1 162 ? 14.213 23.227 0.790 1.00 92.00 162 VAL A CA 1
ATOM 1244 C C . VAL A 1 162 ? 15.351 24.207 0.506 1.00 92.00 162 VAL A C 1
ATOM 1246 O O . VAL A 1 162 ? 16.116 23.983 -0.429 1.00 92.00 162 VAL A O 1
ATOM 1249 N N . VAL A 1 163 ? 15.502 25.264 1.309 1.00 93.19 163 VAL A N 1
ATOM 1250 C CA . VAL A 1 163 ? 16.581 26.253 1.140 1.00 93.19 163 VAL A CA 1
ATOM 1251 C C . VAL A 1 163 ? 17.951 25.593 1.290 1.00 93.19 163 VAL A C 1
ATOM 1253 O O . VAL A 1 163 ? 18.813 25.777 0.433 1.00 93.19 163 VAL A O 1
ATOM 1256 N N . LEU A 1 164 ? 18.140 24.771 2.327 1.00 93.62 164 LEU A N 1
ATOM 1257 C CA . LEU A 1 164 ? 19.380 24.020 2.524 1.00 93.62 164 LEU A CA 1
ATOM 1258 C C . LEU A 1 164 ? 19.663 23.086 1.346 1.00 93.62 164 LEU A C 1
ATOM 1260 O O . LEU A 1 164 ? 20.796 23.038 0.871 1.00 93.62 164 LEU A O 1
ATOM 1264 N N . MET A 1 165 ? 18.641 22.393 0.834 1.00 89.81 165 MET A N 1
ATOM 1265 C CA . MET A 1 165 ? 18.793 21.526 -0.332 1.00 89.81 165 MET A CA 1
ATOM 1266 C C . MET A 1 165 ? 19.250 22.310 -1.568 1.00 89.81 165 MET A C 1
ATOM 1268 O O . MET A 1 165 ? 20.168 21.876 -2.258 1.00 89.81 165 MET A O 1
ATOM 1272 N N . TRP A 1 166 ? 18.675 23.488 -1.825 1.00 90.81 166 TRP A N 1
ATOM 1273 C CA . TRP A 1 166 ? 19.107 24.347 -2.932 1.00 90.81 166 TRP A CA 1
ATOM 1274 C C . TRP A 1 166 ? 20.538 24.856 -2.768 1.00 90.81 166 TRP A C 1
ATOM 1276 O O . TRP A 1 166 ? 21.277 24.865 -3.748 1.00 90.81 166 TRP A O 1
ATOM 1286 N N . ILE A 1 167 ? 20.954 25.220 -1.551 1.00 91.38 167 ILE A N 1
ATOM 1287 C CA . ILE A 1 167 ? 22.345 25.606 -1.262 1.00 91.38 167 ILE A CA 1
ATOM 1288 C C . ILE A 1 167 ? 23.293 24.441 -1.569 1.00 91.38 167 ILE A C 1
ATOM 1290 O O . ILE A 1 167 ? 24.313 24.634 -2.230 1.00 91.38 167 ILE A O 1
ATOM 1294 N N . ILE A 1 168 ? 22.943 23.225 -1.140 1.00 87.94 168 ILE A N 1
ATOM 1295 C CA . ILE A 1 168 ? 23.743 22.022 -1.399 1.00 87.94 168 ILE A CA 1
ATOM 1296 C C . ILE A 1 168 ? 23.824 21.738 -2.896 1.00 87.94 168 ILE A C 1
ATOM 1298 O O . ILE A 1 168 ? 24.920 21.535 -3.409 1.00 87.94 168 ILE A O 1
ATOM 1302 N N . ILE A 1 169 ? 22.699 21.768 -3.614 1.00 86.25 169 ILE A N 1
ATOM 1303 C CA . ILE A 1 169 ? 22.673 21.560 -5.068 1.00 86.25 169 ILE A CA 1
ATOM 1304 C C . ILE A 1 169 ? 23.529 22.622 -5.772 1.00 86.25 169 ILE A C 1
ATOM 1306 O O . ILE A 1 169 ? 24.356 22.272 -6.614 1.00 86.25 169 ILE A O 1
ATOM 1310 N N . ALA A 1 170 ? 23.388 23.897 -5.403 1.00 88.81 170 ALA A N 1
ATOM 1311 C CA . ALA A 1 170 ? 24.152 24.998 -5.985 1.00 88.81 170 ALA A CA 1
ATOM 1312 C C . ALA A 1 170 ? 25.662 24.875 -5.724 1.00 88.81 170 ALA A C 1
ATOM 1314 O O . ALA A 1 170 ? 26.454 25.192 -6.607 1.00 88.81 170 ALA A O 1
ATOM 1315 N N . ALA A 1 171 ? 26.067 24.378 -4.553 1.00 86.75 171 ALA A N 1
ATOM 1316 C CA . ALA A 1 171 ? 27.469 24.103 -4.243 1.00 86.75 171 ALA A CA 1
ATOM 1317 C C . ALA A 1 171 ? 28.001 22.859 -4.978 1.00 86.75 171 ALA A C 1
ATOM 1319 O O . ALA A 1 171 ? 29.149 22.831 -5.411 1.00 86.75 171 ALA A O 1
ATOM 1320 N N . MET A 1 172 ? 27.164 21.832 -5.140 1.00 82.44 172 MET A N 1
ATOM 1321 C CA . MET A 1 172 ? 27.558 20.519 -5.650 1.00 82.44 172 MET A CA 1
ATOM 1322 C C . MET A 1 172 ? 27.655 20.463 -7.175 1.00 82.44 172 MET A C 1
ATOM 1324 O O . MET A 1 172 ? 28.554 19.813 -7.709 1.00 82.44 172 MET A O 1
ATOM 1328 N N . VAL A 1 173 ? 26.746 21.135 -7.887 1.00 84.38 173 VAL A N 1
ATOM 1329 C CA . VAL A 1 173 ? 26.698 21.127 -9.357 1.00 84.38 173 VAL A CA 1
ATOM 1330 C C . VAL A 1 173 ? 28.022 21.604 -9.981 1.00 84.38 173 VAL A C 1
ATOM 1332 O O . VAL A 1 173 ? 28.554 20.868 -10.816 1.00 84.38 173 VAL A O 1
ATOM 1335 N N . PRO A 1 174 ? 28.631 22.733 -9.562 1.00 87.12 174 PRO A N 1
ATOM 1336 C CA . PRO A 1 174 ? 29.939 23.161 -10.061 1.00 87.12 174 PRO A CA 1
ATOM 1337 C C . PRO A 1 174 ? 31.052 22.155 -9.762 1.00 87.12 174 PRO A C 1
ATOM 1339 O O . PRO A 1 174 ? 31.894 21.905 -10.621 1.00 87.12 174 PRO A O 1
ATOM 1342 N N . THR A 1 175 ? 31.044 21.536 -8.576 1.00 80.62 175 THR A N 1
ATOM 1343 C CA . THR A 1 175 ? 32.031 20.510 -8.209 1.00 80.62 175 THR A CA 1
ATOM 1344 C C . THR A 1 175 ? 31.915 19.279 -9.105 1.00 80.62 175 THR A C 1
ATOM 1346 O O . THR A 1 175 ? 32.927 18.776 -9.588 1.00 80.62 175 THR A O 1
ATOM 1349 N N . MET A 1 176 ? 30.694 18.809 -9.380 1.00 78.19 176 MET A N 1
ATOM 1350 C CA . MET A 1 176 ? 30.471 17.670 -10.275 1.00 78.19 176 MET A CA 1
ATOM 1351 C C . MET A 1 176 ? 30.830 17.996 -11.728 1.00 78.19 176 MET A C 1
ATOM 1353 O O . MET A 1 176 ? 31.466 17.178 -12.389 1.00 78.19 176 MET A O 1
ATOM 1357 N N . LEU A 1 177 ? 30.480 19.190 -12.216 1.00 82.88 177 LEU A N 1
ATOM 1358 C CA . LEU A 1 177 ? 30.876 19.676 -13.543 1.00 82.88 177 LEU A CA 1
ATOM 1359 C C . LEU A 1 177 ? 32.398 19.768 -13.671 1.00 82.88 177 LEU A C 1
ATOM 1361 O O . LEU A 1 177 ? 32.956 19.255 -14.636 1.00 82.88 177 LEU A O 1
ATOM 1365 N N . GLY A 1 178 ? 33.077 20.351 -12.682 1.00 83.06 178 GLY A N 1
ATOM 1366 C CA . GLY A 1 178 ? 34.536 20.436 -12.646 1.00 83.06 178 GLY A CA 1
ATOM 1367 C C . GLY A 1 178 ? 35.203 19.059 -12.645 1.00 83.06 178 GLY A C 1
ATOM 1368 O O . GLY A 1 178 ? 36.162 18.844 -13.383 1.00 83.06 178 GLY A O 1
ATOM 1369 N N . LEU A 1 179 ? 34.655 18.100 -11.889 1.00 79.25 179 LEU A N 1
ATOM 1370 C CA . LEU A 1 179 ? 35.132 16.717 -11.882 1.00 79.25 179 LEU A CA 1
ATOM 1371 C C . LEU A 1 179 ? 34.943 16.048 -13.251 1.00 79.25 179 LEU A C 1
ATOM 1373 O O . LEU A 1 179 ? 35.872 15.426 -13.756 1.00 79.25 179 LEU A O 1
ATOM 1377 N N . LEU A 1 180 ? 33.769 16.197 -13.872 1.00 78.44 180 LEU A N 1
ATOM 1378 C CA . LEU A 1 180 ? 33.476 15.640 -15.197 1.00 78.44 180 LEU A CA 1
ATOM 1379 C C . LEU A 1 180 ? 34.385 16.233 -16.279 1.00 78.44 180 LEU A C 1
ATOM 1381 O O . LEU A 1 180 ? 34.934 15.484 -17.086 1.00 78.44 180 LEU A O 1
ATOM 1385 N N . VAL A 1 181 ? 34.589 17.553 -16.269 1.00 84.00 181 VAL A N 1
ATOM 1386 C CA . VAL A 1 181 ? 35.522 18.236 -17.178 1.00 84.00 181 VAL A CA 1
ATOM 1387 C C . VAL A 1 181 ? 36.950 17.752 -16.936 1.00 84.00 181 VAL A C 1
ATOM 1389 O O . VAL A 1 181 ? 37.639 17.404 -17.890 1.00 84.00 181 VAL A O 1
ATOM 1392 N N . GLY A 1 182 ? 37.385 17.651 -15.677 1.00 80.75 182 GLY A N 1
ATOM 1393 C CA . GLY A 1 182 ? 38.714 17.149 -15.323 1.00 80.75 182 GLY A CA 1
ATOM 1394 C C . GLY A 1 182 ? 38.954 15.707 -15.778 1.00 80.75 182 GLY A C 1
ATOM 1395 O O . GLY A 1 182 ? 40.001 15.413 -16.350 1.00 80.75 182 GLY A O 1
ATOM 1396 N N . ILE A 1 183 ? 37.970 14.820 -15.601 1.00 76.81 183 ILE A N 1
ATOM 1397 C CA . ILE A 1 183 ? 38.011 13.433 -16.094 1.00 76.81 183 ILE A CA 1
ATOM 1398 C C . ILE A 1 183 ? 38.053 13.405 -17.630 1.00 76.81 183 ILE A C 1
ATOM 1400 O O . ILE A 1 183 ? 38.837 12.652 -18.209 1.00 76.81 183 ILE A O 1
ATOM 1404 N N . GLY A 1 184 ? 37.248 14.241 -18.294 1.00 76.69 184 GLY A N 1
ATOM 1405 C CA . GLY A 1 184 ? 37.242 14.370 -19.752 1.00 76.69 184 GLY A CA 1
ATOM 1406 C C . GLY A 1 184 ? 38.598 14.813 -20.304 1.00 76.69 184 GLY A C 1
ATOM 1407 O O . GLY A 1 184 ? 39.116 14.188 -21.228 1.00 76.69 184 GLY A O 1
ATOM 1408 N N . LEU A 1 185 ? 39.213 15.827 -19.689 1.00 81.62 185 LEU A N 1
ATOM 1409 C CA . LEU A 1 185 ? 40.551 16.312 -20.042 1.00 81.62 185 LEU A CA 1
ATOM 1410 C C . LEU A 1 185 ? 41.637 15.260 -19.766 1.00 81.62 185 LEU A C 1
ATOM 1412 O O . LEU A 1 185 ? 42.508 15.047 -20.606 1.00 81.62 185 LEU A O 1
ATOM 1416 N N . ALA A 1 186 ? 41.564 14.547 -18.638 1.00 76.56 186 ALA A N 1
ATOM 1417 C CA . ALA A 1 186 ? 42.481 13.451 -18.316 1.00 76.56 186 ALA A CA 1
ATOM 1418 C C . ALA A 1 186 ? 42.406 12.301 -19.338 1.00 76.56 186 ALA A C 1
ATOM 1420 O O . ALA A 1 186 ? 43.426 11.701 -19.671 1.00 76.56 186 ALA A O 1
ATOM 1421 N N . GLY A 1 187 ? 41.221 12.024 -19.893 1.00 74.12 187 GLY A N 1
ATOM 1422 C CA . GLY A 1 187 ? 41.030 11.024 -20.948 1.00 74.12 187 GLY A CA 1
ATOM 1423 C C . GLY A 1 187 ? 41.734 11.350 -22.273 1.00 74.12 187 GLY A C 1
ATOM 1424 O O . GLY A 1 187 ? 42.012 10.434 -23.053 1.00 74.12 187 GLY A O 1
ATOM 1425 N N . LEU A 1 188 ? 42.064 12.625 -22.515 1.00 79.06 188 LEU A N 1
ATOM 1426 C CA . LEU A 1 188 ? 42.818 13.074 -23.691 1.00 79.06 188 LEU A CA 1
ATOM 1427 C C . LEU A 1 188 ? 44.331 12.831 -23.549 1.00 79.06 188 LEU A C 1
ATOM 1429 O O . LEU A 1 188 ? 45.040 12.806 -24.554 1.00 79.06 188 LEU A O 1
ATOM 1433 N N . VAL A 1 189 ? 44.833 12.606 -22.329 1.00 80.88 189 VAL A N 1
ATOM 1434 C CA . VAL A 1 189 ? 46.256 12.361 -22.052 1.00 80.88 189 VAL A CA 1
ATOM 1435 C C . VAL A 1 189 ? 46.541 10.850 -22.080 1.00 80.88 189 VAL A C 1
ATOM 1437 O O . VAL A 1 189 ? 46.006 10.113 -21.246 1.00 80.88 189 VAL A O 1
ATOM 1440 N N . PRO A 1 190 ? 47.411 10.341 -22.981 1.00 74.12 190 PRO A N 1
ATOM 1441 C CA . PRO A 1 190 ? 47.656 8.901 -23.136 1.00 74.12 190 PRO A CA 1
ATOM 1442 C C . PRO A 1 190 ? 48.052 8.174 -21.840 1.00 74.12 190 PRO A C 1
ATOM 1444 O O . PRO A 1 190 ? 47.606 7.050 -21.619 1.00 74.12 190 PRO A O 1
ATOM 1447 N N . GLY A 1 191 ? 48.820 8.829 -20.960 1.00 72.44 191 GLY A N 1
ATOM 1448 C CA . GLY A 1 191 ? 49.259 8.285 -19.666 1.00 72.44 191 GLY A CA 1
ATOM 1449 C C . GLY A 1 191 ? 48.207 8.300 -18.546 1.00 72.44 191 GLY A C 1
ATOM 1450 O O . GLY A 1 191 ? 48.440 7.712 -17.494 1.00 72.44 191 GLY A O 1
ATOM 1451 N N . MET A 1 192 ? 47.048 8.938 -18.746 1.00 68.12 192 MET A N 1
ATOM 1452 C CA . MET A 1 192 ? 45.991 9.082 -17.728 1.00 68.12 192 MET A CA 1
ATOM 1453 C C . MET A 1 192 ? 44.693 8.339 -18.081 1.00 68.12 192 MET A C 1
ATOM 1455 O O . MET A 1 192 ? 43.722 8.397 -17.332 1.00 68.12 192 MET A O 1
ATOM 1459 N N . LYS A 1 193 ? 44.675 7.551 -19.165 1.00 66.19 193 LYS A N 1
ATOM 1460 C CA . LYS A 1 193 ? 43.516 6.729 -19.574 1.00 66.19 193 LYS A CA 1
ATOM 1461 C C . LYS A 1 193 ? 43.103 5.653 -18.558 1.00 66.19 193 LYS A C 1
ATOM 1463 O O . LYS A 1 193 ? 42.018 5.092 -18.660 1.00 66.19 193 LYS A O 1
ATOM 1468 N N . TRP A 1 194 ? 43.948 5.352 -17.573 1.00 65.50 194 TRP A N 1
ATOM 1469 C CA . TRP A 1 194 ? 43.593 4.476 -16.454 1.00 65.50 194 TRP A CA 1
ATOM 1470 C C . TRP A 1 194 ? 42.600 5.141 -15.482 1.00 65.50 194 TRP A C 1
ATOM 1472 O O . TRP A 1 194 ? 41.848 4.435 -14.823 1.00 65.50 194 TRP A O 1
ATOM 1482 N N . LEU A 1 195 ? 42.549 6.482 -15.434 1.00 60.22 195 LEU A N 1
ATOM 1483 C CA . LEU A 1 195 ? 41.632 7.253 -14.583 1.00 60.22 195 LEU A CA 1
ATOM 1484 C C . LEU A 1 195 ? 40.180 7.211 -15.092 1.00 60.22 195 LEU A C 1
ATOM 1486 O O . LEU A 1 195 ? 39.245 7.403 -14.318 1.00 60.22 195 LEU A O 1
ATOM 1490 N N . THR A 1 196 ? 39.993 6.978 -16.395 1.00 62.44 196 THR A N 1
ATOM 1491 C CA . THR A 1 196 ? 38.683 6.870 -17.060 1.00 62.44 196 THR A CA 1
ATOM 1492 C C . THR A 1 196 ? 38.202 5.428 -17.209 1.00 62.44 196 THR A C 1
ATOM 1494 O O . THR A 1 196 ? 37.012 5.198 -17.437 1.00 62.44 196 THR A O 1
ATOM 1497 N N . ARG A 1 197 ? 39.099 4.446 -17.059 1.00 55.78 197 ARG A N 1
ATOM 1498 C CA . ARG A 1 197 ? 38.757 3.020 -17.028 1.00 55.78 197 ARG A CA 1
ATOM 1499 C C . ARG A 1 197 ? 38.028 2.717 -15.709 1.00 55.78 197 ARG A C 1
ATOM 1501 O O . ARG A 1 197 ? 38.480 3.104 -14.639 1.00 55.78 197 ARG A O 1
ATOM 1508 N N . ASP A 1 198 ? 36.877 2.055 -15.799 1.00 54.44 198 ASP A N 1
ATOM 1509 C CA . ASP A 1 198 ? 36.095 1.511 -14.669 1.00 54.44 198 ASP A CA 1
ATOM 1510 C C . ASP A 1 198 ? 35.210 2.474 -13.854 1.00 54.44 198 ASP A C 1
ATOM 1512 O O . ASP A 1 198 ? 34.692 2.091 -12.802 1.00 54.44 198 ASP A O 1
ATOM 1516 N N . ILE A 1 199 ? 34.922 3.685 -14.347 1.00 56.19 199 ILE A N 1
ATOM 1517 C CA . ILE A 1 199 ? 34.008 4.625 -13.657 1.00 56.19 199 ILE A CA 1
ATOM 1518 C C . ILE A 1 199 ? 32.582 4.040 -13.477 1.00 56.19 199 ILE A C 1
ATOM 1520 O O . ILE A 1 199 ? 31.863 4.442 -12.565 1.00 56.19 199 ILE A O 1
ATOM 1524 N N . GLY A 1 200 ? 32.176 3.035 -14.263 1.00 49.28 200 GLY A N 1
ATOM 1525 C CA . GLY A 1 200 ? 30.846 2.410 -14.172 1.00 49.28 200 GLY A CA 1
ATOM 1526 C C . GLY A 1 200 ? 30.762 1.036 -13.488 1.00 49.28 200 GLY A C 1
ATOM 1527 O O . GLY A 1 200 ? 29.668 0.647 -13.095 1.00 49.28 200 GLY A O 1
ATOM 1528 N N . ALA A 1 201 ? 31.868 0.296 -13.339 1.00 49.75 201 ALA A N 1
ATOM 1529 C CA . ALA A 1 201 ? 31.809 -1.151 -13.071 1.00 49.75 201 ALA A CA 1
ATOM 1530 C C . ALA A 1 201 ? 31.818 -1.543 -11.574 1.00 49.75 201 ALA A C 1
ATOM 1532 O O . ALA A 1 201 ? 31.180 -2.518 -11.197 1.00 49.75 201 ALA A O 1
ATOM 1533 N N . ASP A 1 202 ? 32.462 -0.756 -10.699 1.00 52.25 202 ASP A N 1
ATOM 1534 C CA . ASP A 1 202 ? 32.776 -1.174 -9.310 1.00 52.25 202 ASP A CA 1
ATOM 1535 C C . ASP A 1 202 ? 31.930 -0.507 -8.207 1.00 52.25 202 ASP A C 1
ATOM 1537 O O . ASP A 1 202 ? 32.330 -0.448 -7.031 1.00 52.25 202 ASP A O 1
ATOM 1541 N N . GLY A 1 203 ? 30.822 0.153 -8.563 1.00 57.12 203 GLY A N 1
ATOM 1542 C CA . GLY A 1 203 ? 30.052 0.957 -7.600 1.00 57.12 203 GLY A CA 1
ATOM 1543 C C . GLY A 1 203 ? 30.880 2.071 -6.927 1.00 57.12 203 GLY A C 1
ATOM 1544 O O . GLY A 1 203 ? 30.509 2.586 -5.869 1.00 57.12 203 GLY A O 1
ATOM 1545 N N . ARG A 1 204 ? 32.031 2.438 -7.514 1.00 61.50 204 ARG A N 1
ATOM 1546 C CA . ARG A 1 204 ? 32.947 3.494 -7.044 1.00 61.50 204 ARG A CA 1
ATOM 1547 C C . ARG A 1 204 ? 32.228 4.844 -6.984 1.00 61.50 204 ARG A C 1
ATOM 1549 O O . ARG A 1 204 ? 32.316 5.539 -5.977 1.00 61.50 204 ARG A O 1
ATOM 1556 N N . VAL A 1 205 ? 31.419 5.135 -8.003 1.00 61.03 205 VAL A N 1
ATOM 1557 C CA . VAL A 1 205 ? 30.550 6.319 -8.065 1.00 61.03 205 VAL A CA 1
ATOM 1558 C C . VAL A 1 205 ? 29.521 6.315 -6.934 1.00 61.03 205 VAL A C 1
ATOM 1560 O O . VAL A 1 205 ? 29.403 7.303 -6.220 1.00 61.03 205 VAL A O 1
ATOM 1563 N N . LEU A 1 206 ? 28.839 5.193 -6.676 1.00 62.81 206 LEU A N 1
ATOM 1564 C CA . LEU A 1 206 ? 27.874 5.103 -5.572 1.00 62.81 206 LEU A CA 1
ATOM 1565 C C . LEU A 1 206 ? 28.543 5.339 -4.208 1.00 62.81 206 LEU A C 1
ATOM 1567 O O . LEU A 1 206 ? 27.987 6.028 -3.356 1.00 62.81 206 LEU A O 1
ATOM 1571 N N . ARG A 1 207 ? 29.763 4.820 -4.007 1.00 67.75 207 ARG A N 1
ATOM 1572 C CA . ARG A 1 207 ? 30.570 5.090 -2.804 1.00 67.75 207 ARG A CA 1
ATOM 1573 C C . ARG A 1 207 ? 30.974 6.561 -2.682 1.00 67.75 207 ARG A C 1
ATOM 1575 O O . ARG A 1 207 ? 30.930 7.081 -1.573 1.00 67.75 207 ARG A O 1
ATOM 1582 N N . MET A 1 208 ? 31.309 7.230 -3.785 1.00 65.69 208 MET A N 1
ATOM 1583 C CA . MET A 1 208 ? 31.592 8.672 -3.808 1.00 65.69 208 MET A CA 1
ATOM 1584 C C . MET A 1 208 ? 30.347 9.527 -3.532 1.00 65.69 208 MET A C 1
ATOM 1586 O O . MET A 1 208 ? 30.460 10.573 -2.904 1.00 65.69 208 MET A O 1
ATOM 1590 N N . LEU A 1 209 ? 29.159 9.068 -3.940 1.00 69.56 209 LEU A N 1
ATOM 1591 C CA . LEU A 1 209 ? 27.881 9.755 -3.710 1.00 69.56 209 LEU A CA 1
ATOM 1592 C C . LEU A 1 209 ? 27.278 9.480 -2.319 1.00 69.56 209 LEU A C 1
ATOM 1594 O O . LEU A 1 209 ? 26.378 10.197 -1.886 1.00 69.56 209 LEU A O 1
ATOM 1598 N N . ARG A 1 210 ? 27.766 8.476 -1.574 1.00 75.69 210 ARG A N 1
ATOM 1599 C CA . ARG A 1 210 ? 27.258 8.138 -0.227 1.00 75.69 210 ARG A CA 1
ATOM 1600 C C . ARG A 1 210 ? 27.196 9.325 0.744 1.00 75.69 210 ARG A C 1
ATOM 1602 O O . ARG A 1 210 ? 26.165 9.454 1.403 1.00 75.69 210 ARG A O 1
ATOM 1609 N N . PRO A 1 211 ? 28.227 10.183 0.873 1.00 79.31 211 PRO A N 1
ATOM 1610 C CA . PRO A 1 211 ? 28.154 11.357 1.740 1.00 79.31 211 PRO A CA 1
ATOM 1611 C C . PRO A 1 211 ? 27.025 12.308 1.333 1.00 79.31 211 PRO A C 1
ATOM 1613 O O . PRO A 1 211 ? 26.346 12.848 2.197 1.00 79.31 211 PRO A O 1
ATOM 1616 N N . MET A 1 212 ? 26.771 12.461 0.031 1.00 74.50 212 MET A N 1
ATOM 1617 C CA . MET A 1 212 ? 25.696 13.315 -0.486 1.00 74.50 212 MET A CA 1
ATOM 1618 C C . MET A 1 212 ? 24.322 12.759 -0.119 1.00 74.50 212 MET A C 1
ATOM 1620 O O . MET A 1 212 ? 23.472 13.496 0.368 1.00 74.50 212 MET A O 1
ATOM 1624 N N . ILE A 1 213 ? 24.140 11.444 -0.255 1.00 77.19 213 ILE A N 1
ATOM 1625 C CA . ILE A 1 213 ? 22.928 10.750 0.194 1.00 77.19 213 ILE A CA 1
ATOM 1626 C C . ILE A 1 213 ? 22.715 10.967 1.703 1.00 77.19 213 ILE A C 1
ATOM 1628 O O . ILE A 1 213 ? 21.601 11.232 2.145 1.00 77.19 213 ILE A O 1
ATOM 1632 N N . TRP A 1 214 ? 23.777 10.901 2.513 1.00 83.75 214 TRP A N 1
ATOM 1633 C CA . TRP A 1 214 ? 23.699 11.188 3.951 1.00 83.75 214 TRP A CA 1
ATOM 1634 C C . TRP A 1 214 ? 23.300 12.632 4.251 1.00 83.75 214 TRP A C 1
ATOM 1636 O O . TRP A 1 214 ? 22.449 12.858 5.110 1.00 83.75 214 TRP A O 1
ATOM 1646 N N . VAL A 1 215 ? 23.879 13.600 3.540 1.00 85.31 215 VAL A N 1
ATOM 1647 C CA . VAL A 1 215 ? 23.510 15.016 3.659 1.00 85.31 215 VAL A CA 1
ATOM 1648 C C . VAL A 1 215 ? 22.036 15.214 3.302 1.00 85.31 215 VAL A C 1
ATOM 1650 O O . VAL A 1 215 ? 21.310 15.854 4.061 1.00 85.31 215 VAL A O 1
ATOM 1653 N N . GLU A 1 216 ? 21.565 14.605 2.213 1.00 84.12 216 GLU A N 1
ATOM 1654 C CA . GLU A 1 216 ? 20.153 14.622 1.827 1.00 84.12 216 GLU A CA 1
ATOM 1655 C C . GLU A 1 216 ? 19.255 14.067 2.945 1.00 84.12 216 GLU A C 1
ATOM 1657 O O . GLU A 1 216 ? 18.279 14.715 3.333 1.00 84.12 216 GLU A O 1
ATOM 1662 N N . TYR A 1 217 ? 19.610 12.916 3.527 1.00 86.06 217 TYR A N 1
ATOM 1663 C CA . TYR A 1 217 ? 18.875 12.337 4.656 1.00 86.06 217 TYR A CA 1
ATOM 1664 C C . TYR A 1 217 ? 18.840 13.254 5.880 1.00 86.06 217 TYR A C 1
ATOM 1666 O O . TYR A 1 217 ? 17.812 13.312 6.556 1.00 86.06 217 TYR A O 1
ATOM 1674 N N . ILE A 1 218 ? 19.931 13.962 6.181 1.00 88.81 218 ILE A N 1
ATOM 1675 C CA . ILE A 1 218 ? 20.000 14.897 7.311 1.00 88.81 218 ILE A CA 1
ATOM 1676 C C . ILE A 1 218 ? 19.081 16.097 7.060 1.00 88.81 218 ILE A C 1
ATOM 1678 O O . ILE A 1 218 ? 18.258 16.428 7.915 1.00 88.81 218 ILE A O 1
ATOM 1682 N N . VAL A 1 219 ? 19.173 16.711 5.878 1.00 91.25 219 VAL A N 1
ATOM 1683 C CA . VAL A 1 219 ? 18.395 17.905 5.513 1.00 91.25 219 VAL A CA 1
ATOM 1684 C C . VAL A 1 219 ? 16.899 17.615 5.495 1.00 91.25 219 VAL A C 1
ATOM 1686 O O . VAL A 1 219 ? 16.119 18.361 6.093 1.00 91.25 219 VAL A O 1
ATOM 1689 N N . TRP A 1 220 ? 16.483 16.515 4.863 1.00 89.75 220 TRP A N 1
ATOM 1690 C CA . TRP A 1 220 ? 15.082 16.094 4.898 1.00 89.75 220 TRP A CA 1
ATOM 1691 C C . TRP A 1 220 ? 14.674 15.588 6.280 1.00 89.75 220 TRP A C 1
ATOM 1693 O O . TRP A 1 220 ? 13.535 15.790 6.697 1.00 89.75 220 TRP A O 1
ATOM 1703 N N . GLY A 1 221 ? 15.595 14.996 7.041 1.00 90.50 221 GLY A N 1
ATOM 1704 C CA . GLY A 1 221 ? 15.366 14.547 8.413 1.00 90.50 221 GLY A CA 1
ATOM 1705 C C . GLY A 1 221 ? 14.782 15.631 9.324 1.00 90.50 221 GLY A C 1
ATOM 1706 O O . GLY A 1 221 ? 13.912 15.315 10.140 1.00 90.50 221 GLY A O 1
ATOM 1707 N N . LEU A 1 222 ? 15.176 16.896 9.124 1.00 91.44 222 LEU A N 1
ATOM 1708 C CA . LEU A 1 222 ? 14.691 18.058 9.885 1.00 91.44 222 LEU A CA 1
ATOM 1709 C C . LEU A 1 222 ? 13.167 18.218 9.854 1.00 91.44 222 LEU A C 1
ATOM 1711 O O . LEU A 1 222 ? 12.575 18.599 10.858 1.00 91.44 222 LEU A O 1
ATOM 1715 N N . SER A 1 223 ? 12.521 17.908 8.732 1.00 90.88 223 SER A N 1
ATOM 1716 C CA . SER A 1 223 ? 11.064 17.999 8.576 1.00 90.88 223 SER A CA 1
ATOM 1717 C C . SER A 1 223 ? 10.385 16.628 8.649 1.00 90.88 223 SER A C 1
ATOM 1719 O O . SER A 1 223 ? 9.294 16.482 9.209 1.00 90.88 223 SER A O 1
ATOM 1721 N N . CYS A 1 224 ? 11.055 15.583 8.163 1.00 91.00 224 CYS A N 1
ATOM 1722 C CA . CYS A 1 224 ? 10.507 14.234 8.093 1.00 91.00 224 CYS A CA 1
ATOM 1723 C C . CYS A 1 224 ? 10.342 13.581 9.467 1.00 91.00 224 CYS A C 1
ATOM 1725 O O . CYS A 1 224 ? 9.317 12.948 9.730 1.00 91.00 224 CYS A O 1
ATOM 1727 N N . VAL A 1 225 ? 11.335 13.714 10.352 1.00 92.19 225 VAL A N 1
ATOM 1728 C CA . VAL A 1 225 ? 11.289 13.088 11.682 1.00 92.19 225 VAL A CA 1
ATOM 1729 C C . VAL A 1 225 ? 10.195 13.723 12.553 1.00 92.19 225 VAL A C 1
ATOM 1731 O O . VAL A 1 225 ? 9.381 12.967 13.100 1.00 92.19 225 VAL A O 1
ATOM 1734 N N . PRO A 1 226 ? 10.069 15.065 12.636 1.00 94.75 226 PRO A N 1
ATOM 1735 C CA . PRO A 1 226 ? 8.955 15.691 13.346 1.00 94.75 226 PRO A CA 1
ATOM 1736 C C . PRO A 1 226 ? 7.587 15.325 12.760 1.00 94.75 226 PRO A C 1
ATOM 1738 O O . PRO A 1 226 ? 6.654 15.061 13.519 1.00 94.75 226 PRO A O 1
ATOM 1741 N N . PHE A 1 227 ? 7.461 15.198 11.433 1.00 95.25 227 PHE A N 1
ATOM 1742 C CA . PHE A 1 227 ? 6.223 14.710 10.822 1.00 95.25 227 PHE A CA 1
ATOM 1743 C C . PHE A 1 227 ? 5.879 13.276 11.248 1.00 95.25 227 PHE A C 1
ATOM 1745 O O . PHE A 1 227 ? 4.736 12.994 11.611 1.00 95.25 227 PHE A O 1
ATOM 1752 N N . MET A 1 228 ? 6.851 12.358 11.258 1.00 93.94 228 MET A N 1
ATOM 1753 C CA . MET A 1 228 ? 6.623 10.985 11.729 1.00 93.94 228 MET A CA 1
ATOM 1754 C C . MET A 1 228 ? 6.207 10.953 13.203 1.00 93.94 228 MET A C 1
ATOM 1756 O O . MET A 1 228 ? 5.375 10.127 13.595 1.00 93.94 228 MET A O 1
ATOM 1760 N N . TRP A 1 229 ? 6.747 11.854 14.026 1.00 95.38 229 TRP A N 1
ATOM 1761 C CA . TRP A 1 229 ? 6.319 12.013 15.413 1.00 95.38 229 TRP A CA 1
ATOM 1762 C C . TRP A 1 229 ? 4.873 12.519 15.503 1.00 95.38 229 TRP A C 1
ATOM 1764 O O . TRP A 1 229 ? 4.056 11.889 16.177 1.00 95.38 229 TRP A O 1
ATOM 1774 N N . LEU A 1 230 ? 4.523 13.564 14.746 1.00 96.56 230 LEU A N 1
ATOM 1775 C CA . LEU A 1 230 ? 3.167 14.115 14.664 1.00 96.56 230 LEU A CA 1
ATOM 1776 C C . LEU A 1 230 ? 2.142 13.057 14.217 1.00 96.56 230 LEU A C 1
ATOM 1778 O O . LEU A 1 230 ? 1.102 12.878 14.856 1.00 96.56 230 LEU A O 1
ATOM 1782 N N . TYR A 1 231 ? 2.466 12.291 13.172 1.00 96.31 231 TYR A N 1
ATOM 1783 C CA . TYR A 1 231 ? 1.668 11.162 12.686 1.00 96.31 231 TYR A CA 1
ATOM 1784 C C . TYR A 1 231 ? 1.455 10.099 13.772 1.00 96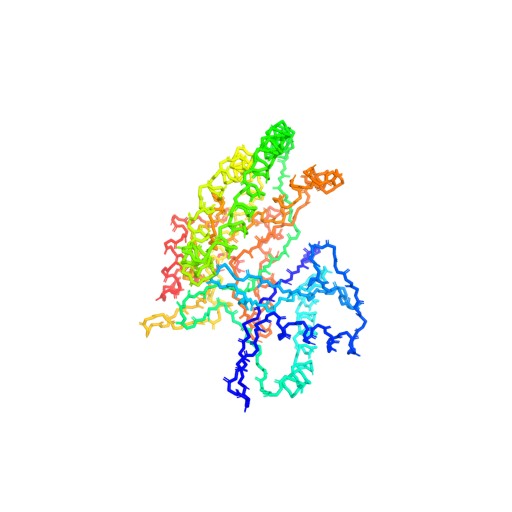.31 231 TYR A C 1
ATOM 1786 O O . TYR A 1 231 ? 0.347 9.604 13.985 1.00 96.31 231 TYR A O 1
ATOM 1794 N N . ARG A 1 232 ? 2.503 9.729 14.510 1.00 95.19 232 ARG A N 1
ATOM 1795 C CA . ARG A 1 232 ? 2.396 8.742 15.595 1.00 95.19 232 ARG A CA 1
ATOM 1796 C C . ARG A 1 232 ? 1.605 9.260 16.794 1.00 95.19 232 ARG A C 1
ATOM 1798 O O . ARG A 1 232 ? 0.914 8.471 17.433 1.00 95.19 232 ARG A O 1
ATOM 1805 N N . ALA A 1 233 ? 1.690 10.551 17.086 1.00 95.19 233 ALA A N 1
ATOM 1806 C CA . ALA A 1 233 ? 0.962 11.164 18.186 1.00 95.19 233 ALA A CA 1
ATOM 1807 C C . ALA A 1 233 ? -0.539 11.291 17.878 1.00 95.19 233 ALA A C 1
ATOM 1809 O O . ALA A 1 233 ? -1.362 10.878 18.699 1.00 95.19 233 ALA A O 1
ATOM 1810 N N . CYS A 1 234 ? -0.888 11.800 16.689 1.00 96.25 234 CYS A N 1
ATOM 1811 C CA . CYS A 1 234 ? -2.242 12.282 16.397 1.00 96.25 234 CYS A CA 1
ATOM 1812 C C . CYS A 1 234 ? -3.021 11.409 15.400 1.00 96.25 234 CYS A C 1
ATOM 1814 O O . CYS A 1 234 ? -4.192 11.116 15.636 1.00 96.25 234 CYS A O 1
ATOM 1816 N N . ALA A 1 235 ? -2.395 10.979 14.300 1.00 96.50 235 ALA A N 1
ATOM 1817 C CA . ALA A 1 235 ? -3.109 10.385 13.168 1.00 96.50 235 ALA A CA 1
ATOM 1818 C C . ALA A 1 235 ? -3.683 8.997 13.489 1.00 96.50 235 ALA A C 1
ATOM 1820 O O . ALA A 1 235 ? -2.990 8.130 14.020 1.00 96.50 235 ALA A O 1
ATOM 1821 N N . PHE A 1 236 ? -4.950 8.769 13.158 1.00 97.19 236 PHE A N 1
ATOM 1822 C CA . PHE A 1 236 ? -5.664 7.496 13.281 1.00 97.19 236 PHE A CA 1
ATOM 1823 C C . PHE A 1 236 ? -5.527 6.845 14.668 1.00 97.19 236 PHE A C 1
ATOM 1825 O O . PHE A 1 236 ? -5.493 5.626 14.795 1.00 97.19 236 PHE A O 1
ATOM 1832 N N . ARG A 1 237 ? -5.362 7.626 15.745 1.00 93.94 237 ARG A N 1
ATOM 1833 C CA . ARG A 1 237 ? -4.942 7.091 17.056 1.00 93.94 237 ARG A CA 1
ATOM 1834 C C . ARG A 1 237 ? -5.952 6.107 17.657 1.00 93.94 237 ARG A C 1
ATOM 1836 O O . ARG A 1 237 ? -5.540 5.157 18.323 1.00 93.94 237 ARG A O 1
ATOM 1843 N N . ALA A 1 238 ? -7.249 6.365 17.497 1.00 93.00 238 ALA A N 1
ATOM 1844 C CA . ALA A 1 238 ? -8.305 5.461 17.957 1.00 93.00 238 ALA A CA 1
ATOM 1845 C C . ALA A 1 238 ? -8.323 4.185 17.107 1.00 93.00 238 ALA A C 1
ATOM 1847 O O . ALA A 1 238 ? -8.161 3.092 17.644 1.00 93.00 238 ALA A O 1
ATOM 1848 N N . VAL A 1 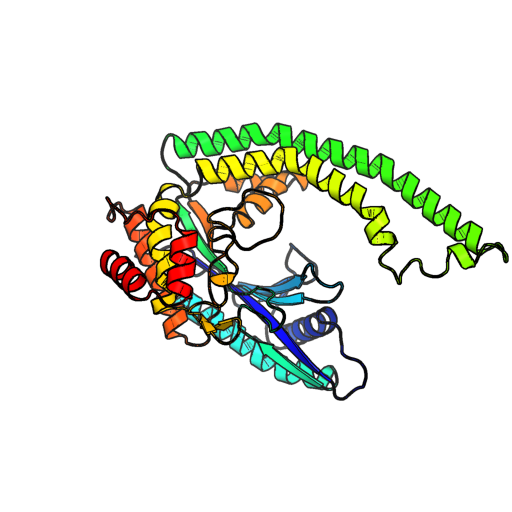239 ? -8.371 4.352 15.782 1.00 95.62 239 VAL A N 1
ATOM 1849 C CA . VAL A 1 239 ? -8.406 3.245 14.819 1.00 95.62 239 VAL A CA 1
ATOM 1850 C C . VAL A 1 239 ? -7.176 2.357 14.933 1.00 95.62 239 VAL A C 1
ATOM 1852 O O . VAL A 1 239 ? -7.329 1.168 15.149 1.00 95.62 239 VAL A O 1
ATOM 1855 N N . ARG A 1 240 ? -5.951 2.896 14.940 1.00 95.62 240 ARG A N 1
ATOM 1856 C CA . ARG A 1 240 ? -4.733 2.087 15.132 1.00 95.62 240 ARG A CA 1
ATOM 1857 C C . ARG A 1 240 ? -4.755 1.288 16.433 1.00 95.62 240 ARG A C 1
ATOM 1859 O O . ARG A 1 240 ? -4.319 0.145 16.439 1.00 95.62 240 ARG A O 1
ATOM 1866 N N . ARG A 1 241 ? -5.241 1.865 17.539 1.00 93.62 241 ARG A N 1
ATOM 1867 C CA . ARG A 1 241 ? -5.297 1.153 18.827 1.00 93.62 241 ARG A CA 1
ATOM 1868 C C . ARG A 1 241 ? -6.274 -0.018 18.790 1.00 93.62 241 ARG A C 1
ATOM 1870 O O . ARG A 1 241 ? -5.904 -1.085 19.263 1.00 93.62 241 ARG A O 1
ATOM 1877 N N . GLY A 1 242 ? -7.459 0.180 18.217 1.00 95.38 242 GLY A N 1
ATOM 1878 C CA . GLY A 1 242 ? -8.452 -0.886 18.075 1.00 95.38 242 GLY A CA 1
ATOM 1879 C C . GLY A 1 242 ? -8.119 -1.893 16.975 1.00 95.38 242 GLY A C 1
ATOM 1880 O O . GLY A 1 242 ? -8.499 -3.044 17.074 1.00 95.38 242 GLY A O 1
ATOM 1881 N N . LEU A 1 243 ? -7.376 -1.495 15.943 1.00 96.62 243 LEU A N 1
ATOM 1882 C CA . LEU A 1 243 ? -7.144 -2.333 14.768 1.00 96.62 243 LEU A CA 1
ATOM 1883 C C . LEU A 1 243 ? -5.894 -3.217 14.894 1.00 96.62 243 LEU A C 1
ATOM 1885 O O . LEU A 1 243 ? -5.828 -4.265 14.269 1.00 96.62 243 LEU A O 1
ATOM 1889 N N . VAL A 1 244 ? -4.896 -2.842 15.706 1.00 97.25 244 VAL A N 1
ATOM 1890 C CA . VAL A 1 244 ? -3.648 -3.624 15.861 1.00 97.25 244 VAL A CA 1
ATOM 1891 C C . VAL A 1 244 ? -3.875 -5.084 16.286 1.00 97.25 244 VAL A C 1
ATOM 1893 O O . VAL A 1 244 ? -3.309 -5.953 15.627 1.00 97.25 244 VAL A O 1
ATOM 1896 N N . PRO A 1 245 ? -4.652 -5.400 17.344 1.00 96.62 245 PRO A N 1
ATOM 1897 C CA . PRO A 1 245 ? -4.868 -6.788 17.771 1.00 96.62 245 PRO A CA 1
ATOM 1898 C C . PRO A 1 245 ? -5.586 -7.622 16.709 1.00 96.62 245 PRO A C 1
ATOM 1900 O O . PRO A 1 245 ? -5.256 -8.789 16.504 1.00 96.62 245 PRO A O 1
ATOM 1903 N N . PHE A 1 246 ? -6.538 -6.998 16.013 1.00 97.19 246 PHE A N 1
ATOM 1904 C CA . PHE A 1 246 ? -7.218 -7.600 14.879 1.00 97.19 246 PHE A CA 1
ATOM 1905 C C . PHE A 1 246 ? -6.231 -7.894 13.744 1.00 97.19 246 PHE A C 1
ATOM 1907 O O . PHE A 1 246 ? -6.116 -9.036 13.315 1.00 97.19 246 PHE A O 1
ATOM 1914 N N . LEU A 1 247 ? -5.438 -6.908 13.310 1.00 97.19 247 LEU A N 1
ATOM 1915 C CA . LEU A 1 247 ? -4.503 -7.089 12.198 1.00 97.19 247 LEU A CA 1
ATOM 1916 C C . LEU A 1 247 ? -3.457 -8.159 12.485 1.00 97.19 247 LEU A C 1
ATOM 1918 O O . LEU A 1 247 ? -3.211 -8.972 11.608 1.00 97.19 247 LEU A O 1
ATOM 1922 N N . ILE A 1 248 ? -2.864 -8.206 13.685 1.00 96.50 248 ILE A N 1
ATOM 1923 C CA . ILE A 1 248 ? -1.835 -9.219 13.988 1.00 96.50 248 ILE A CA 1
ATOM 1924 C C . ILE A 1 248 ? -2.376 -10.655 13.996 1.00 96.50 248 ILE A C 1
ATOM 1926 O O . ILE A 1 248 ? -1.593 -11.581 13.814 1.00 96.50 248 ILE A O 1
ATOM 1930 N N . SER A 1 249 ? -3.679 -10.839 14.223 1.00 96.69 249 SER A N 1
ATOM 1931 C CA . SER A 1 249 ? -4.334 -12.153 14.243 1.00 96.69 249 SER A CA 1
ATOM 1932 C C . SER A 1 249 ? -5.050 -12.488 12.934 1.00 96.69 249 SER A C 1
ATOM 1934 O O . SER A 1 249 ? -5.258 -13.662 12.646 1.00 96.69 249 SER A O 1
ATOM 1936 N N . ARG A 1 250 ? -5.330 -11.486 12.090 1.00 96.56 250 ARG A N 1
ATOM 1937 C CA . ARG A 1 250 ? -5.956 -11.624 10.766 1.00 96.56 250 ARG A CA 1
ATOM 1938 C C . ARG A 1 250 ? -5.276 -12.634 9.822 1.00 96.56 250 ARG A C 1
ATOM 1940 O O . ARG A 1 250 ? -6.007 -13.225 9.029 1.00 96.56 250 ARG A O 1
ATOM 1947 N N . PRO A 1 251 ? -3.950 -12.908 9.880 1.00 96.00 251 PRO A N 1
ATOM 1948 C CA . PRO A 1 251 ? -3.337 -13.958 9.064 1.00 96.00 251 PRO A CA 1
ATOM 1949 C C . PRO A 1 251 ? -3.997 -15.335 9.169 1.00 96.00 251 PRO A C 1
ATOM 1951 O O . PRO A 1 251 ? -3.943 -16.087 8.208 1.00 96.00 251 PRO A O 1
ATOM 1954 N N . ILE A 1 252 ? -4.678 -15.663 10.272 1.00 95.12 252 ILE A N 1
ATOM 1955 C CA . ILE A 1 252 ? -5.411 -16.936 10.374 1.00 95.12 252 ILE A CA 1
ATOM 1956 C C . ILE A 1 252 ? -6.597 -17.037 9.408 1.00 95.12 252 ILE A C 1
ATOM 1958 O O . ILE A 1 252 ? -7.022 -18.134 9.067 1.00 95.12 252 ILE A O 1
ATOM 1962 N N . VAL A 1 253 ? -7.111 -15.894 8.952 1.00 93.44 253 VAL A N 1
ATOM 1963 C CA . VAL A 1 253 ? -8.222 -15.797 7.999 1.00 93.44 253 VAL A CA 1
ATOM 1964 C C . VAL A 1 253 ? -7.712 -15.563 6.577 1.00 93.44 253 VAL A C 1
ATOM 1966 O O . VAL A 1 253 ? -8.266 -16.107 5.627 1.00 93.44 253 VAL A O 1
ATOM 1969 N N . SER A 1 254 ? -6.682 -14.726 6.416 1.00 94.69 254 SER A N 1
ATOM 1970 C CA . SER A 1 254 ? -6.265 -14.219 5.101 1.00 94.69 254 SER A CA 1
ATOM 1971 C C . SER A 1 254 ? -4.766 -14.329 4.816 1.00 94.69 254 SER A C 1
ATOM 1973 O O . SER A 1 254 ? -4.269 -13.645 3.923 1.00 94.69 254 SER A O 1
ATOM 1975 N N . GLY A 1 255 ? -4.015 -15.106 5.590 1.00 95.00 255 GLY A N 1
ATOM 1976 C CA . GLY A 1 255 ? -2.598 -15.348 5.334 1.00 95.00 255 GLY A CA 1
ATOM 1977 C C . GLY A 1 255 ? -2.402 -16.142 4.043 1.00 95.00 255 GLY A C 1
ATOM 1978 O O . GLY A 1 255 ? -3.134 -17.098 3.789 1.00 95.00 255 GLY A O 1
ATOM 1979 N N . ALA A 1 256 ? -1.450 -15.731 3.203 1.00 95.19 256 ALA A N 1
ATOM 1980 C CA . ALA A 1 256 ? -1.144 -16.450 1.959 1.00 95.19 256 ALA A CA 1
ATOM 1981 C C . ALA A 1 256 ? -0.249 -17.683 2.187 1.00 95.19 256 ALA A C 1
ATOM 1983 O O . ALA A 1 256 ? -0.212 -18.575 1.342 1.00 95.19 256 ALA A O 1
ATOM 1984 N N . GLY A 1 257 ? 0.418 -17.756 3.344 1.00 94.19 257 GLY A N 1
ATOM 1985 C CA . GLY A 1 257 ? 1.387 -18.799 3.660 1.00 94.19 257 GLY A CA 1
ATOM 1986 C C . GLY A 1 257 ? 2.736 -18.599 2.960 1.00 94.19 257 GLY A C 1
ATOM 1987 O O . GLY A 1 257 ? 2.813 -18.095 1.846 1.00 94.19 257 GLY A O 1
ATOM 1988 N N . THR A 1 258 ? 3.823 -19.001 3.613 1.00 92.75 258 THR A N 1
ATOM 1989 C CA . THR A 1 258 ? 5.175 -19.029 3.035 1.00 92.75 258 THR A CA 1
ATOM 1990 C C . THR A 1 258 ? 6.015 -20.108 3.694 1.00 92.75 258 THR A C 1
ATOM 1992 O O . THR A 1 258 ? 5.715 -20.545 4.803 1.00 92.75 258 THR A O 1
ATOM 1995 N N . LEU A 1 259 ? 7.112 -20.493 3.048 1.00 91.56 259 LEU A N 1
ATOM 1996 C CA . LEU A 1 259 ? 8.183 -21.248 3.692 1.00 91.56 259 LEU A CA 1
ATOM 1997 C C . LEU A 1 259 ? 9.299 -20.288 4.119 1.00 91.56 259 LEU A C 1
ATOM 1999 O O . LEU A 1 259 ? 9.710 -19.422 3.345 1.00 91.56 259 LEU A O 1
ATOM 2003 N N . VAL A 1 260 ? 9.761 -20.415 5.362 1.00 88.56 260 VAL A N 1
ATOM 2004 C CA . VAL A 1 260 ? 10.926 -19.707 5.907 1.00 88.56 260 VAL A CA 1
ATOM 2005 C C . VAL A 1 260 ? 11.815 -20.727 6.592 1.00 88.56 260 VAL A C 1
ATOM 2007 O O . VAL A 1 260 ? 11.404 -21.310 7.594 1.00 88.56 260 VAL A O 1
ATOM 2010 N N . ASP A 1 261 ? 13.019 -20.938 6.062 1.00 87.25 261 ASP A N 1
ATOM 2011 C CA . ASP A 1 261 ? 13.974 -21.927 6.579 1.00 87.25 261 ASP A CA 1
ATOM 2012 C C . ASP A 1 261 ? 13.301 -23.300 6.804 1.00 87.25 261 ASP A C 1
ATOM 2014 O O . ASP A 1 261 ? 13.302 -23.835 7.913 1.00 87.25 261 ASP A O 1
ATOM 2018 N N . ASP A 1 262 ? 12.616 -23.800 5.766 1.00 87.00 262 ASP A N 1
ATOM 2019 C CA . ASP A 1 262 ? 11.839 -25.054 5.747 1.00 87.00 262 ASP A CA 1
ATOM 2020 C C . ASP A 1 262 ? 10.676 -25.152 6.751 1.00 87.00 262 ASP A C 1
ATOM 2022 O O . ASP A 1 262 ? 10.074 -26.213 6.925 1.00 87.00 262 ASP A O 1
ATOM 2026 N N . ARG A 1 263 ? 10.294 -24.043 7.392 1.00 91.06 263 ARG A N 1
ATOM 2027 C CA . ARG A 1 263 ? 9.112 -23.968 8.259 1.00 91.06 263 ARG A CA 1
ATOM 2028 C C . ARG A 1 263 ? 7.992 -23.199 7.586 1.00 91.06 263 ARG A C 1
ATOM 2030 O O . ARG A 1 263 ? 8.212 -22.144 6.993 1.00 91.06 263 ARG A O 1
ATOM 2037 N N . PHE A 1 264 ? 6.776 -23.720 7.708 1.00 93.38 264 PHE A N 1
ATOM 2038 C CA . PHE A 1 264 ? 5.588 -23.008 7.263 1.00 93.38 264 PHE A CA 1
ATOM 2039 C C . PHE A 1 264 ? 5.318 -21.811 8.175 1.00 93.38 264 PHE A C 1
ATOM 2041 O O . PHE A 1 264 ? 5.258 -21.953 9.394 1.00 93.38 264 PHE A O 1
ATOM 2048 N N . ALA A 1 265 ? 5.128 -20.649 7.563 1.00 94.94 265 ALA A N 1
ATOM 2049 C CA . ALA A 1 265 ? 4.703 -19.427 8.217 1.00 94.94 265 ALA A CA 1
ATOM 2050 C C . ALA A 1 265 ? 3.385 -18.955 7.600 1.00 94.94 265 ALA A C 1
ATOM 2052 O O . ALA A 1 265 ? 3.221 -18.948 6.382 1.00 94.94 265 ALA A O 1
ATOM 2053 N N . LEU A 1 266 ? 2.450 -18.524 8.441 1.00 95.25 266 LEU A N 1
ATOM 2054 C CA . LEU A 1 266 ? 1.074 -18.220 8.045 1.00 95.25 266 LEU A CA 1
ATOM 2055 C C . LEU A 1 266 ? 0.954 -17.009 7.103 1.00 95.25 266 LEU A C 1
ATOM 2057 O O . LEU A 1 266 ? -0.005 -16.910 6.343 1.00 95.25 266 LEU A O 1
ATOM 2061 N N . SER A 1 267 ? 1.915 -16.081 7.150 1.00 94.94 267 SER A N 1
ATOM 2062 C CA . SER A 1 267 ? 1.902 -14.859 6.342 1.00 94.94 267 SER A CA 1
ATOM 2063 C C . SER A 1 267 ? 3.250 -14.574 5.696 1.00 94.94 267 SER A C 1
ATOM 2065 O O . SER A 1 267 ? 4.275 -14.524 6.380 1.00 94.94 267 SER A O 1
ATOM 2067 N N . GLU A 1 268 ? 3.221 -14.299 4.391 1.00 92.50 268 GLU A N 1
ATOM 2068 C CA . GLU A 1 268 ? 4.400 -13.913 3.611 1.00 92.50 268 GLU A CA 1
ATOM 2069 C C . GLU A 1 268 ? 5.004 -12.605 4.118 1.00 92.50 268 GLU A C 1
ATOM 2071 O O . GLU A 1 268 ? 6.221 -12.491 4.270 1.00 92.50 268 GLU A O 1
ATOM 2076 N N . LYS A 1 269 ? 4.160 -11.606 4.403 1.00 92.12 269 LYS A N 1
ATOM 2077 C CA . LYS A 1 269 ? 4.621 -10.279 4.816 1.00 92.12 269 LYS A CA 1
ATOM 2078 C C . LYS A 1 269 ? 4.846 -10.173 6.324 1.00 92.12 269 LYS A C 1
ATOM 2080 O O . LYS A 1 269 ? 5.668 -9.369 6.770 1.00 92.12 269 LYS A O 1
ATOM 2085 N N . GLY A 1 270 ? 4.158 -10.992 7.123 1.00 92.00 270 GLY A N 1
ATOM 2086 C CA . GLY A 1 270 ? 4.209 -10.968 8.590 1.00 92.00 270 GLY A CA 1
ATOM 2087 C C . GLY A 1 270 ? 5.618 -11.136 9.163 1.00 92.00 270 GLY A C 1
ATOM 2088 O O . GLY A 1 270 ? 5.970 -10.477 10.143 1.00 92.00 270 GLY A O 1
ATOM 2089 N N . VAL A 1 271 ? 6.455 -11.927 8.492 1.00 90.00 271 VAL A N 1
ATOM 2090 C CA . VAL A 1 271 ? 7.861 -12.180 8.858 1.00 90.00 271 VAL A CA 1
ATOM 2091 C C . VAL A 1 271 ? 8.766 -10.950 8.695 1.00 90.00 271 VAL A C 1
ATOM 2093 O O . VAL A 1 271 ? 9.777 -10.826 9.385 1.00 90.00 271 VAL A O 1
ATOM 2096 N N . ALA A 1 272 ? 8.386 -10.002 7.831 1.00 90.19 272 ALA A N 1
ATOM 2097 C CA . ALA A 1 272 ? 9.185 -8.828 7.481 1.00 90.19 272 ALA A CA 1
ATOM 2098 C C . ALA A 1 272 ? 8.738 -7.531 8.183 1.00 90.19 272 ALA A C 1
ATOM 2100 O O . ALA A 1 272 ? 9.422 -6.504 8.085 1.00 90.19 272 ALA A O 1
ATOM 2101 N N . VAL A 1 273 ? 7.611 -7.544 8.910 1.00 92.38 273 VAL A N 1
ATOM 2102 C CA . VAL A 1 273 ? 7.085 -6.351 9.595 1.00 92.38 273 VAL A CA 1
ATOM 2103 C C . VAL A 1 273 ? 8.055 -5.891 10.691 1.00 92.38 273 VAL A C 1
ATOM 2105 O O . VAL A 1 273 ? 8.274 -6.560 11.705 1.00 92.38 273 VAL A O 1
ATOM 2108 N N . ARG A 1 274 ? 8.618 -4.690 10.520 1.00 91.50 274 ARG A N 1
ATOM 2109 C CA . ARG A 1 274 ? 9.611 -4.102 11.441 1.00 91.50 274 ARG A CA 1
ATOM 2110 C C . ARG A 1 274 ? 8.991 -3.280 12.562 1.00 91.50 274 ARG A C 1
ATOM 2112 O O . ARG A 1 274 ? 9.626 -3.051 13.591 1.00 91.50 274 ARG A O 1
ATOM 2119 N N . GLY A 1 275 ? 7.769 -2.796 12.373 1.00 93.12 275 GLY A N 1
ATOM 2120 C CA . GLY A 1 275 ? 7.135 -1.886 13.316 1.00 93.12 275 GLY A CA 1
ATOM 2121 C C . GLY A 1 275 ? 5.666 -1.631 13.026 1.00 93.12 275 GLY A C 1
ATOM 2122 O O . GLY A 1 275 ? 5.175 -1.890 11.934 1.00 93.12 275 GLY A O 1
ATOM 2123 N N . LEU A 1 276 ? 4.964 -1.060 14.006 1.00 94.12 276 LEU A N 1
ATOM 2124 C CA . LEU A 1 276 ? 3.582 -0.619 13.800 1.00 94.12 276 LEU A CA 1
ATOM 2125 C C . LEU A 1 276 ? 3.522 0.615 12.898 1.00 94.12 276 LEU A C 1
ATOM 2127 O O . LEU A 1 276 ? 2.733 0.671 11.970 1.00 94.12 276 LEU A O 1
ATOM 2131 N N . CYS A 1 277 ? 4.371 1.605 13.163 1.00 92.56 277 CYS A N 1
ATOM 2132 C CA . CYS A 1 277 ? 4.437 2.837 12.386 1.00 92.56 277 CYS A CA 1
ATOM 2133 C C . CYS A 1 277 ? 5.889 3.205 12.126 1.00 92.56 277 CYS A C 1
ATOM 2135 O O . CYS A 1 277 ? 6.744 3.022 13.002 1.00 92.56 277 CYS A O 1
ATOM 2137 N N . ARG A 1 278 ? 6.131 3.789 10.954 1.00 89.44 278 ARG A N 1
ATOM 2138 C CA . ARG A 1 278 ? 7.440 4.292 10.544 1.00 89.44 278 ARG A CA 1
ATOM 2139 C C . ARG A 1 278 ? 7.987 5.317 11.546 1.00 89.44 278 ARG A C 1
ATOM 2141 O O . ARG A 1 278 ? 7.252 6.166 12.056 1.00 89.44 278 ARG A O 1
ATOM 2148 N N . ARG A 1 279 ? 9.281 5.199 11.867 1.00 85.56 279 ARG A N 1
ATOM 2149 C CA . ARG A 1 279 ? 10.005 6.083 12.808 1.00 85.56 279 ARG A CA 1
ATOM 2150 C C . ARG A 1 279 ? 11.185 6.821 12.179 1.00 85.56 279 ARG A C 1
ATOM 2152 O O . ARG A 1 279 ? 11.736 7.715 12.807 1.00 85.56 279 ARG A O 1
ATOM 2159 N N . SER A 1 280 ? 11.583 6.405 10.988 1.00 80.12 280 SER A N 1
ATOM 2160 C CA . SER A 1 280 ? 12.773 6.859 10.283 1.00 80.12 280 SER A CA 1
ATOM 2161 C C . SER A 1 280 ? 12.530 6.790 8.778 1.00 80.12 280 SER A C 1
ATOM 2163 O O . SER A 1 280 ? 11.624 6.099 8.305 1.00 80.12 280 SER A O 1
ATOM 2165 N N . LEU A 1 281 ? 13.379 7.484 8.022 1.00 74.06 281 LEU A N 1
ATOM 2166 C CA . LEU A 1 281 ? 13.398 7.444 6.557 1.00 74.06 281 LEU A CA 1
ATOM 2167 C C . LEU A 1 281 ? 13.935 6.113 6.001 1.00 74.06 281 LEU A C 1
ATOM 2169 O O . LEU A 1 281 ? 13.840 5.853 4.806 1.00 74.06 281 LEU A O 1
ATOM 2173 N N . THR A 1 282 ? 14.466 5.242 6.863 1.00 70.69 282 THR A N 1
ATOM 2174 C CA . THR A 1 282 ? 14.964 3.920 6.473 1.00 70.69 282 THR A CA 1
ATOM 2175 C C . THR A 1 282 ? 13.844 3.061 5.900 1.00 70.69 282 THR A C 1
ATOM 2177 O O . THR A 1 282 ? 12.765 2.968 6.492 1.00 70.69 282 THR A O 1
ATOM 2180 N N . ARG A 1 283 ? 14.118 2.366 4.796 1.00 71.81 283 ARG A N 1
ATOM 2181 C CA . ARG A 1 283 ? 13.176 1.421 4.185 1.00 71.81 283 ARG A CA 1
ATOM 2182 C C . ARG A 1 283 ? 12.858 0.245 5.124 1.00 71.81 283 ARG A C 1
ATOM 2184 O O . ARG A 1 283 ? 13.619 -0.089 6.037 1.00 71.81 283 ARG A O 1
ATOM 2191 N N . GLY A 1 284 ? 11.693 -0.353 4.916 1.00 80.81 284 GLY A N 1
ATOM 2192 C CA . GLY A 1 284 ? 11.162 -1.448 5.724 1.00 80.81 284 GLY A CA 1
ATOM 2193 C C . GLY A 1 284 ? 9.641 -1.431 5.735 1.00 80.81 284 GLY A C 1
ATOM 2194 O O . GLY A 1 284 ? 9.052 -0.390 5.450 1.00 80.81 284 GLY A O 1
ATOM 2195 N N . ILE A 1 285 ? 9.041 -2.567 6.077 1.00 87.44 285 ILE A N 1
ATOM 2196 C CA . ILE A 1 285 ? 7.590 -2.746 6.102 1.00 87.44 285 ILE A CA 1
ATOM 2197 C C . ILE A 1 285 ? 7.064 -2.416 7.494 1.00 87.44 285 ILE A C 1
ATOM 2199 O O . ILE A 1 285 ? 7.505 -2.991 8.498 1.00 87.44 285 ILE A O 1
ATOM 2203 N N . PHE A 1 286 ? 6.115 -1.488 7.556 1.00 93.31 286 PHE A N 1
ATOM 2204 C CA . PHE A 1 286 ? 5.379 -1.155 8.767 1.00 93.31 286 PHE A CA 1
ATOM 2205 C C . PHE A 1 286 ? 3.895 -1.475 8.588 1.00 93.31 286 PHE A C 1
ATOM 2207 O O . PHE A 1 286 ? 3.353 -1.408 7.489 1.00 93.31 286 PHE A O 1
ATOM 2214 N N . MET A 1 287 ? 3.218 -1.808 9.688 1.00 95.12 287 MET A N 1
ATOM 2215 C CA . MET A 1 287 ? 1.788 -2.129 9.648 1.00 95.12 287 MET A CA 1
ATOM 2216 C C . MET A 1 287 ? 0.952 -0.958 9.120 1.00 95.12 287 MET A C 1
ATOM 2218 O O . MET A 1 287 ? 0.078 -1.164 8.285 1.00 95.12 287 MET A O 1
ATOM 2222 N N . PHE A 1 288 ? 1.255 0.263 9.567 1.00 95.75 288 PHE A N 1
ATOM 2223 C CA . PHE A 1 288 ? 0.643 1.500 9.093 1.00 95.75 288 PHE A CA 1
ATOM 2224 C C . PHE A 1 288 ? 1.695 2.374 8.412 1.00 95.75 288 PHE A C 1
ATOM 2226 O O . PHE A 1 288 ? 2.660 2.816 9.054 1.00 95.75 288 PHE A O 1
ATOM 2233 N N . GLU A 1 289 ? 1.481 2.659 7.131 1.00 93.19 289 GLU A N 1
ATOM 2234 C CA . GLU A 1 289 ? 2.404 3.438 6.312 1.00 93.19 289 GLU A CA 1
ATOM 2235 C C . GLU A 1 289 ? 1.905 4.884 6.151 1.00 93.19 289 GLU A C 1
ATOM 2237 O O . GLU A 1 289 ? 0.791 5.120 5.683 1.00 93.19 289 GLU A O 1
ATOM 2242 N N . PRO A 1 290 ? 2.714 5.898 6.518 1.00 93.50 290 PRO A N 1
ATOM 2243 C CA . PRO A 1 290 ? 2.345 7.300 6.340 1.00 93.50 290 PRO A CA 1
ATOM 2244 C C . PRO A 1 290 ? 2.678 7.828 4.934 1.00 93.50 290 PRO A C 1
ATOM 2246 O O . PRO A 1 290 ? 2.612 9.036 4.720 1.00 93.50 290 PRO A O 1
ATOM 2249 N N . GLY A 1 291 ? 3.083 6.966 3.991 1.00 90.00 291 GLY A N 1
ATOM 2250 C CA . GLY A 1 291 ? 3.675 7.363 2.709 1.00 90.00 291 GLY A CA 1
ATOM 2251 C C . GLY A 1 291 ? 2.804 8.324 1.901 1.00 90.00 291 GLY A C 1
ATOM 2252 O O . GLY A 1 291 ? 3.306 9.312 1.368 1.00 90.00 291 GLY A O 1
ATOM 2253 N N . ASN A 1 292 ? 1.491 8.096 1.862 1.00 91.38 292 ASN A N 1
ATOM 2254 C CA . ASN A 1 292 ? 0.563 8.987 1.164 1.00 91.38 292 ASN A CA 1
ATOM 2255 C C . ASN A 1 292 ? 0.470 10.388 1.810 1.00 91.38 292 ASN A C 1
ATOM 2257 O O . ASN A 1 292 ? 0.567 11.393 1.104 1.00 91.38 292 ASN A O 1
ATOM 2261 N N . LEU A 1 293 ? 0.393 10.464 3.144 1.00 95.06 293 LEU A N 1
ATOM 2262 C CA . LEU A 1 293 ? 0.336 11.729 3.884 1.00 95.06 293 LEU A CA 1
ATOM 2263 C C . LEU A 1 293 ? 1.667 12.480 3.794 1.00 95.06 293 LEU A C 1
ATOM 2265 O O . LEU A 1 293 ? 1.705 13.700 3.662 1.00 95.06 293 LEU A O 1
ATOM 2269 N N . PHE A 1 294 ? 2.771 11.739 3.813 1.00 91.69 294 PHE A N 1
ATOM 2270 C CA . PHE A 1 294 ? 4.110 12.279 3.641 1.00 91.69 294 PHE A CA 1
ATOM 2271 C C . PHE A 1 294 ? 4.309 12.887 2.245 1.00 91.69 294 PHE A C 1
ATOM 2273 O O . PHE A 1 294 ? 4.833 13.995 2.124 1.00 91.69 294 PHE A O 1
ATOM 2280 N N . LYS A 1 295 ? 3.839 12.204 1.189 1.00 89.50 295 LYS A N 1
ATOM 2281 C CA . LYS A 1 295 ? 3.826 12.734 -0.187 1.00 89.50 295 LYS A CA 1
ATOM 2282 C C . LYS A 1 295 ? 3.002 14.025 -0.279 1.00 89.50 295 LYS A C 1
ATOM 2284 O O . LYS A 1 295 ? 3.405 14.942 -0.987 1.00 89.50 295 LYS A O 1
ATOM 2289 N N . ALA A 1 296 ? 1.882 14.115 0.441 1.00 92.06 296 ALA A N 1
ATOM 2290 C CA . ALA A 1 296 ? 1.072 15.330 0.500 1.00 92.06 296 ALA A CA 1
ATOM 2291 C C . ALA A 1 296 ? 1.763 16.481 1.256 1.00 92.06 296 ALA A C 1
ATOM 2293 O O . ALA A 1 296 ? 1.699 17.619 0.799 1.00 92.06 296 ALA A O 1
ATOM 2294 N N . LEU A 1 297 ? 2.509 16.191 2.331 1.00 91.75 297 LEU A N 1
ATOM 2295 C CA . LEU A 1 297 ? 3.334 17.188 3.032 1.00 91.75 297 LEU A CA 1
ATOM 2296 C C . LEU A 1 297 ? 4.384 17.797 2.092 1.00 91.75 297 LEU A C 1
ATOM 2298 O O . LEU A 1 297 ? 4.557 19.013 2.041 1.00 91.75 297 LEU A O 1
ATOM 2302 N N . HIS A 1 298 ? 5.038 16.949 1.297 1.00 87.38 298 HIS A N 1
ATOM 2303 C CA . HIS A 1 298 ? 6.020 17.372 0.298 1.00 87.38 298 HIS A CA 1
ATOM 2304 C C . HIS A 1 298 ? 5.383 18.062 -0.920 1.00 87.38 298 HIS A C 1
ATOM 2306 O O . HIS A 1 298 ? 6.105 18.532 -1.792 1.00 87.38 298 HIS A O 1
ATOM 2312 N N . GLY A 1 299 ? 4.052 18.187 -0.988 1.00 84.19 299 GLY A N 1
ATOM 2313 C CA . GLY A 1 299 ? 3.386 19.025 -1.987 1.00 84.19 299 GLY A CA 1
ATOM 2314 C C . GLY A 1 299 ? 3.887 20.472 -1.947 1.00 84.19 299 GLY A C 1
ATOM 2315 O O . GLY A 1 299 ? 4.147 21.051 -2.999 1.00 84.19 299 GLY A O 1
ATOM 2316 N N . LEU A 1 300 ? 4.160 21.014 -0.751 1.00 83.81 300 LEU A N 1
ATOM 2317 C CA . LEU A 1 300 ? 4.688 22.376 -0.586 1.00 83.81 300 LEU A CA 1
ATOM 2318 C C . LEU A 1 300 ? 6.027 22.597 -1.291 1.00 83.81 300 LEU A C 1
ATOM 2320 O O . LEU A 1 300 ? 6.266 23.674 -1.827 1.00 83.81 300 LEU A O 1
ATOM 2324 N N . THR A 1 301 ? 6.891 21.582 -1.335 1.00 84.94 301 THR A N 1
ATOM 2325 C CA . THR A 1 301 ? 8.212 21.701 -1.975 1.00 84.94 301 THR A CA 1
ATOM 2326 C C . THR A 1 301 ? 8.109 21.759 -3.496 1.00 84.94 301 THR A C 1
ATOM 2328 O O . THR A 1 301 ? 9.034 22.209 -4.163 1.00 84.94 301 THR A O 1
ATOM 2331 N N . LYS A 1 302 ? 6.956 21.350 -4.036 1.00 83.12 302 LYS A N 1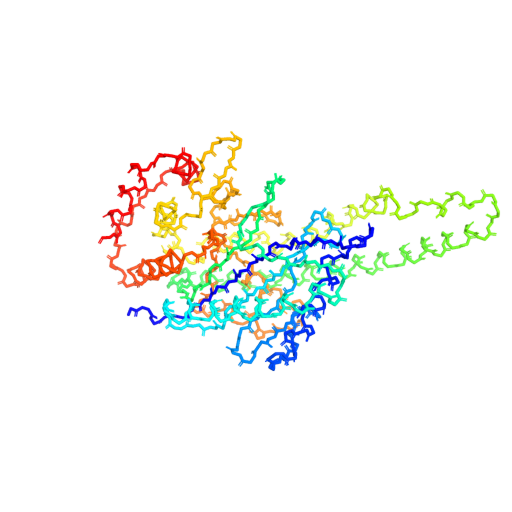
ATOM 2332 C CA . LYS A 1 302 ? 6.577 21.444 -5.448 1.00 83.12 302 LYS A CA 1
ATOM 2333 C C . LYS A 1 302 ? 5.556 22.556 -5.711 1.00 83.12 302 LYS A C 1
ATOM 2335 O O . LYS A 1 302 ? 4.973 22.579 -6.789 1.00 83.12 302 LYS A O 1
ATOM 2340 N N . LEU A 1 303 ? 5.315 23.439 -4.734 1.00 86.75 303 LEU A N 1
ATOM 2341 C CA . LEU A 1 303 ? 4.301 24.502 -4.779 1.00 86.75 303 LEU A CA 1
ATOM 2342 C C . LEU A 1 303 ? 2.855 23.996 -4.983 1.00 86.75 303 LEU A C 1
ATOM 2344 O O . LEU A 1 303 ? 1.960 24.762 -5.331 1.00 86.75 303 LEU A O 1
ATOM 2348 N N . ASP A 1 304 ? 2.596 22.716 -4.709 1.00 89.56 304 ASP A N 1
ATOM 2349 C CA . ASP A 1 304 ? 1.263 22.111 -4.731 1.00 89.56 304 ASP A CA 1
ATOM 2350 C C . ASP A 1 304 ? 0.564 22.342 -3.380 1.00 89.56 304 ASP A C 1
ATOM 2352 O O . ASP A 1 304 ? 0.491 21.470 -2.505 1.00 89.56 304 ASP A O 1
ATOM 2356 N N . VAL A 1 305 ? 0.090 23.577 -3.191 1.00 91.00 305 VAL A N 1
ATOM 2357 C CA . VAL A 1 305 ? -0.569 24.027 -1.953 1.00 91.00 305 VAL A CA 1
ATOM 2358 C C . VAL A 1 305 ? -1.879 23.278 -1.713 1.00 91.00 305 VAL A C 1
ATOM 2360 O O . VAL A 1 305 ? -2.207 22.978 -0.567 1.00 91.00 305 VAL A O 1
ATOM 2363 N N . ALA A 1 306 ? -2.608 22.921 -2.775 1.00 92.38 306 ALA A N 1
ATOM 2364 C CA . ALA A 1 306 ? -3.862 22.179 -2.669 1.00 92.38 306 ALA A CA 1
ATOM 2365 C C . ALA A 1 306 ? -3.645 20.801 -2.029 1.00 92.38 306 ALA A C 1
ATOM 2367 O O . ALA A 1 306 ? -4.383 20.402 -1.124 1.00 92.38 306 ALA A O 1
ATOM 2368 N N . ARG A 1 307 ? -2.583 20.094 -2.433 1.00 91.12 307 ARG A N 1
ATOM 2369 C CA . ARG A 1 307 ? -2.239 18.790 -1.861 1.00 91.12 307 ARG A CA 1
ATOM 2370 C C . ARG A 1 307 ? -1.812 18.877 -0.398 1.00 91.12 307 ARG A C 1
ATOM 2372 O O . ARG A 1 307 ? -2.150 17.988 0.378 1.00 91.12 307 ARG A O 1
ATOM 2379 N N . PHE A 1 308 ? -1.121 19.945 -0.002 1.00 94.06 308 PHE A N 1
ATOM 2380 C CA . PHE A 1 308 ? -0.821 20.193 1.410 1.00 94.06 308 PHE A CA 1
ATOM 2381 C C . PHE A 1 308 ? -2.083 20.540 2.212 1.00 94.06 308 PHE A C 1
ATOM 2383 O O . PHE A 1 308 ? -2.300 19.983 3.287 1.00 94.06 308 PHE A O 1
ATOM 2390 N N . ALA A 1 309 ? -2.953 21.400 1.675 1.00 95.12 309 ALA A N 1
ATOM 2391 C CA . ALA A 1 309 ? -4.214 21.783 2.308 1.00 95.12 309 ALA A CA 1
ATOM 2392 C C . ALA A 1 309 ? -5.129 20.571 2.561 1.00 95.12 309 ALA A C 1
ATOM 2394 O O . ALA A 1 309 ? -5.821 20.522 3.580 1.00 95.12 309 ALA A O 1
ATOM 2395 N N . ALA A 1 310 ? -5.066 19.546 1.704 1.00 95.19 310 ALA A N 1
ATOM 2396 C CA . ALA A 1 310 ? -5.797 18.295 1.895 1.00 95.19 310 ALA A CA 1
ATOM 2397 C C . ALA A 1 310 ? -5.488 17.611 3.243 1.00 95.19 310 ALA A C 1
ATOM 2399 O O . ALA A 1 310 ? -6.373 16.978 3.818 1.00 95.19 310 ALA A O 1
ATOM 2400 N N . LEU A 1 311 ? -4.288 17.793 3.816 1.00 96.44 311 LEU A N 1
ATOM 2401 C CA . LEU A 1 311 ? -3.907 17.216 5.114 1.00 96.44 311 LEU A CA 1
ATOM 2402 C C . LEU A 1 311 ? -4.688 17.788 6.309 1.00 96.44 311 LEU A C 1
ATOM 2404 O O . LEU A 1 311 ? -4.679 17.191 7.387 1.00 96.44 311 LEU A O 1
ATOM 2408 N N . PHE A 1 312 ? -5.374 18.923 6.150 1.00 96.75 312 PHE A N 1
ATOM 2409 C CA . PHE A 1 312 ? -6.195 19.532 7.204 1.00 96.75 312 PHE A CA 1
ATOM 2410 C C . PHE A 1 312 ? -7.589 18.891 7.320 1.00 96.75 312 PHE A C 1
ATOM 2412 O O . PHE A 1 312 ? -8.323 19.165 8.284 1.00 96.75 312 PHE A O 1
ATOM 2419 N N . GLY A 1 313 ? -7.950 18.030 6.360 1.00 95.75 313 GLY A N 1
ATOM 2420 C CA . GLY A 1 313 ? -9.196 17.273 6.334 1.00 95.75 313 GLY A CA 1
ATOM 2421 C C . GLY A 1 313 ? -9.318 16.286 7.497 1.00 95.75 313 GLY A C 1
ATOM 2422 O O . GLY A 1 313 ? -8.332 15.713 7.962 1.00 95.75 313 GLY A O 1
ATOM 2423 N N . ARG A 1 314 ? -10.554 16.084 7.969 1.00 95.06 314 ARG A N 1
ATOM 2424 C CA . ARG A 1 314 ? -10.870 15.182 9.091 1.00 95.06 314 ARG A CA 1
ATOM 2425 C C . ARG A 1 314 ? -10.767 13.704 8.707 1.00 95.06 314 ARG A C 1
ATOM 2427 O O . ARG A 1 314 ? -10.389 12.899 9.554 1.00 95.06 314 ARG A O 1
ATOM 2434 N N . ARG A 1 315 ? -11.108 13.347 7.466 1.00 95.31 315 ARG A N 1
ATOM 2435 C CA . ARG A 1 315 ? -10.929 11.995 6.919 1.00 95.31 315 ARG A CA 1
ATOM 2436 C C . ARG A 1 315 ? -9.695 11.978 6.027 1.00 95.31 315 ARG A C 1
ATOM 2438 O O . ARG A 1 315 ? -9.453 12.936 5.299 1.00 95.31 315 ARG A O 1
ATOM 2445 N N . GLN A 1 316 ? -8.892 10.932 6.155 1.00 97.31 316 GLN A N 1
ATOM 2446 C CA . GLN A 1 316 ? -7.612 10.774 5.472 1.00 97.31 316 GLN A CA 1
ATOM 2447 C C . GLN A 1 316 ? -7.414 9.311 5.068 1.00 97.31 316 GLN A C 1
ATOM 2449 O O . GLN A 1 316 ? -8.010 8.406 5.656 1.00 97.31 316 GLN A O 1
ATOM 2454 N N . ARG A 1 317 ? -6.535 9.074 4.089 1.00 97.00 317 ARG A N 1
ATOM 2455 C CA . ARG A 1 317 ? -6.190 7.731 3.607 1.00 97.00 317 ARG A CA 1
ATOM 2456 C C . ARG A 1 317 ? -5.248 7.025 4.584 1.00 97.00 317 ARG A C 1
ATOM 2458 O O . ARG A 1 317 ? -4.047 7.303 4.633 1.00 97.00 317 ARG A O 1
ATOM 2465 N N . MET A 1 318 ? -5.779 6.087 5.359 1.00 97.50 318 MET A N 1
ATOM 2466 C CA . MET A 1 318 ? -4.977 5.167 6.156 1.00 97.50 318 MET A CA 1
ATOM 2467 C C . MET A 1 318 ? -4.498 4.026 5.258 1.00 97.50 318 MET A C 1
ATOM 2469 O O . MET A 1 318 ? -5.310 3.271 4.732 1.00 97.50 318 MET A O 1
ATOM 2473 N N . GLN A 1 319 ? -3.182 3.906 5.096 1.00 96.81 319 GLN A N 1
ATOM 2474 C CA . GLN A 1 319 ? -2.564 2.843 4.309 1.00 96.81 319 GLN A CA 1
ATOM 2475 C C . GLN A 1 319 ? -2.010 1.766 5.242 1.00 96.81 319 GLN A C 1
ATOM 2477 O O . GLN A 1 319 ? -1.227 2.063 6.154 1.00 96.81 319 GLN A O 1
ATOM 2482 N N . LEU A 1 320 ? -2.429 0.524 5.027 1.00 96.25 320 LEU A N 1
ATOM 2483 C CA . LEU A 1 320 ? -1.882 -0.651 5.685 1.00 96.25 320 LEU A CA 1
ATOM 2484 C C . LEU A 1 320 ? -0.784 -1.237 4.805 1.00 96.25 320 LEU A C 1
ATOM 2486 O O . LEU A 1 320 ? -1.043 -1.672 3.685 1.00 96.25 320 LEU A O 1
ATOM 2490 N N . GLY A 1 321 ? 0.438 -1.261 5.335 1.00 93.06 321 GLY A N 1
ATOM 2491 C CA . GLY A 1 321 ? 1.558 -1.948 4.695 1.00 93.06 321 GLY A CA 1
ATOM 2492 C C . GLY A 1 321 ? 1.566 -3.446 4.994 1.00 93.06 321 GLY A C 1
ATOM 2493 O O . GLY A 1 321 ? 2.200 -4.203 4.271 1.00 93.06 321 GLY A O 1
ATOM 2494 N N . PHE A 1 322 ? 0.857 -3.889 6.041 1.00 92.69 322 PHE A N 1
ATOM 2495 C CA . PHE A 1 322 ? 0.739 -5.300 6.407 1.00 92.69 322 PHE A CA 1
ATOM 2496 C C . PHE A 1 322 ? -0.488 -5.952 5.757 1.00 92.69 322 PHE A C 1
ATOM 2498 O O . PHE A 1 322 ? -1.569 -6.012 6.345 1.00 92.69 322 PHE A O 1
ATOM 2505 N N . SER A 1 323 ? -0.287 -6.439 4.536 1.00 88.75 323 SER A N 1
ATOM 2506 C CA . SER A 1 323 ? -1.246 -7.234 3.775 1.00 88.75 323 SER A CA 1
ATOM 2507 C C . SER A 1 323 ? -0.501 -8.277 2.948 1.00 88.75 323 SER A C 1
ATOM 2509 O O . SER A 1 323 ? 0.517 -7.952 2.327 1.00 88.75 323 SER A O 1
ATOM 2511 N N . ASP A 1 324 ? -1.005 -9.507 2.952 1.00 94.25 324 ASP A N 1
ATOM 2512 C CA . ASP A 1 324 ? -0.583 -10.528 1.998 1.00 94.25 324 ASP A CA 1
ATOM 2513 C C . ASP A 1 324 ? -1.389 -10.375 0.706 1.00 94.25 324 ASP A C 1
ATOM 2515 O O . ASP A 1 324 ? -2.551 -9.960 0.734 1.00 94.25 324 ASP A O 1
ATOM 2519 N N . SER A 1 325 ? -0.781 -10.704 -0.427 1.00 92.75 325 SER A N 1
ATOM 2520 C CA . SER A 1 325 ? -1.478 -10.788 -1.707 1.00 92.75 325 SER A CA 1
ATOM 2521 C C . SER A 1 325 ? -2.187 -12.145 -1.784 1.00 92.75 325 SER A C 1
ATOM 2523 O O . SER A 1 325 ? -1.517 -13.173 -1.777 1.00 92.75 325 SER A O 1
ATOM 2525 N N . ASN A 1 326 ? -3.523 -12.192 -1.862 1.00 94.44 326 ASN A N 1
ATOM 2526 C CA . ASN A 1 326 ? -4.240 -13.469 -1.928 1.00 94.44 326 ASN A CA 1
ATOM 2527 C C . ASN A 1 326 ? -4.688 -13.800 -3.358 1.00 94.44 326 ASN A C 1
ATOM 2529 O O . ASN A 1 326 ? -5.250 -12.963 -4.064 1.00 94.44 326 ASN A O 1
ATOM 2533 N N . MET A 1 327 ? -4.501 -15.056 -3.773 1.00 93.81 327 MET A N 1
ATOM 2534 C CA . MET A 1 327 ? -5.085 -15.580 -5.018 1.00 93.81 327 MET A CA 1
ATOM 2535 C C . MET A 1 327 ? -6.575 -15.910 -4.853 1.00 93.81 327 MET A C 1
ATOM 2537 O O . MET A 1 327 ? -7.380 -15.672 -5.753 1.00 93.81 327 MET A O 1
ATOM 2541 N N . ALA A 1 328 ? -6.956 -16.442 -3.688 1.00 95.31 328 ALA A N 1
ATOM 2542 C CA . ALA A 1 328 ? -8.338 -16.790 -3.387 1.00 95.31 328 ALA A CA 1
ATOM 2543 C C . ALA A 1 328 ? -9.184 -15.530 -3.145 1.00 95.31 328 ALA A C 1
ATOM 2545 O O . ALA A 1 328 ? -8.934 -14.772 -2.207 1.00 95.31 328 ALA A O 1
ATOM 2546 N N . GLN A 1 329 ? -10.240 -15.359 -3.945 1.00 95.00 329 GLN A N 1
ATOM 2547 C CA . GLN A 1 329 ? -11.170 -14.228 -3.825 1.00 95.00 329 GLN A CA 1
ATOM 2548 C C . GLN A 1 329 ? -11.815 -14.154 -2.439 1.00 95.00 329 GLN A C 1
ATOM 2550 O O . GLN A 1 329 ? -11.964 -13.067 -1.893 1.00 95.00 329 GLN A O 1
ATOM 2555 N N . ALA A 1 330 ? -12.154 -15.304 -1.848 1.00 96.50 330 ALA A N 1
ATOM 2556 C CA . ALA A 1 330 ? -12.735 -15.363 -0.510 1.00 96.50 330 ALA A CA 1
ATOM 2557 C C . ALA A 1 330 ? -11.777 -14.818 0.563 1.00 96.50 330 ALA A C 1
ATOM 2559 O O . ALA A 1 330 ? -12.210 -14.068 1.434 1.00 96.50 330 ALA A O 1
ATOM 2560 N N . ALA A 1 331 ? -10.480 -15.134 0.476 1.00 95.88 331 ALA A N 1
ATOM 2561 C CA . ALA A 1 331 ? -9.480 -14.630 1.416 1.00 95.88 331 ALA A CA 1
ATOM 2562 C C . ALA A 1 331 ? -9.296 -13.111 1.277 1.00 95.88 331 ALA A C 1
ATOM 2564 O O . ALA A 1 331 ? -9.290 -12.401 2.281 1.00 95.88 331 ALA A O 1
ATOM 2565 N N . GLU A 1 332 ? -9.222 -12.600 0.044 1.00 95.38 332 GLU A N 1
ATOM 2566 C CA . GLU A 1 332 ? -9.110 -11.160 -0.212 1.00 95.38 332 GLU A CA 1
ATOM 2567 C C . GLU A 1 332 ? -10.378 -10.407 0.236 1.00 95.38 332 GLU A C 1
ATOM 2569 O O . GLU A 1 332 ? -10.293 -9.366 0.890 1.00 95.38 332 GLU A O 1
ATOM 2574 N N . TYR A 1 333 ? -11.562 -10.961 -0.049 1.00 97.00 333 TYR A N 1
ATOM 2575 C CA . TYR A 1 333 ? -12.839 -10.400 0.384 1.00 97.00 333 TYR A CA 1
ATOM 2576 C C . TYR A 1 333 ? -12.929 -10.349 1.907 1.00 97.00 333 TYR A C 1
ATOM 2578 O O . TYR A 1 333 ? -13.214 -9.290 2.460 1.00 97.00 333 TYR A O 1
ATOM 2586 N N . LEU A 1 334 ? -12.651 -11.463 2.596 1.00 96.88 334 LEU A N 1
ATOM 2587 C CA . LEU A 1 334 ? -12.669 -11.514 4.056 1.00 96.88 334 LEU A CA 1
ATOM 2588 C C . LEU A 1 334 ? -11.664 -10.529 4.643 1.00 96.88 334 LEU A C 1
ATOM 2590 O O . LEU A 1 334 ? -12.032 -9.785 5.547 1.00 96.88 334 LEU A O 1
ATOM 2594 N N . LYS A 1 335 ? -10.445 -10.452 4.097 1.00 96.44 335 LYS A N 1
ATOM 2595 C CA . LYS A 1 335 ? -9.412 -9.493 4.508 1.00 96.44 335 LYS A CA 1
ATOM 2596 C C . LYS A 1 335 ? -9.930 -8.058 4.494 1.00 96.44 335 LYS A C 1
ATOM 2598 O O . LYS A 1 335 ? -9.818 -7.366 5.507 1.00 96.44 335 LYS A O 1
ATOM 2603 N N . VAL A 1 336 ? -10.524 -7.621 3.384 1.00 96.81 336 VAL A N 1
ATOM 2604 C CA . VAL A 1 336 ? -11.034 -6.250 3.234 1.00 96.81 336 VAL A CA 1
ATOM 2605 C C . VAL A 1 336 ? -12.301 -6.034 4.060 1.00 96.81 336 VAL A C 1
ATOM 2607 O O . VAL A 1 336 ? -12.380 -5.080 4.834 1.00 96.81 336 VAL A O 1
ATOM 2610 N N . ALA A 1 337 ? -13.283 -6.929 3.944 1.00 96.75 337 ALA A N 1
ATOM 2611 C CA . ALA A 1 337 ? -14.585 -6.794 4.587 1.00 96.75 337 ALA A CA 1
ATOM 2612 C C . ALA A 1 337 ? -14.472 -6.745 6.110 1.00 96.75 337 ALA A C 1
ATOM 2614 O O . ALA A 1 337 ? -14.968 -5.807 6.732 1.00 96.75 337 ALA A O 1
ATOM 2615 N N . THR A 1 338 ? -13.764 -7.699 6.716 1.00 96.69 338 THR A N 1
ATOM 2616 C CA . THR A 1 338 ? -13.584 -7.732 8.176 1.00 96.69 338 THR A CA 1
ATOM 2617 C C . THR A 1 338 ? -12.817 -6.506 8.674 1.00 96.69 338 THR A C 1
ATOM 2619 O O . THR A 1 338 ? -13.185 -5.918 9.688 1.00 96.69 338 THR A O 1
ATOM 2622 N N . THR A 1 339 ? -11.829 -6.024 7.914 1.00 97.12 339 THR A N 1
ATOM 2623 C CA . THR A 1 339 ? -11.106 -4.785 8.245 1.00 97.12 339 THR A CA 1
ATOM 2624 C C . THR A 1 339 ? -12.026 -3.569 8.212 1.00 97.12 339 THR A C 1
ATOM 2626 O O . THR A 1 339 ? -12.010 -2.771 9.148 1.00 97.12 339 THR A O 1
ATOM 2629 N N . CYS A 1 340 ? -12.868 -3.432 7.185 1.00 96.88 340 CYS A N 1
ATOM 2630 C CA . CYS A 1 340 ? -13.862 -2.364 7.136 1.00 96.88 340 CYS A CA 1
ATOM 2631 C C . CYS A 1 340 ? -14.843 -2.429 8.309 1.00 96.88 340 CYS A C 1
ATOM 2633 O O . CYS A 1 340 ? -15.102 -1.391 8.912 1.00 96.88 340 CYS A O 1
ATOM 2635 N N . LEU A 1 341 ? -15.340 -3.620 8.663 1.00 95.81 341 LEU A N 1
ATOM 2636 C CA . LEU A 1 341 ? -16.246 -3.805 9.802 1.00 95.81 341 LEU A CA 1
ATOM 2637 C C . LEU A 1 341 ? -15.609 -3.337 11.109 1.00 95.81 341 LEU A C 1
ATOM 2639 O O . LEU A 1 341 ? -16.220 -2.571 11.849 1.00 95.81 341 LEU A O 1
ATOM 2643 N N . VAL A 1 342 ? -14.363 -3.732 11.374 1.00 96.06 342 VAL A N 1
ATOM 2644 C CA . VAL A 1 342 ? -13.660 -3.316 12.593 1.00 96.06 342 VAL A CA 1
ATOM 2645 C C . VAL A 1 342 ? -13.435 -1.804 12.615 1.00 96.06 342 VAL A C 1
ATOM 2647 O O . VAL A 1 342 ? -13.625 -1.175 13.656 1.00 96.06 342 VAL A O 1
ATOM 2650 N N . ILE A 1 343 ? -13.088 -1.182 11.483 1.00 96.12 343 ILE A N 1
ATOM 2651 C CA . ILE A 1 343 ? -12.951 0.281 11.427 1.00 96.12 343 ILE A CA 1
ATOM 2652 C C . ILE A 1 343 ? -14.312 0.967 11.644 1.00 96.12 343 ILE A C 1
ATOM 2654 O O . ILE A 1 343 ? -14.375 1.923 12.418 1.00 96.12 343 ILE A O 1
ATOM 2658 N N . ASP A 1 344 ? -15.390 0.476 11.024 1.00 95.06 344 ASP A N 1
ATOM 2659 C CA . ASP A 1 344 ? -16.756 0.983 11.215 1.00 95.06 344 ASP A CA 1
ATOM 2660 C C . ASP A 1 344 ? -17.167 0.902 12.698 1.00 95.06 344 ASP A C 1
ATOM 2662 O O . ASP A 1 344 ? -17.637 1.895 13.257 1.00 95.06 344 ASP A O 1
ATOM 2666 N N . MET A 1 345 ? -16.914 -0.233 13.365 1.00 94.56 345 MET A N 1
ATOM 2667 C CA . MET A 1 345 ? -17.179 -0.415 14.799 1.00 94.56 345 MET A CA 1
ATOM 2668 C C . MET A 1 345 ? -16.393 0.574 15.666 1.00 94.56 345 MET A C 1
ATOM 2670 O O . MET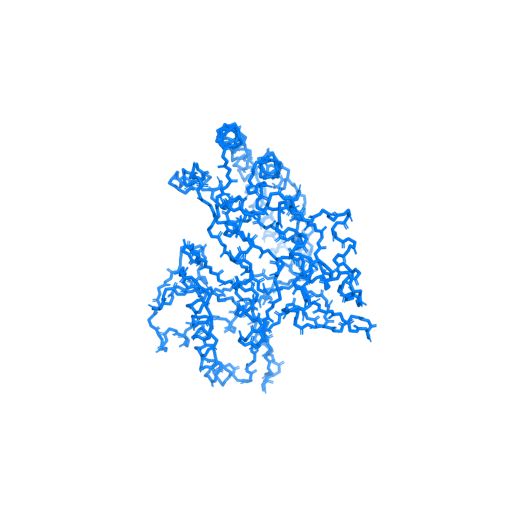 A 1 345 ? -16.954 1.172 16.587 1.00 94.56 345 MET A O 1
ATOM 2674 N N . ILE A 1 346 ? -15.107 0.791 15.370 1.00 94.25 346 ILE A N 1
ATOM 2675 C CA . ILE A 1 346 ? -14.275 1.745 16.116 1.00 94.25 346 ILE A CA 1
ATOM 2676 C C . ILE A 1 346 ? -14.774 3.185 15.918 1.00 94.25 346 ILE A C 1
ATOM 2678 O O . ILE A 1 346 ? -14.876 3.936 16.888 1.00 94.25 346 ILE A O 1
ATOM 2682 N N . GLU A 1 347 ? -15.090 3.593 14.685 1.00 93.62 347 GLU A N 1
ATOM 2683 C CA . GLU A 1 347 ? -15.553 4.957 14.385 1.00 93.62 347 GLU A CA 1
ATOM 2684 C C . GLU A 1 347 ? -16.947 5.258 14.961 1.00 93.62 347 GLU A C 1
ATOM 2686 O O . GLU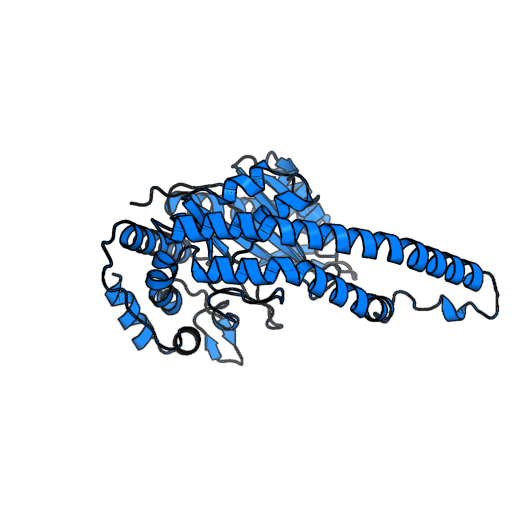 A 1 347 ? -17.208 6.407 15.349 1.00 93.62 347 GLU A O 1
ATOM 2691 N N . ALA A 1 348 ? -17.804 4.234 15.055 1.00 93.56 348 ALA A N 1
ATOM 2692 C CA . ALA A 1 348 ? -19.116 4.285 15.699 1.00 93.56 348 ALA A CA 1
ATOM 2693 C C . ALA A 1 348 ? -19.049 4.224 17.237 1.00 93.56 348 ALA A C 1
ATOM 2695 O O . ALA A 1 348 ? -20.050 4.482 17.900 1.00 93.56 348 ALA A O 1
ATOM 2696 N N . GLY A 1 349 ? -17.889 3.896 17.818 1.00 92.19 349 GLY A N 1
ATOM 2697 C CA . GLY A 1 349 ? -17.743 3.693 19.263 1.00 92.19 349 GLY A CA 1
ATOM 2698 C C . GLY A 1 349 ? -18.351 2.380 19.773 1.00 92.19 349 GLY A C 1
ATOM 2699 O O . GLY A 1 349 ? -18.496 2.214 20.979 1.00 92.19 349 GLY A O 1
ATOM 2700 N N . ALA A 1 350 ? -18.669 1.443 18.875 1.00 91.94 350 ALA A N 1
ATOM 2701 C CA . ALA A 1 350 ? -19.225 0.126 19.193 1.00 91.94 350 ALA A CA 1
ATOM 2702 C C . ALA A 1 350 ? -18.174 -0.871 19.723 1.00 91.94 350 ALA A C 1
ATOM 2704 O O . ALA A 1 350 ? -18.522 -1.975 20.125 1.00 91.94 350 ALA A O 1
ATOM 2705 N N . LEU A 1 351 ? -16.895 -0.476 19.758 1.00 88.56 351 LEU A N 1
ATOM 2706 C CA . LEU A 1 351 ? -15.793 -1.244 20.343 1.00 88.56 351 LEU A CA 1
ATOM 2707 C C . LEU A 1 351 ? -15.127 -0.444 21.485 1.00 88.56 351 LEU A C 1
ATOM 2709 O O . LEU A 1 351 ? -14.049 0.125 21.285 1.00 88.56 351 LEU A O 1
ATOM 2713 N N . PRO A 1 352 ? -15.774 -0.324 22.664 1.00 78.25 352 PRO A N 1
ATOM 2714 C CA . PRO A 1 352 ? -15.310 0.552 23.743 1.00 78.25 352 PRO A CA 1
ATOM 2715 C C . PRO A 1 352 ? -14.039 0.047 24.443 1.00 78.25 352 PRO A C 1
ATOM 2717 O O . PRO A 1 352 ? -13.208 0.866 24.842 1.00 78.25 352 PRO A O 1
ATOM 2720 N N . ASP A 1 353 ? -13.852 -1.273 24.547 1.00 84.25 353 ASP A N 1
ATOM 2721 C CA . ASP A 1 353 ? -12.647 -1.888 25.119 1.00 84.25 353 ASP A CA 1
ATOM 2722 C C . ASP A 1 353 ? -12.010 -2.883 24.136 1.00 84.25 353 ASP A C 1
ATOM 2724 O O . ASP A 1 353 ? -12.165 -4.098 24.272 1.00 84.25 353 ASP A O 1
ATOM 2728 N N . PRO A 1 354 ? -11.323 -2.391 23.085 1.00 85.44 354 PRO A N 1
ATOM 2729 C CA . PRO A 1 354 ? -10.645 -3.274 22.154 1.00 85.44 354 PRO A CA 1
ATOM 2730 C C . PRO A 1 354 ? -9.546 -4.063 22.883 1.00 85.44 354 PRO A C 1
ATOM 2732 O O . PRO A 1 354 ? -8.837 -3.483 23.720 1.00 85.44 354 PRO A O 1
ATOM 2735 N N . PRO A 1 355 ? -9.324 -5.340 22.518 1.00 89.44 355 PRO A N 1
ATOM 2736 C CA . PRO A 1 355 ? -8.246 -6.153 23.065 1.00 89.44 355 PRO A CA 1
ATOM 2737 C C . PRO A 1 355 ? -6.915 -5.403 23.096 1.00 89.44 355 PRO A C 1
ATOM 2739 O O . PRO A 1 355 ? -6.566 -4.668 22.174 1.00 89.44 355 PRO A O 1
ATOM 2742 N N . ARG A 1 356 ? -6.117 -5.593 24.146 1.00 89.75 356 ARG A N 1
ATOM 2743 C CA . ARG A 1 356 ? -4.790 -4.972 24.237 1.00 89.75 356 ARG A CA 1
ATOM 2744 C C . ARG A 1 356 ? -3.717 -6.034 24.212 1.00 89.75 356 ARG A C 1
ATOM 2746 O O . ARG A 1 356 ? -3.646 -6.886 25.088 1.00 89.75 356 ARG A O 1
ATOM 2753 N N . VAL A 1 357 ? -2.828 -5.929 23.232 1.00 92.69 357 VAL A N 1
ATOM 2754 C CA . VAL A 1 357 ? -1.726 -6.874 23.066 1.00 92.69 357 VAL A CA 1
ATOM 2755 C C . VAL A 1 357 ? -0.422 -6.223 23.498 1.00 92.69 357 VAL A C 1
ATOM 2757 O O . VAL A 1 357 ? 0.020 -5.212 22.941 1.00 92.69 357 VAL A O 1
ATOM 2760 N N . ARG A 1 358 ? 0.229 -6.812 24.505 1.00 92.56 358 ARG A N 1
ATOM 2761 C CA . ARG A 1 358 ? 1.566 -6.392 24.933 1.00 92.56 358 ARG A CA 1
ATOM 2762 C C . ARG A 1 358 ? 2.592 -6.889 23.912 1.00 92.56 358 ARG A C 1
ATOM 2764 O O . ARG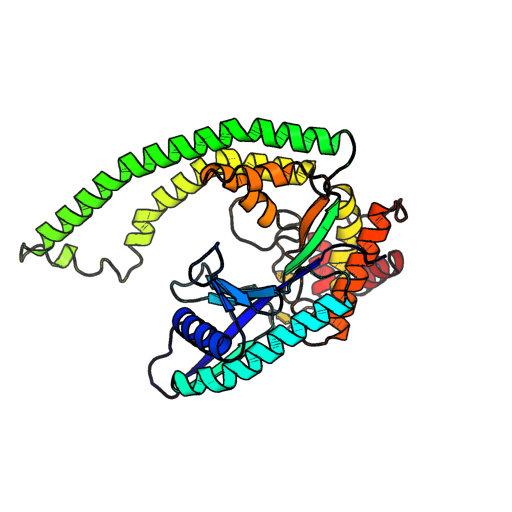 A 1 358 ? 2.621 -8.064 23.583 1.00 92.56 358 ARG A O 1
ATOM 2771 N N . ARG A 1 359 ? 3.476 -5.997 23.448 1.00 94.94 359 ARG A N 1
ATOM 2772 C CA . ARG A 1 359 ? 4.492 -6.277 22.406 1.00 94.94 359 ARG A CA 1
ATOM 2773 C C . ARG A 1 359 ? 3.883 -6.876 21.111 1.00 94.94 359 ARG A C 1
ATOM 2775 O O . ARG A 1 359 ? 4.249 -7.989 20.741 1.00 94.94 359 ARG A O 1
ATOM 2782 N N . PRO A 1 360 ? 3.040 -6.127 20.368 1.00 95.69 360 PRO A N 1
ATOM 2783 C CA . PRO A 1 360 ? 2.297 -6.643 19.209 1.00 95.69 360 PRO A CA 1
ATOM 2784 C C . PRO A 1 360 ? 3.140 -7.352 18.144 1.00 95.69 360 PRO A C 1
ATOM 2786 O O . PRO A 1 360 ? 2.703 -8.347 17.591 1.00 95.69 360 PRO A O 1
ATOM 2789 N N . LEU A 1 361 ? 4.366 -6.886 17.884 1.00 95.62 361 LEU A N 1
ATOM 2790 C CA . LEU A 1 361 ? 5.247 -7.508 16.886 1.00 95.62 361 LEU A CA 1
ATOM 2791 C C . LEU A 1 361 ? 5.762 -8.885 17.315 1.00 95.62 361 LEU A C 1
ATOM 2793 O O . LEU A 1 361 ? 6.022 -9.727 16.468 1.00 95.62 361 LEU A O 1
ATOM 2797 N N . ARG A 1 362 ? 5.934 -9.112 18.625 1.00 96.06 362 ARG A N 1
ATOM 2798 C CA . ARG A 1 362 ? 6.323 -10.432 19.135 1.00 96.06 362 ARG A CA 1
ATOM 2799 C C . ARG A 1 362 ? 5.171 -11.413 18.955 1.00 96.06 362 ARG A C 1
ATOM 2801 O O . ARG A 1 362 ? 5.404 -12.509 18.472 1.00 96.06 362 ARG A O 1
ATOM 2808 N N . VAL A 1 363 ? 3.959 -10.980 19.299 1.00 96.62 363 VAL A N 1
ATOM 2809 C CA . VAL A 1 363 ? 2.744 -11.787 19.138 1.00 96.62 363 VAL A CA 1
ATOM 2810 C C . VAL A 1 363 ? 2.460 -12.062 17.664 1.00 96.62 363 VAL A C 1
ATOM 2812 O O . VAL A 1 363 ? 2.173 -13.197 17.321 1.00 96.62 363 VAL A O 1
ATOM 2815 N N . LEU A 1 364 ? 2.642 -11.075 16.780 1.00 96.56 364 LEU A N 1
ATOM 2816 C CA . LEU A 1 364 ? 2.563 -11.288 15.333 1.00 96.56 364 LEU A CA 1
ATOM 2817 C C . LEU A 1 364 ? 3.510 -12.405 14.877 1.00 96.56 364 LEU A C 1
ATOM 2819 O O . LEU A 1 364 ? 3.067 -13.310 14.188 1.00 96.56 364 LEU A O 1
ATOM 2823 N N . ARG A 1 365 ? 4.787 -12.372 15.283 1.00 95.31 365 ARG A N 1
ATOM 2824 C CA . ARG A 1 365 ? 5.750 -13.432 14.930 1.00 95.31 365 ARG A CA 1
ATOM 2825 C C . ARG A 1 365 ? 5.309 -14.795 15.457 1.00 95.31 365 ARG A C 1
ATOM 2827 O O . ARG A 1 365 ? 5.302 -15.743 14.698 1.00 95.31 365 ARG A O 1
ATOM 2834 N N . GLN A 1 366 ? 4.857 -14.868 16.709 1.00 95.38 366 GLN A N 1
ATOM 2835 C CA . GLN A 1 366 ? 4.351 -16.117 17.292 1.00 95.38 366 GLN A CA 1
ATOM 2836 C C . GLN A 1 366 ? 3.161 -16.684 16.509 1.00 95.38 366 GLN A C 1
ATOM 2838 O O . GLN A 1 366 ? 3.147 -17.872 16.220 1.00 95.38 366 GLN A O 1
ATOM 2843 N N . ILE A 1 367 ? 2.194 -15.840 16.137 1.00 95.75 367 ILE A N 1
ATOM 2844 C CA . ILE A 1 367 ? 1.033 -16.242 15.329 1.00 95.75 367 ILE A CA 1
ATOM 2845 C C . ILE A 1 367 ? 1.480 -16.725 13.949 1.00 95.75 367 ILE A C 1
ATOM 2847 O O . ILE A 1 367 ? 1.014 -17.757 13.479 1.00 95.75 367 ILE A O 1
ATOM 2851 N N . VAL A 1 368 ? 2.390 -15.986 13.311 1.00 94.69 368 VAL A N 1
ATOM 2852 C CA . VAL A 1 368 ? 2.933 -16.339 11.996 1.00 94.69 368 VAL A CA 1
ATOM 2853 C C . VAL A 1 368 ? 3.697 -17.665 12.045 1.00 94.69 368 VAL A C 1
ATOM 2855 O O . VAL A 1 368 ? 3.573 -18.441 11.105 1.00 94.69 368 VAL A O 1
ATOM 2858 N N . ASP A 1 369 ? 4.397 -17.947 13.144 1.00 93.25 369 ASP A N 1
ATOM 2859 C CA . ASP A 1 369 ? 5.177 -19.171 13.367 1.00 93.25 369 ASP A CA 1
ATOM 2860 C C . ASP A 1 369 ? 4.340 -20.356 13.907 1.00 93.25 369 ASP A C 1
ATOM 2862 O O . ASP A 1 369 ? 4.892 -21.434 14.130 1.00 93.25 369 ASP A O 1
ATOM 2866 N N . GLY A 1 370 ? 3.028 -20.188 14.137 1.00 89.62 370 GLY A N 1
ATOM 2867 C CA . GLY A 1 370 ? 2.115 -21.296 14.465 1.00 89.62 370 GLY A CA 1
ATOM 2868 C C . GLY A 1 370 ? 1.300 -21.189 15.763 1.00 89.62 370 GLY A C 1
ATOM 2869 O O . GLY A 1 370 ? 0.557 -22.118 16.080 1.00 89.62 370 GLY A O 1
ATOM 2870 N N . ASP A 1 371 ? 1.374 -20.091 16.527 1.00 91.88 371 ASP A N 1
ATOM 2871 C CA . ASP A 1 371 ? 0.499 -19.860 17.695 1.00 91.88 371 ASP A CA 1
ATOM 2872 C C . ASP A 1 371 ? -0.923 -19.453 17.265 1.00 91.88 371 ASP A C 1
ATOM 2874 O O . ASP A 1 371 ? -1.365 -18.305 17.389 1.00 91.88 371 ASP A O 1
ATOM 2878 N N . HIS A 1 372 ? -1.655 -20.422 16.720 1.00 92.12 372 HIS A N 1
ATOM 2879 C CA . HIS A 1 372 ? -3.008 -20.212 16.216 1.00 92.12 372 HIS A CA 1
ATOM 2880 C C . HIS A 1 372 ? -4.032 -20.026 17.344 1.00 92.12 372 HIS A C 1
ATOM 2882 O O . HIS A 1 372 ? -5.047 -19.371 17.131 1.00 92.12 372 HIS A O 1
ATOM 2888 N N . ALA A 1 373 ? -3.769 -20.535 18.553 1.00 94.50 373 ALA A N 1
ATOM 2889 C CA . ALA A 1 373 ? -4.669 -20.377 19.696 1.00 94.50 373 ALA A CA 1
ATOM 2890 C C . ALA A 1 373 ? -4.799 -18.902 20.102 1.00 94.50 373 ALA A C 1
ATOM 2892 O O . ALA A 1 373 ? -5.913 -18.398 20.260 1.00 94.50 373 ALA A O 1
ATOM 2893 N N . THR A 1 374 ? -3.673 -18.183 20.185 1.00 94.12 374 THR A N 1
ATOM 2894 C CA . THR A 1 374 ? -3.683 -16.736 20.441 1.00 94.12 374 THR A CA 1
ATOM 2895 C C . THR A 1 374 ? -4.400 -15.973 19.326 1.00 94.12 374 THR A C 1
ATOM 2897 O O . THR A 1 374 ? -5.159 -15.041 19.602 1.00 94.12 374 THR A O 1
ATOM 2900 N N . ALA A 1 375 ? -4.195 -16.362 18.063 1.00 94.25 375 ALA A N 1
ATOM 2901 C CA . ALA A 1 375 ? -4.875 -15.732 16.933 1.00 94.25 375 ALA A CA 1
ATOM 2902 C C . ALA A 1 375 ? -6.398 -15.930 16.988 1.00 94.25 375 ALA A C 1
ATOM 2904 O O . ALA A 1 375 ? -7.134 -14.953 16.858 1.00 94.25 375 ALA A O 1
ATOM 2905 N N . LEU A 1 376 ? -6.864 -17.159 17.236 1.00 95.44 376 LEU A N 1
ATOM 2906 C CA . LEU A 1 376 ? -8.286 -17.488 17.371 1.00 95.44 376 LEU A CA 1
ATOM 2907 C C . LEU A 1 376 ? -8.932 -16.726 18.527 1.00 95.44 376 LEU A C 1
ATOM 2909 O O . LEU A 1 376 ? -9.985 -16.125 18.339 1.00 95.44 376 LEU A O 1
ATOM 2913 N N . ALA A 1 377 ? -8.282 -16.692 19.694 1.00 94.62 377 ALA A N 1
ATOM 2914 C CA . ALA A 1 377 ? -8.788 -15.966 20.855 1.00 94.62 377 ALA A CA 1
ATOM 2915 C C . ALA A 1 377 ? -8.949 -14.465 20.569 1.00 94.62 377 ALA A C 1
ATOM 2917 O O . ALA A 1 377 ? -9.939 -13.864 20.971 1.00 94.62 377 ALA A O 1
ATOM 2918 N N . LEU A 1 378 ? -7.999 -13.857 19.847 1.00 95.00 378 LEU A N 1
ATOM 2919 C CA . LEU A 1 378 ? -8.114 -12.458 19.439 1.00 95.00 378 LEU A CA 1
ATOM 2920 C C . LEU A 1 378 ? -9.242 -12.252 18.427 1.00 95.00 378 LEU A C 1
ATOM 2922 O O . LEU A 1 378 ? -10.031 -11.333 18.615 1.00 95.00 378 LEU A O 1
ATOM 2926 N N . GLN A 1 379 ? -9.328 -13.081 17.382 1.00 94.12 379 GLN A N 1
ATOM 2927 C CA . GLN A 1 379 ? -10.357 -12.959 16.342 1.00 94.12 379 GLN A CA 1
ATOM 2928 C C . GLN A 1 379 ? -11.772 -13.160 16.898 1.00 94.12 379 GLN A C 1
ATOM 2930 O O . GLN A 1 379 ? -12.662 -12.393 16.549 1.00 94.12 379 GLN A O 1
ATOM 2935 N N . HIS A 1 380 ? -11.965 -14.104 17.823 1.00 92.62 380 HIS A N 1
ATOM 2936 C CA . HIS A 1 380 ? -13.254 -14.355 18.479 1.00 92.62 380 HIS A CA 1
ATOM 2937 C C . HIS A 1 380 ? -13.754 -13.165 19.317 1.00 92.62 380 HIS A C 1
ATOM 2939 O O . HIS A 1 380 ? -14.933 -13.086 19.630 1.00 92.62 380 HIS A O 1
ATOM 2945 N N . THR A 1 381 ? -12.890 -12.224 19.702 1.00 90.81 381 THR A N 1
ATOM 2946 C CA . THR A 1 381 ? -13.337 -10.994 20.379 1.00 90.81 381 THR A CA 1
ATOM 2947 C C . THR A 1 381 ? -13.854 -9.933 19.399 1.00 90.81 381 THR A C 1
ATOM 2949 O O . THR A 1 381 ? -14.520 -8.992 19.823 1.00 90.81 381 THR A O 1
ATOM 2952 N N . TYR A 1 382 ? -13.518 -10.033 18.107 1.00 90.44 382 TYR A N 1
ATOM 2953 C CA . TYR A 1 382 ? -13.984 -9.100 17.069 1.00 90.44 382 TYR A CA 1
ATOM 2954 C C . TYR A 1 382 ? -15.182 -9.620 16.266 1.00 90.44 382 TYR A C 1
ATOM 2956 O O . TYR A 1 382 ? -15.896 -8.798 15.690 1.00 90.44 382 TYR A O 1
ATOM 2964 N N . LEU A 1 383 ? -15.336 -10.944 16.173 1.00 80.81 383 LEU A N 1
ATOM 2965 C CA . LEU A 1 383 ? -16.472 -11.636 15.554 1.00 80.81 383 LEU A CA 1
ATOM 2966 C C . LEU A 1 383 ? -17.622 -11.751 16.554 1.00 80.81 383 LEU A C 1
ATOM 2968 O O . LEU A 1 383 ? -18.777 -11.563 16.113 1.00 80.81 383 LEU A O 1
#

Radius of gyration: 23.32 Å; chains: 1; bounding box: 71×52×54 Å

Sequence (383 aa):
MFDRLLGLETEYAIRFVSARDKLPTSSAIYDELAKVVGTLVATRPGRRTKRERFLANGGLLSYEEQPQGIGDGLVETGTPECRGPSEVILYQRANEDLLVRAMSQVGPALGGEMTLLKNCRDAEGHTYGAQENYEVELARGGWLFAWRAGLIALVPLMVVSVVLMWIIIAAMVPTMLGLLVGIGLAGLVPGMKWLTRDIGADGRVLRMLRPMIWVEYIVWGLSCVPFMWLYRACAFRAVRRGLVPFLISRPIVSGAGTLVDDRFALSEKGVAVRGLCRRSLTRGIFMFEPGNLFKALHGLTKLDVARFAALFGRRQRMQLGFSDSNMAQAAEYLKVATTCLVIDMIEAGALPDPPRVRRPLRVLRQIVDGDHATALALQHTYL